Protein AF-A0A534RVT4-F1 (afdb_monomer)

pLDDT: mean 94.74, std 6.82, range [41.88, 98.94]

Foldseek 3Di:
DPQLFDAFPADQWDWDFQKDKDKQKFQQSVQLVVLVLLVVFDAAKEKEAFFADQQQQTHNNNGAPQVSQQVSVVNVHQYEYEWEADPCCCVVPNPTGTQRLDPVSLVVCVVVVRDHKYFYAYDPPDTPQWTKMWGHQLDAVIKMKFFRAHHDQLRNDDPLFADPVDDLPCQSNHAIIMIMIMDWQVSLVVVQVSQQCLQQGPCLVPQSRMVVGSVVSDHDDRRQAGHHRDGGDTDIDFDWFDAQRTCPQDHGHPTDGHRCNNTGDSVVVSLLSLLQSFQAEKEWQAQDDDDPSSLVSNVVSLVNVHAYEYEYWPDHDPVVVVLCVDPVCVSVVVSVVVQVVRPRYHYDFDWRDPPPPDTDTRHRHWGKMDGPVSDIDGHGD

Nearest PDB structures (foldseek):
  7wdk-assembly1_A  TM=6.220E-01  e=9.736E-14  Pseudomonas aeruginosa PAO1
  7v53-assembly1_A  TM=6.510E-01  e=7.525E-11  Pseudomonas aeruginosa PAO1
  5qhm-assembly1_A  TM=7.340E-01  e=3.096E-05  Homo sapiens
  4gel-assembly1_B  TM=5.952E-01  e=3.096E-05  Drosophila melanogaster
  5bpd-assembly1_C  TM=6.606E-01  e=7.391E-05  Pyrococcus furiosus

Mean predicted aligned error: 3.84 Å

Radius of gyration: 20.74 Å; Cα contacts (8 Å, |Δi|>4): 881; chains: 1; bounding box: 53×50×58 Å

Solvent-accessible surface area (backbone atoms only — not comparable to full-atom values): 20147 Å² total; per-residue (Å²): 130,83,70,78,53,63,75,50,82,65,47,58,41,57,79,27,65,21,18,29,77,44,82,23,64,20,31,29,60,32,36,30,52,50,29,51,49,57,73,68,45,83,52,22,42,38,36,38,38,39,41,35,44,83,81,38,66,40,43,74,39,89,37,24,64,63,53,42,44,37,53,40,23,73,73,70,28,55,28,37,38,40,26,23,29,57,98,56,38,68,79,76,44,68,89,67,48,52,61,55,62,44,73,69,54,48,52,51,41,59,78,66,69,58,70,40,28,31,39,33,30,56,47,93,99,54,80,55,64,56,32,36,41,34,33,20,71,92,41,97,80,29,36,24,35,38,13,40,66,55,48,41,75,22,28,59,30,54,84,82,47,72,70,80,81,62,56,97,84,48,60,58,63,39,30,42,28,34,36,32,42,30,26,10,30,50,24,35,49,53,48,29,52,50,31,52,47,64,61,47,25,67,27,50,84,41,83,73,14,16,29,93,28,36,75,77,42,52,78,67,77,68,54,81,63,52,44,63,71,59,43,78,44,72,40,59,69,66,47,78,43,64,57,74,59,44,79,81,48,78,45,36,52,94,35,62,74,38,75,44,38,73,24,33,49,18,46,59,50,34,53,48,40,39,43,68,52,38,74,54,29,39,41,36,34,32,50,73,85,94,44,68,68,56,49,52,38,50,43,55,25,43,75,72,64,18,31,34,41,39,39,26,30,63,72,67,56,70,68,56,60,51,41,74,73,34,77,89,42,44,67,54,55,51,53,58,55,54,42,68,75,41,95,48,49,43,80,46,50,46,66,18,72,67,56,96,91,41,67,41,72,28,24,32,60,18,36,34,38,39,32,64,92,75,45,74,51,69,23,53,128

Secondary structure (DSSP, 8-state):
---SSPPPSSSS-PPEEEEEEEEEESHHHHHHHHHHHHHH-SSEEEEEES-B-TT-EETTTTEEHHHHHHHHHHTT-EEEEEEEE-TTHHHHSTT-------HHHHHHHHHTT--SEEEEEEBTTB----EEEEESTTSTT-EEEEES--BSGGG---TT-------TT-TTSSEE-EEEEEESHHHHHHHHHHHHHHHH-TTTTSTTSEES-HHHH-PPPPPSSPPPP-SSEEE----EE-TTS----PPPTTPPP--GGG-EEHHHHHHHHHHHH-SSEEEEEES----HHHHHHHHHHHHTT-EEEEE--SS--HHHHHHTT-GGGHHHHHHHHHHTTSTTEEEE-EEEE-STT-EEEEEE--EEEEETTTEEEES--

Structure (mmCIF, N/CA/C/O backbone):
data_AF-A0A534RVT4-F1
#
_entry.id   AF-A0A534RVT4-F1
#
loop_
_atom_site.group_PDB
_atom_site.id
_atom_site.type_symbol
_atom_site.label_atom_id
_atom_site.label_alt_id
_atom_site.label_comp_id
_atom_site.label_asym_id
_atom_site.label_entity_id
_atom_site.label_seq_id
_atom_site.pdbx_PDB_ins_code
_atom_site.Cartn_x
_atom_site.Cartn_y
_atom_site.Cartn_z
_atom_site.occupancy
_atom_site.B_iso_or_equiv
_atom_site.auth_seq_id
_atom_site.auth_comp_id
_atom_site.auth_asym_id
_atom_site.auth_atom_id
_atom_site.pdbx_PDB_model_num
ATOM 1 N N . MET A 1 1 ? 11.937 -4.736 29.908 1.00 41.88 1 MET A N 1
ATOM 2 C CA . MET A 1 1 ? 10.506 -4.375 29.843 1.00 41.88 1 MET A CA 1
ATOM 3 C C . MET A 1 1 ? 9.844 -5.394 28.944 1.00 41.88 1 MET A C 1
ATOM 5 O O . MET A 1 1 ? 10.369 -5.616 27.864 1.00 41.88 1 MET A O 1
ATOM 9 N N . VAL A 1 2 ? 8.792 -6.068 29.408 1.00 47.06 2 VAL A N 1
ATOM 10 C CA . VAL A 1 2 ? 7.979 -6.918 28.527 1.00 47.06 2 VAL A CA 1
ATOM 11 C C . VAL A 1 2 ? 7.273 -5.979 27.558 1.00 47.06 2 VAL A C 1
ATOM 13 O O . VAL A 1 2 ? 6.658 -5.006 27.996 1.00 47.06 2 VAL A O 1
ATOM 16 N N . GLU A 1 3 ? 7.441 -6.211 26.262 1.00 63.47 3 GLU A N 1
ATOM 17 C CA . GLU A 1 3 ? 6.761 -5.434 25.234 1.00 63.47 3 GLU A CA 1
ATOM 18 C C . GLU A 1 3 ? 5.254 -5.639 25.404 1.00 63.47 3 GLU A C 1
ATOM 20 O O . GLU A 1 3 ? 4.768 -6.769 25.438 1.00 63.47 3 GLU A O 1
ATOM 25 N N . ARG A 1 4 ? 4.520 -4.546 25.631 1.00 82.69 4 ARG A N 1
ATOM 26 C CA . ARG A 1 4 ? 3.105 -4.613 26.012 1.00 82.69 4 ARG A CA 1
ATOM 27 C C . ARG A 1 4 ? 2.220 -5.142 24.880 1.00 82.69 4 ARG A C 1
ATOM 29 O O . ARG A 1 4 ? 1.196 -5.758 25.154 1.00 82.69 4 ARG A O 1
ATOM 36 N N . ILE A 1 5 ? 2.620 -4.892 23.636 1.00 91.81 5 ILE A N 1
ATOM 37 C CA . ILE A 1 5 ? 1.954 -5.353 22.421 1.00 91.81 5 ILE A CA 1
ATOM 38 C C . ILE A 1 5 ? 2.962 -6.242 21.690 1.00 91.81 5 ILE A C 1
ATOM 40 O O . ILE A 1 5 ? 4.004 -5.730 21.283 1.00 91.81 5 ILE A O 1
ATOM 44 N N . PRO A 1 6 ? 2.714 -7.555 21.563 1.00 92.19 6 PRO A N 1
ATOM 45 C CA . PRO A 1 6 ? 3.678 -8.446 20.937 1.00 92.19 6 PRO A CA 1
ATOM 46 C C . PRO A 1 6 ? 3.771 -8.181 19.429 1.00 92.19 6 PRO A C 1
ATOM 48 O O . PRO A 1 6 ? 2.771 -7.879 18.772 1.00 92.19 6 PRO A O 1
ATOM 51 N N . ALA A 1 7 ? 4.977 -8.330 18.885 1.00 94.88 7 ALA A N 1
ATOM 52 C CA . ALA A 1 7 ? 5.212 -8.406 17.447 1.00 94.88 7 ALA A CA 1
ATOM 53 C C . ALA A 1 7 ? 4.585 -9.681 16.852 1.00 94.88 7 ALA A C 1
ATOM 55 O O . ALA A 1 7 ? 4.528 -10.721 17.524 1.00 94.88 7 ALA A O 1
ATOM 56 N N . ALA A 1 8 ? 4.176 -9.624 15.587 1.00 95.50 8 ALA A N 1
ATOM 57 C CA . ALA A 1 8 ? 3.698 -10.771 14.830 1.00 95.50 8 ALA A CA 1
ATOM 58 C C . ALA A 1 8 ? 4.781 -11.858 14.772 1.00 95.50 8 ALA A C 1
AT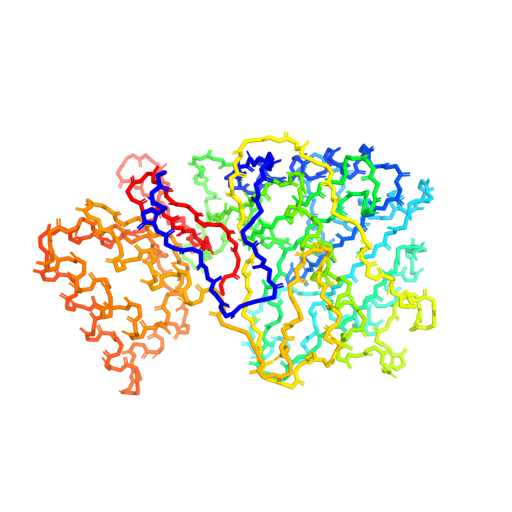OM 60 O O . ALA A 1 8 ? 5.954 -11.585 14.512 1.00 95.50 8 ALA A O 1
ATOM 61 N N . GLN A 1 9 ? 4.389 -13.102 15.025 1.00 94.75 9 GLN A N 1
ATOM 62 C CA . GLN A 1 9 ? 5.287 -14.256 15.059 1.00 94.75 9 GLN A CA 1
ATOM 63 C C . GLN A 1 9 ? 5.195 -15.086 13.776 1.00 94.75 9 GLN A C 1
ATOM 65 O O . GLN A 1 9 ? 6.108 -15.854 13.475 1.00 94.75 9 GLN A O 1
ATOM 70 N N . ARG A 1 10 ? 4.102 -14.958 13.013 1.00 94.75 10 ARG A N 1
ATOM 71 C CA . ARG A 1 10 ? 3.847 -15.739 11.795 1.00 94.75 10 ARG A CA 1
ATOM 72 C C . ARG A 1 10 ? 3.996 -14.874 10.549 1.00 94.75 10 ARG A C 1
ATOM 74 O O . ARG A 1 10 ? 3.076 -14.776 9.737 1.00 94.75 10 ARG A O 1
ATOM 81 N N . GLY A 1 11 ? 5.179 -14.296 10.373 1.00 95.88 11 GLY A N 1
ATOM 82 C CA . GLY A 1 11 ? 5.509 -13.506 9.192 1.00 95.88 11 GLY A CA 1
ATOM 83 C C . GLY A 1 11 ? 6.973 -13.601 8.793 1.00 95.88 11 GLY A C 1
ATOM 84 O O . GLY A 1 11 ? 7.805 -14.151 9.514 1.00 95.88 11 GLY A O 1
ATOM 85 N N . SER A 1 12 ? 7.276 -13.036 7.629 1.00 96.94 12 SER A N 1
ATOM 86 C CA . SER A 1 12 ? 8.617 -13.099 7.037 1.00 96.94 12 SER A CA 1
ATOM 87 C C . SER A 1 12 ? 9.638 -12.192 7.730 1.00 96.94 12 SER A C 1
ATOM 89 O O . SER A 1 12 ? 10.843 -12.375 7.555 1.00 96.94 12 SER A O 1
ATOM 91 N N . TYR A 1 13 ? 9.176 -11.200 8.495 1.00 97.94 13 TYR A N 1
ATOM 92 C CA . TYR A 1 13 ? 10.022 -10.130 9.015 1.00 97.94 13 TYR A CA 1
ATOM 93 C C . TYR A 1 13 ? 9.988 -10.074 10.546 1.00 97.94 13 TYR A C 1
ATOM 95 O O . TYR A 1 13 ? 8.904 -10.055 11.136 1.00 97.94 13 TYR A O 1
ATOM 103 N N . PRO A 1 14 ? 11.153 -10.027 11.215 1.00 97.19 14 PRO A N 1
ATOM 104 C CA . PRO A 1 14 ? 11.221 -9.870 12.661 1.00 97.19 14 PRO A CA 1
ATOM 105 C C . PRO A 1 14 ? 11.010 -8.406 13.068 1.00 97.19 14 PRO A C 1
ATOM 107 O O . PRO A 1 14 ? 11.107 -7.490 12.252 1.00 97.19 14 PRO A O 1
ATOM 110 N N . LEU A 1 15 ? 10.805 -8.168 14.365 1.00 97.56 15 LEU A N 1
ATOM 111 C CA . LEU A 1 15 ? 10.905 -6.823 14.926 1.00 97.56 15 LEU A CA 1
ATOM 112 C C . LEU A 1 15 ? 12.346 -6.303 14.789 1.00 97.56 15 LEU A C 1
ATOM 114 O O . LEU A 1 15 ? 13.300 -6.911 15.281 1.00 97.56 15 LEU A O 1
ATOM 118 N N . ARG A 1 16 ? 12.508 -5.156 14.133 1.00 97.69 16 ARG A N 1
ATOM 119 C CA . ARG A 1 16 ? 13.788 -4.473 13.939 1.00 97.69 16 ARG A CA 1
ATOM 120 C C . ARG A 1 16 ? 13.911 -3.314 14.908 1.00 97.69 16 ARG A C 1
ATOM 122 O O . ARG A 1 16 ? 13.051 -2.446 14.925 1.00 97.69 16 ARG A O 1
ATOM 129 N N . ASN A 1 17 ? 15.014 -3.239 15.642 1.00 97.75 17 ASN A N 1
ATOM 130 C CA . ASN A 1 17 ? 15.362 -2.049 16.419 1.00 97.75 17 ASN A CA 1
ATOM 131 C C . ASN A 1 17 ? 16.169 -1.054 15.576 1.00 97.75 17 ASN A C 1
ATOM 133 O O . ASN A 1 17 ? 16.805 -1.433 14.594 1.00 97.75 17 ASN A O 1
ATOM 137 N N . GLY A 1 18 ? 16.209 0.204 16.014 1.00 97.56 18 GLY A N 1
ATOM 138 C CA . GLY A 1 18 ? 17.134 1.192 15.462 1.00 97.56 18 GLY A CA 1
ATOM 139 C C . GLY A 1 18 ? 16.650 1.898 14.194 1.00 97.56 18 GLY A C 1
ATOM 140 O O . GLY A 1 18 ? 17.478 2.330 13.394 1.00 97.56 18 GLY A O 1
ATOM 141 N N . ASN A 1 19 ? 15.338 2.015 13.975 1.00 98.56 19 ASN A N 1
ATOM 142 C CA . ASN A 1 19 ? 14.797 2.652 12.774 1.00 98.56 19 ASN A CA 1
ATOM 143 C C . ASN A 1 19 ? 14.485 4.132 13.008 1.00 98.56 19 ASN A C 1
ATOM 145 O O . ASN A 1 19 ? 14.060 4.535 14.096 1.00 98.56 19 ASN A O 1
ATOM 149 N N . ALA A 1 20 ? 14.676 4.935 11.966 1.00 98.38 20 ALA A N 1
ATOM 150 C CA . ALA A 1 20 ? 14.101 6.266 11.857 1.00 98.38 20 ALA A CA 1
ATOM 151 C C . ALA A 1 20 ? 12.745 6.147 11.168 1.00 98.38 20 ALA A C 1
ATOM 153 O O . ALA A 1 20 ? 12.638 5.505 10.124 1.00 98.38 20 ALA A O 1
ATOM 154 N N . VAL A 1 21 ? 11.723 6.769 11.749 1.00 97.94 21 VAL A N 1
ATOM 155 C CA . VAL A 1 21 ? 10.364 6.759 11.210 1.00 97.94 21 VAL A CA 1
ATOM 156 C C . VAL A 1 21 ? 9.825 8.176 11.144 1.00 97.94 21 VAL A C 1
ATOM 158 O O . VAL A 1 21 ? 10.028 8.968 12.066 1.00 97.94 21 VAL A O 1
ATOM 161 N N . ARG A 1 22 ? 9.116 8.495 10.065 1.00 98.06 22 ARG A N 1
ATOM 162 C CA . ARG A 1 22 ? 8.403 9.762 9.924 1.00 98.06 22 ARG A CA 1
ATOM 163 C C . ARG A 1 22 ? 7.064 9.525 9.223 1.00 98.06 22 ARG A C 1
ATOM 165 O O . ARG A 1 22 ? 7.059 9.243 8.025 1.00 98.06 22 ARG A O 1
ATOM 172 N N . PRO A 1 23 ? 5.936 9.658 9.937 1.00 97.62 23 PRO A N 1
ATOM 173 C CA . PRO A 1 23 ? 4.622 9.708 9.312 1.00 97.62 23 PRO A CA 1
ATOM 174 C C . PRO A 1 23 ? 4.512 10.918 8.380 1.00 97.62 23 PRO A C 1
ATOM 176 O O . PRO A 1 23 ? 4.971 12.017 8.706 1.00 97.62 23 PRO A O 1
ATOM 179 N N . LEU A 1 24 ? 3.905 10.704 7.222 1.00 98.25 24 LEU A N 1
ATOM 180 C CA . LEU A 1 24 ? 3.621 11.703 6.204 1.00 98.25 24 LEU A CA 1
ATOM 181 C C . LEU A 1 24 ? 2.114 11.668 5.966 1.00 98.25 24 LEU A C 1
ATOM 183 O O . LEU A 1 24 ? 1.609 10.769 5.297 1.00 98.25 24 LEU A O 1
ATOM 187 N N . VAL A 1 25 ? 1.419 12.610 6.597 1.00 97.69 25 VAL A N 1
ATOM 188 C CA . VAL A 1 25 ? -0.036 12.744 6.520 1.00 97.69 25 VAL A CA 1
ATOM 189 C C . VAL A 1 25 ? -0.385 13.522 5.257 1.00 97.69 25 VAL A C 1
ATOM 191 O O . VAL A 1 25 ? 0.176 14.598 5.033 1.00 97.69 25 VAL A O 1
ATOM 194 N N . ASP A 1 26 ? -1.305 12.966 4.476 1.00 98.06 26 ASP A N 1
ATOM 195 C CA . ASP A 1 26 ? -1.812 13.469 3.203 1.00 98.06 26 ASP A CA 1
ATOM 196 C C . ASP A 1 26 ? -0.796 13.463 2.050 1.00 98.06 26 ASP A C 1
ATOM 198 O O . ASP A 1 26 ? 0.427 13.395 2.230 1.00 98.06 26 ASP A O 1
ATOM 202 N N . GLY A 1 27 ? -1.309 13.489 0.816 1.00 97.81 27 GLY A N 1
ATOM 203 C CA . GLY A 1 27 ? -0.479 13.292 -0.369 1.00 97.81 27 GLY A CA 1
ATOM 204 C C . GLY A 1 27 ? 0.472 14.443 -0.659 1.00 97.81 27 GLY A C 1
ATOM 205 O O . GLY A 1 27 ? 1.589 14.190 -1.100 1.00 97.81 27 GLY A O 1
ATOM 206 N N . GLU A 1 28 ? 0.106 15.695 -0.379 1.00 97.62 28 GLU A N 1
ATOM 207 C CA . GLU A 1 28 ? 0.979 16.835 -0.675 1.00 97.62 28 GLU A CA 1
ATOM 208 C C . GLU A 1 28 ? 2.304 16.757 0.116 1.00 97.62 28 GLU A C 1
ATOM 210 O O . GLU A 1 28 ? 3.367 16.677 -0.518 1.00 97.62 28 GLU A O 1
ATOM 215 N N . PRO A 1 29 ? 2.308 16.671 1.464 1.00 98.31 29 PRO A N 1
ATOM 216 C CA . PRO A 1 29 ? 3.554 16.529 2.213 1.00 98.31 29 PRO A CA 1
ATOM 217 C C . PRO A 1 29 ? 4.300 15.233 1.879 1.00 98.31 29 PRO A C 1
ATOM 219 O O . PRO A 1 29 ? 5.536 15.241 1.813 1.00 98.31 29 PRO A O 1
ATOM 222 N N . ALA A 1 30 ? 3.571 14.132 1.658 1.00 98.50 30 ALA A N 1
ATOM 223 C CA . ALA A 1 30 ? 4.159 12.838 1.338 1.00 98.50 30 ALA A CA 1
ATOM 224 C C . ALA A 1 30 ? 4.914 12.865 0.004 1.00 98.50 30 ALA A C 1
ATOM 226 O O . ALA A 1 30 ? 6.107 12.554 -0.039 1.00 98.50 30 ALA A O 1
ATOM 227 N N . PHE A 1 31 ? 4.263 13.300 -1.075 1.00 98.62 31 PHE A N 1
ATOM 228 C CA . PHE A 1 31 ? 4.867 13.305 -2.402 1.00 98.62 31 PHE A CA 1
ATOM 229 C C . PHE A 1 31 ? 5.923 14.390 -2.572 1.00 98.62 31 PHE A C 1
ATOM 231 O O . PHE A 1 31 ? 6.924 14.121 -3.233 1.00 98.62 31 PHE A O 1
ATOM 238 N N . ARG A 1 32 ? 5.829 15.532 -1.872 1.00 98.69 32 ARG A N 1
ATOM 239 C CA . ARG A 1 32 ? 6.951 16.486 -1.809 1.00 98.69 32 ARG A CA 1
ATOM 240 C C . ARG A 1 32 ? 8.193 15.845 -1.189 1.00 98.69 32 ARG A C 1
ATOM 242 O O . ARG A 1 32 ? 9.306 16.034 -1.686 1.00 98.69 32 ARG A O 1
ATOM 249 N N . ARG A 1 33 ? 8.028 15.073 -0.108 1.00 98.75 33 ARG A N 1
ATOM 250 C CA . ARG A 1 33 ? 9.144 14.374 0.544 1.00 98.75 33 ARG A CA 1
ATOM 251 C C . ARG A 1 33 ? 9.702 13.245 -0.326 1.00 98.75 33 ARG A C 1
ATOM 253 O O . ARG A 1 33 ? 10.928 13.122 -0.399 1.00 98.75 33 ARG A O 1
ATOM 260 N N . ILE A 1 34 ? 8.842 12.456 -0.971 1.00 98.81 34 ILE A N 1
ATOM 261 C CA . ILE A 1 34 ? 9.238 11.379 -1.893 1.00 98.81 34 ILE A CA 1
ATOM 262 C C . ILE A 1 34 ? 9.983 11.960 -3.095 1.00 98.81 34 ILE A C 1
ATOM 264 O O . ILE A 1 34 ? 11.081 11.503 -3.399 1.00 98.81 34 ILE A O 1
ATOM 268 N N . ALA A 1 35 ? 9.458 13.015 -3.723 1.00 98.81 35 ALA A N 1
ATOM 269 C CA . ALA A 1 35 ? 10.121 13.704 -4.826 1.00 98.81 35 ALA A CA 1
ATOM 270 C C . ALA A 1 35 ? 11.513 14.194 -4.412 1.00 98.81 35 ALA A C 1
ATOM 272 O O . ALA A 1 35 ? 12.487 13.921 -5.105 1.00 98.81 35 ALA A O 1
ATOM 273 N N . ALA A 1 36 ? 11.647 14.814 -3.235 1.00 98.81 36 ALA A N 1
ATOM 274 C CA . ALA A 1 36 ? 12.951 15.223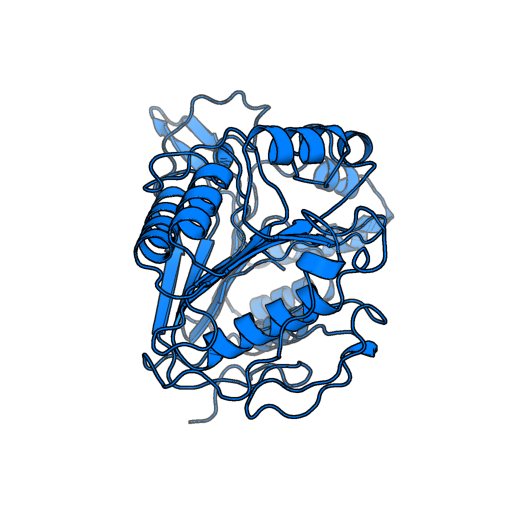 -2.716 1.00 98.81 36 ALA A CA 1
ATOM 275 C C . ALA A 1 36 ? 13.914 14.038 -2.490 1.00 98.81 36 ALA A C 1
ATOM 277 O O . ALA A 1 36 ? 15.110 14.178 -2.734 1.00 98.81 36 ALA A O 1
ATOM 278 N N . ALA A 1 37 ? 13.420 12.872 -2.048 1.00 98.81 37 ALA A N 1
ATOM 279 C CA . ALA A 1 37 ? 14.244 11.663 -1.933 1.00 98.81 37 ALA A CA 1
ATOM 280 C C . ALA A 1 37 ? 14.716 11.180 -3.307 1.00 98.81 37 ALA A C 1
ATOM 282 O O . ALA A 1 37 ? 15.902 10.929 -3.492 1.00 98.81 37 ALA A O 1
ATOM 283 N N . VAL A 1 38 ? 13.799 11.096 -4.273 1.00 98.81 38 VAL A N 1
ATOM 284 C CA . VAL A 1 38 ? 14.098 10.663 -5.641 1.00 98.81 38 VAL A CA 1
ATOM 285 C C . VAL A 1 38 ? 15.075 11.618 -6.316 1.00 98.81 38 VAL A C 1
ATOM 287 O O . VAL A 1 38 ? 16.003 11.169 -6.979 1.00 98.81 38 VAL A O 1
ATOM 290 N N . GLU A 1 39 ? 14.930 12.929 -6.132 1.00 98.38 39 GLU A N 1
ATOM 291 C CA . GLU A 1 39 ? 15.854 13.922 -6.688 1.00 98.38 39 GLU A CA 1
ATOM 292 C C . GLU A 1 39 ? 17.252 13.852 -6.044 1.00 98.38 39 GLU A C 1
ATOM 294 O O . GLU A 1 39 ? 18.248 14.096 -6.723 1.00 98.38 39 GLU A O 1
ATOM 299 N N . ALA A 1 40 ? 17.348 13.453 -4.771 1.00 98.25 40 ALA A N 1
ATOM 300 C CA . ALA A 1 40 ? 18.617 13.260 -4.062 1.00 98.25 40 ALA A CA 1
ATOM 301 C C . ALA A 1 40 ? 19.268 11.876 -4.277 1.00 98.25 40 ALA A C 1
ATOM 303 O O . ALA A 1 40 ? 20.420 11.687 -3.871 1.00 98.25 40 ALA A O 1
ATOM 304 N N . ALA A 1 41 ? 18.545 10.933 -4.890 1.00 98.62 41 ALA A N 1
ATOM 305 C CA . ALA A 1 41 ? 18.961 9.547 -5.084 1.00 98.62 41 ALA A CA 1
ATOM 306 C C . ALA A 1 41 ? 20.260 9.429 -5.893 1.00 98.62 41 ALA A C 1
ATOM 308 O O . ALA A 1 41 ? 20.499 10.187 -6.841 1.00 98.62 41 ALA A O 1
ATOM 309 N N . ARG A 1 42 ? 21.087 8.440 -5.544 1.00 98.25 42 ARG A N 1
ATOM 310 C CA . ARG A 1 42 ? 22.432 8.243 -6.111 1.00 98.25 42 ARG A CA 1
ATOM 311 C C . ARG A 1 42 ? 22.642 6.905 -6.804 1.00 98.25 42 ARG A C 1
ATOM 313 O O . ARG A 1 42 ? 23.568 6.800 -7.603 1.00 98.25 42 ARG A O 1
ATOM 320 N N . ALA A 1 43 ? 21.825 5.902 -6.508 1.00 98.44 43 ALA A N 1
ATOM 321 C CA . ALA A 1 43 ? 21.969 4.558 -7.048 1.00 98.44 43 ALA A CA 1
ATOM 322 C C . ALA A 1 43 ? 20.681 4.018 -7.679 1.00 98.44 43 ALA A C 1
ATOM 324 O O . ALA A 1 43 ? 20.734 3.473 -8.783 1.00 98.44 43 ALA A O 1
ATOM 325 N N . SER A 1 44 ? 19.532 4.149 -7.013 1.00 98.81 44 SER A N 1
ATOM 326 C CA . SER A 1 44 ? 18.312 3.468 -7.462 1.00 98.81 44 SER A CA 1
ATOM 327 C C . SER A 1 44 ? 17.022 4.111 -6.967 1.00 98.81 44 SER A C 1
ATOM 329 O O . SER A 1 44 ? 16.992 4.788 -5.940 1.00 98.81 44 SER A O 1
ATOM 331 N N . VAL A 1 45 ? 15.945 3.881 -7.723 1.00 98.88 45 VAL A N 1
ATOM 332 C CA . VAL A 1 45 ? 14.571 4.265 -7.372 1.00 98.88 45 VAL A CA 1
ATOM 333 C C . VAL A 1 45 ? 13.639 3.132 -7.778 1.00 98.88 45 VAL A C 1
ATOM 335 O O . VAL A 1 45 ? 13.395 2.912 -8.964 1.00 98.88 45 VAL A O 1
ATOM 338 N N . TRP A 1 46 ? 13.117 2.396 -6.807 1.00 98.88 46 TRP A N 1
ATOM 339 C CA . TRP A 1 46 ? 12.216 1.272 -7.046 1.00 98.88 46 TRP A CA 1
ATOM 340 C C . TRP A 1 46 ? 10.838 1.567 -6.462 1.00 98.88 46 TRP A C 1
ATOM 342 O O . TRP A 1 46 ? 10.727 1.964 -5.304 1.00 98.88 46 TRP A O 1
ATOM 352 N N . VAL A 1 47 ? 9.780 1.384 -7.247 1.00 98.88 47 VAL A N 1
ATOM 353 C CA . VAL A 1 47 ? 8.420 1.773 -6.863 1.00 98.88 47 VAL A CA 1
ATOM 354 C C . VAL A 1 47 ? 7.411 0.661 -7.120 1.00 98.88 47 VAL A C 1
ATOM 356 O O . VAL A 1 47 ? 7.435 0.012 -8.163 1.00 98.88 47 VAL A O 1
ATOM 359 N N . THR A 1 48 ? 6.513 0.444 -6.161 1.00 98.69 48 THR A N 1
ATOM 360 C CA . THR A 1 48 ? 5.304 -0.367 -6.337 1.00 98.69 48 THR A CA 1
ATOM 361 C C . THR A 1 48 ? 4.106 0.555 -6.496 1.00 98.69 48 THR A C 1
ATOM 363 O O . THR A 1 48 ? 3.883 1.408 -5.634 1.00 98.69 48 THR A O 1
ATOM 366 N N . VAL A 1 49 ? 3.300 0.325 -7.532 1.00 98.00 49 VAL A N 1
ATOM 367 C CA . VAL A 1 49 ? 2.128 1.136 -7.863 1.00 98.00 49 VAL A CA 1
ATOM 368 C C . VAL A 1 49 ? 0.890 0.259 -8.057 1.00 98.00 49 VAL A C 1
ATOM 370 O O . VAL A 1 49 ? 0.904 -0.674 -8.859 1.00 98.00 49 VAL A O 1
ATOM 373 N N . ALA A 1 50 ? -0.192 0.594 -7.349 1.00 96.12 50 ALA A N 1
ATOM 374 C CA . ALA A 1 50 ? -1.508 -0.021 -7.538 1.00 96.12 50 ALA A CA 1
ATOM 375 C C . ALA A 1 50 ? -2.347 0.760 -8.566 1.00 96.12 50 ALA A C 1
ATOM 377 O O . ALA A 1 50 ? -2.728 0.211 -9.595 1.00 96.12 50 ALA A O 1
ATOM 378 N N . PHE A 1 51 ? -2.570 2.052 -8.312 1.00 96.88 51 PHE A N 1
ATOM 379 C CA . PHE A 1 51 ? -3.323 2.966 -9.173 1.00 96.88 51 PHE A CA 1
ATOM 380 C C . PHE A 1 51 ? -2.474 4.188 -9.512 1.00 96.88 51 PHE A C 1
ATOM 382 O O . PHE A 1 51 ? -1.667 4.633 -8.688 1.00 96.88 51 PHE A O 1
ATOM 389 N N . VAL A 1 52 ? -2.637 4.695 -10.734 1.00 97.75 52 VAL A N 1
ATOM 390 C CA . VAL A 1 52 ? -1.915 5.871 -11.226 1.00 97.75 52 VAL A CA 1
ATOM 391 C C . VAL A 1 52 ? -2.664 6.550 -12.363 1.00 97.75 52 VAL A C 1
ATOM 393 O O . VAL A 1 52 ? -3.088 5.904 -13.322 1.00 97.75 52 VAL A O 1
ATOM 396 N N . GLU A 1 53 ? -2.768 7.869 -12.280 1.00 97.56 53 GLU A N 1
ATOM 397 C CA . GLU A 1 53 ? -3.194 8.754 -13.358 1.00 97.56 53 GLU A CA 1
ATOM 398 C C . GLU A 1 53 ? -1.951 9.316 -14.060 1.00 97.56 53 GLU A C 1
ATOM 400 O O . GLU A 1 53 ? -1.030 9.842 -13.432 1.00 97.56 53 GLU A O 1
ATOM 405 N N . ARG A 1 54 ? -1.867 9.137 -15.383 1.00 96.38 54 ARG A N 1
ATOM 406 C CA . ARG A 1 54 ? -0.625 9.397 -16.140 1.00 96.38 54 ARG A CA 1
ATOM 407 C C . ARG A 1 54 ? -0.252 10.875 -16.219 1.00 96.38 54 ARG A C 1
ATOM 409 O O . ARG A 1 54 ? 0.924 11.192 -16.380 1.00 96.38 54 ARG A O 1
ATOM 416 N N . ASP A 1 55 ? -1.245 11.746 -16.149 1.00 96.31 55 ASP A N 1
ATOM 417 C CA . ASP A 1 55 ? -1.131 13.200 -16.210 1.00 96.31 55 ASP A CA 1
ATOM 418 C C . ASP A 1 55 ? -0.978 13.855 -14.831 1.00 96.31 55 ASP A C 1
ATOM 420 O O . ASP A 1 55 ? -0.751 15.063 -14.760 1.00 96.31 55 ASP A O 1
ATOM 424 N N . LEU A 1 56 ? -1.016 13.073 -13.745 1.00 97.06 56 LEU A N 1
ATOM 425 C CA . LEU A 1 56 ? -0.868 13.595 -12.393 1.00 97.06 56 LEU A CA 1
ATOM 426 C C . LEU A 1 56 ? 0.509 14.232 -12.187 1.00 97.06 56 LEU A C 1
ATOM 428 O O . LEU A 1 56 ? 1.532 13.540 -12.136 1.00 97.06 56 LEU A O 1
ATOM 432 N N . ALA A 1 57 ? 0.524 15.548 -11.982 1.00 97.25 57 ALA A N 1
ATOM 433 C CA . ALA A 1 57 ? 1.700 16.274 -11.526 1.00 97.25 57 ALA A CA 1
ATOM 434 C C . ALA A 1 57 ? 1.946 16.003 -10.035 1.00 97.25 57 ALA A C 1
ATOM 436 O O . ALA A 1 57 ? 1.083 16.259 -9.197 1.00 97.25 57 ALA A O 1
ATOM 437 N N . LEU A 1 58 ? 3.142 15.519 -9.691 1.00 97.00 58 LEU A N 1
ATOM 438 C CA . LEU A 1 58 ? 3.473 15.210 -8.304 1.00 97.00 58 LEU A CA 1
ATOM 439 C C . LEU A 1 58 ? 4.015 16.447 -7.569 1.00 97.00 58 LEU A C 1
ATOM 441 O O . LEU A 1 58 ? 4.932 17.114 -8.072 1.00 97.00 58 LEU A O 1
ATOM 445 N N . PRO A 1 59 ? 3.516 16.744 -6.354 1.00 97.69 59 PRO A N 1
ATOM 446 C CA . PRO A 1 59 ? 4.033 17.819 -5.515 1.00 97.69 59 PRO A CA 1
ATOM 447 C C . PRO A 1 59 ? 5.556 17.749 -5.360 1.00 97.69 59 PRO A C 1
ATOM 449 O O . PRO A 1 59 ? 6.119 16.725 -4.986 1.00 97.69 59 PRO A O 1
ATOM 452 N N . GLY A 1 60 ? 6.248 18.846 -5.678 1.00 96.88 60 GLY A N 1
ATOM 453 C CA . GLY A 1 60 ? 7.710 18.937 -5.579 1.00 96.88 60 GLY A CA 1
ATOM 454 C C . GLY A 1 60 ? 8.503 18.171 -6.646 1.00 96.88 60 GLY A C 1
ATOM 455 O O . GLY A 1 60 ? 9.721 18.314 -6.684 1.00 96.88 60 GLY A O 1
ATOM 456 N N . ALA A 1 61 ? 7.852 17.414 -7.535 1.00 96.75 61 ALA A N 1
ATOM 457 C CA . ALA A 1 61 ? 8.528 16.631 -8.568 1.00 96.75 61 ALA A CA 1
ATOM 458 C C . ALA A 1 61 ? 8.793 17.407 -9.863 1.00 96.75 61 ALA A C 1
ATOM 460 O O . ALA A 1 61 ? 9.403 16.856 -10.767 1.00 96.75 61 ALA A O 1
ATOM 461 N N . GLY A 1 62 ? 8.311 18.643 -10.025 1.00 96.00 62 GLY A N 1
ATOM 462 C CA . GLY A 1 62 ? 8.517 19.410 -11.265 1.00 96.00 62 GLY A CA 1
ATOM 463 C C . GLY A 1 62 ? 7.992 18.710 -12.530 1.00 96.00 62 GLY A C 1
ATOM 464 O O . GLY A 1 62 ? 8.581 18.866 -13.596 1.00 96.00 62 GLY A O 1
ATOM 465 N N . GLY A 1 63 ? 6.943 17.892 -12.398 1.00 97.75 63 GLY A N 1
ATOM 466 C CA . GLY A 1 63 ? 6.354 17.101 -13.476 1.00 97.75 63 GLY A CA 1
ATOM 467 C C . GLY A 1 63 ? 5.512 15.940 -12.945 1.00 97.75 63 GLY A C 1
ATOM 468 O O . GLY A 1 63 ? 5.197 15.870 -11.755 1.00 97.75 63 GLY A O 1
ATOM 469 N N . THR A 1 64 ? 5.160 15.028 -13.842 1.00 98.50 64 THR A N 1
ATOM 470 C CA . THR A 1 64 ? 4.377 13.824 -13.544 1.00 98.50 64 THR A CA 1
ATOM 471 C C . THR A 1 64 ? 5.196 12.724 -12.868 1.00 98.50 64 THR A C 1
ATOM 473 O O . THR A 1 64 ? 6.430 12.752 -12.868 1.00 98.50 64 THR A O 1
ATOM 476 N N . PHE A 1 65 ? 4.508 11.704 -12.342 1.00 98.44 65 PHE A N 1
ATOM 477 C CA . PHE A 1 65 ? 5.128 10.467 -11.846 1.00 98.44 65 PHE A CA 1
ATOM 478 C C . PHE A 1 65 ? 6.134 9.870 -12.845 1.00 98.44 65 PHE A C 1
ATOM 480 O O . PHE A 1 65 ? 7.278 9.585 -12.492 1.00 98.44 65 PHE A O 1
ATOM 487 N N . PHE A 1 66 ? 5.735 9.730 -14.109 1.00 98.62 66 PHE A N 1
ATOM 488 C CA . PHE A 1 66 ? 6.578 9.127 -15.139 1.00 98.62 66 PHE A CA 1
ATOM 489 C C . PHE A 1 66 ? 7.769 10.012 -15.510 1.00 98.62 66 PHE A C 1
ATOM 491 O O . PHE A 1 66 ? 8.870 9.505 -15.693 1.00 98.62 66 PHE A O 1
ATOM 498 N N . GLU A 1 67 ? 7.587 11.335 -15.568 1.00 98.62 67 GLU A N 1
ATOM 499 C CA . GLU A 1 67 ? 8.692 12.270 -15.817 1.00 98.62 67 GLU A CA 1
ATOM 500 C C . GLU A 1 67 ? 9.720 12.267 -14.683 1.00 98.62 67 GLU A C 1
ATOM 502 O O . GLU A 1 67 ? 10.918 12.353 -14.951 1.00 98.62 67 GLU A O 1
ATOM 507 N N . LEU A 1 68 ? 9.280 12.124 -13.429 1.00 98.75 68 LEU A N 1
ATOM 508 C CA . LEU A 1 68 ? 10.180 11.965 -12.288 1.00 98.75 68 LEU A CA 1
ATOM 509 C C . LEU A 1 68 ? 11.053 10.707 -12.440 1.00 98.75 68 LEU A C 1
ATOM 511 O O . LEU A 1 68 ? 12.271 10.778 -12.258 1.00 98.75 68 LEU A O 1
ATOM 515 N N . LEU A 1 69 ? 10.456 9.573 -12.824 1.00 98.81 69 LEU A N 1
ATOM 516 C CA . LEU A 1 69 ? 11.193 8.325 -13.056 1.00 98.81 69 LEU A CA 1
ATOM 517 C C . LEU A 1 69 ? 12.121 8.404 -14.276 1.00 98.81 69 LEU A C 1
ATOM 519 O O . LEU A 1 69 ? 13.261 7.942 -14.205 1.00 98.81 69 LEU A O 1
ATOM 523 N N . ASP A 1 70 ? 11.672 9.013 -15.374 1.00 98.56 70 ASP A N 1
ATOM 524 C CA . ASP A 1 70 ? 12.488 9.197 -16.577 1.00 98.56 70 ASP A CA 1
ATOM 525 C C . ASP A 1 70 ? 13.710 10.083 -16.286 1.00 98.56 70 ASP A C 1
ATOM 527 O O . ASP A 1 70 ? 14.823 9.744 -16.692 1.00 98.56 70 ASP A O 1
ATOM 531 N N . ARG A 1 71 ? 13.554 11.174 -15.519 1.00 98.31 71 ARG A N 1
ATOM 532 C CA . ARG A 1 71 ? 14.692 12.011 -15.096 1.00 98.31 71 ARG A CA 1
ATOM 533 C C . ARG A 1 71 ? 15.647 11.262 -14.172 1.00 98.31 71 ARG A C 1
ATOM 535 O O . ARG A 1 71 ? 16.859 11.380 -14.342 1.00 98.31 71 ARG A O 1
ATOM 542 N N . ALA A 1 72 ? 15.131 10.468 -13.234 1.00 98.81 72 ALA A N 1
ATOM 543 C CA . ALA A 1 72 ? 15.958 9.611 -12.388 1.00 98.81 72 ALA A CA 1
ATOM 544 C C . ALA A 1 72 ? 16.779 8.616 -13.233 1.00 98.81 72 ALA A C 1
ATOM 546 O O . ALA A 1 72 ? 17.993 8.508 -13.052 1.00 98.81 72 ALA A O 1
ATOM 547 N N . ALA A 1 73 ? 16.156 7.966 -14.220 1.00 98.69 73 ALA A N 1
ATOM 548 C CA . ALA A 1 73 ? 16.836 7.049 -15.133 1.00 98.69 73 ALA A CA 1
ATOM 549 C C . ALA A 1 73 ? 17.849 7.776 -16.037 1.00 98.69 73 ALA A C 1
ATOM 551 O O . ALA A 1 73 ? 18.941 7.265 -16.286 1.00 98.69 73 ALA A O 1
ATOM 552 N N . ALA A 1 74 ? 17.545 9.000 -16.482 1.00 98.31 74 ALA A N 1
ATOM 553 C CA . ALA A 1 74 ? 18.455 9.828 -17.274 1.00 98.31 74 ALA A CA 1
ATOM 554 C C . ALA A 1 74 ? 19.728 10.230 -16.507 1.00 98.31 74 ALA A C 1
ATOM 556 O O . ALA A 1 74 ? 20.772 10.432 -17.127 1.00 98.31 74 ALA A O 1
ATOM 557 N N . ARG A 1 75 ? 19.675 10.285 -15.168 1.00 98.25 75 ARG A N 1
ATOM 558 C CA . ARG A 1 75 ? 20.863 10.444 -14.306 1.00 98.25 75 ARG A CA 1
ATOM 559 C C . ARG A 1 75 ? 21.688 9.162 -14.139 1.00 98.25 75 ARG A C 1
ATOM 561 O O . ARG A 1 75 ? 22.719 9.201 -13.476 1.00 98.25 75 ARG A O 1
ATOM 568 N N . GLY A 1 76 ? 21.259 8.045 -14.727 1.00 98.44 76 GLY A N 1
ATOM 569 C CA . GLY A 1 76 ? 21.948 6.756 -14.651 1.00 98.44 76 GLY A CA 1
ATOM 570 C C . GLY A 1 76 ? 21.572 5.900 -13.439 1.00 98.44 76 GLY A C 1
ATOM 571 O O . GLY A 1 76 ? 22.303 4.966 -13.123 1.00 98.44 76 GLY A O 1
ATOM 572 N N . LEU A 1 77 ? 20.462 6.208 -12.759 1.00 98.81 77 LEU A N 1
ATOM 573 C CA . LEU A 1 77 ? 19.958 5.406 -11.640 1.00 98.81 77 LEU A CA 1
ATOM 574 C C . LEU A 1 77 ? 19.295 4.111 -12.139 1.00 98.81 77 LEU A C 1
ATOM 576 O O . LEU A 1 77 ? 18.675 4.098 -13.205 1.00 98.81 77 LEU A O 1
ATOM 580 N N . ASP A 1 78 ? 19.361 3.034 -11.349 1.00 98.81 78 ASP A N 1
ATOM 581 C CA . ASP A 1 78 ? 18.543 1.833 -11.577 1.00 98.81 78 ASP A CA 1
ATOM 582 C C . ASP A 1 78 ? 17.102 2.118 -11.141 1.00 98.81 78 ASP A C 1
ATOM 584 O O . ASP A 1 78 ? 16.772 2.082 -9.951 1.00 98.81 78 ASP A O 1
ATOM 588 N N . VAL A 1 79 ? 16.250 2.454 -12.110 1.00 98.94 79 VAL A N 1
ATOM 589 C CA . VAL A 1 79 ? 14.851 2.814 -11.863 1.00 98.94 79 VAL A CA 1
ATOM 590 C C . VAL A 1 79 ? 13.932 1.667 -12.256 1.00 98.94 79 VAL A C 1
ATOM 592 O O . VAL A 1 79 ? 13.993 1.181 -13.388 1.00 98.94 79 VAL A O 1
ATOM 595 N N . ARG A 1 80 ? 13.073 1.234 -11.327 1.00 98.88 80 ARG A N 1
ATOM 596 C CA . ARG A 1 80 ? 12.186 0.074 -11.499 1.00 98.88 80 ARG A CA 1
ATOM 597 C C . ARG A 1 80 ? 10.779 0.370 -11.013 1.00 98.88 80 ARG A C 1
ATOM 599 O O . ARG A 1 80 ? 10.613 0.832 -9.891 1.00 98.88 80 ARG A O 1
ATOM 606 N N . ALA A 1 81 ? 9.772 0.035 -11.808 1.00 98.81 81 ALA A N 1
ATOM 607 C CA . ALA A 1 81 ? 8.369 0.186 -11.443 1.00 98.81 81 ALA A CA 1
ATOM 608 C C . ALA A 1 81 ? 7.619 -1.149 -11.546 1.00 98.81 81 ALA A C 1
ATOM 610 O O . ALA A 1 81 ? 7.602 -1.787 -12.598 1.00 98.81 81 ALA A O 1
ATOM 611 N N . LEU A 1 82 ? 7.012 -1.583 -10.445 1.00 98.75 82 LEU A N 1
ATOM 612 C CA . LEU A 1 82 ? 6.137 -2.749 -10.390 1.00 98.75 82 LEU A CA 1
ATOM 613 C C . LEU A 1 82 ? 4.684 -2.277 -10.340 1.00 98.75 82 LEU A C 1
ATOM 615 O O . LEU A 1 82 ? 4.248 -1.722 -9.330 1.00 98.75 82 LEU A O 1
ATOM 619 N N . PHE A 1 83 ? 3.949 -2.514 -11.421 1.00 98.50 83 PHE A N 1
ATOM 620 C CA . PHE A 1 83 ? 2.557 -2.104 -11.563 1.00 98.50 83 PHE A CA 1
ATOM 621 C C . PHE A 1 83 ? 1.605 -3.278 -11.345 1.00 98.50 83 PHE A C 1
ATOM 623 O O . PHE A 1 83 ? 1.874 -4.408 -11.759 1.00 98.50 83 PHE A O 1
ATOM 630 N N . TRP A 1 84 ? 0.454 -3.001 -10.741 1.00 97.81 84 TRP A N 1
ATOM 631 C CA . TRP A 1 84 ? -0.695 -3.889 -10.861 1.00 97.81 84 TRP A CA 1
ATOM 632 C C . TRP A 1 84 ? -1.222 -3.880 -12.305 1.00 97.81 84 TRP A C 1
ATOM 634 O O . TRP A 1 84 ? -1.243 -2.837 -12.956 1.00 97.81 84 TRP A O 1
ATOM 644 N N . ARG A 1 85 ? -1.645 -5.043 -12.805 1.00 96.81 85 ARG A N 1
ATOM 645 C CA . ARG A 1 85 ? -2.317 -5.230 -14.097 1.00 96.81 85 ARG A CA 1
ATOM 646 C C . ARG A 1 85 ? -3.694 -5.838 -13.855 1.00 96.81 85 ARG A C 1
ATOM 648 O O . ARG A 1 85 ? -3.802 -6.869 -13.192 1.00 96.81 85 ARG A O 1
ATOM 655 N N . GLU A 1 86 ? -4.728 -5.242 -14.436 1.00 96.00 86 GLU A N 1
ATOM 656 C CA . GLU A 1 86 ? -6.080 -5.803 -14.502 1.00 96.00 86 GLU A CA 1
ATOM 657 C C . GLU A 1 86 ? -6.684 -5.514 -15.884 1.00 96.00 86 GLU A C 1
ATOM 659 O O . GLU A 1 86 ? -7.137 -4.396 -16.140 1.00 96.00 86 GLU A O 1
ATOM 664 N N . PRO A 1 87 ? -6.671 -6.499 -16.802 1.00 93.06 87 PRO A N 1
ATOM 665 C CA . PRO A 1 87 ? -7.175 -6.316 -18.161 1.00 93.06 87 PRO A CA 1
ATOM 666 C C . PRO A 1 87 ? -8.651 -5.908 -18.235 1.00 93.06 87 PRO A C 1
ATOM 668 O O . PRO A 1 87 ? -9.061 -5.308 -19.224 1.00 93.06 87 PRO A O 1
ATOM 671 N N . GLU A 1 88 ? -9.453 -6.223 -17.213 1.00 92.75 88 GLU A N 1
ATOM 672 C CA . GLU A 1 88 ? -10.876 -5.880 -17.160 1.00 92.75 88 GLU A CA 1
ATOM 673 C C . GLU A 1 88 ? -11.178 -4.693 -16.227 1.00 92.75 88 GLU A C 1
ATOM 675 O O . GLU A 1 88 ? -12.306 -4.581 -15.736 1.00 92.75 88 GLU A O 1
ATOM 680 N N . LEU A 1 89 ? -10.204 -3.805 -15.961 1.00 92.50 89 LEU A N 1
ATOM 681 C CA . LEU A 1 89 ? -10.366 -2.741 -14.961 1.00 92.50 89 LEU A CA 1
ATOM 682 C C . LEU A 1 89 ? -11.607 -1.881 -15.218 1.00 92.50 89 LEU A C 1
ATOM 684 O O . LEU A 1 89 ? -12.409 -1.722 -14.306 1.00 92.50 89 LEU A O 1
ATOM 688 N N . ASP A 1 90 ? -11.819 -1.407 -16.448 1.00 90.69 90 ASP A N 1
ATOM 689 C CA . ASP A 1 90 ? -12.962 -0.544 -16.790 1.00 90.69 90 ASP A CA 1
ATOM 690 C C . ASP A 1 90 ? -14.315 -1.197 -16.478 1.00 90.69 90 ASP A C 1
ATOM 692 O O . ASP A 1 90 ? -15.292 -0.515 -16.167 1.00 90.69 90 ASP A O 1
ATOM 696 N N . ARG A 1 91 ? -14.384 -2.532 -16.550 1.00 90.25 91 ARG A N 1
ATOM 697 C CA . ARG A 1 91 ? -15.583 -3.304 -16.211 1.00 90.25 91 ARG A CA 1
ATOM 698 C C . ARG A 1 91 ? -15.727 -3.495 -14.703 1.00 90.25 91 ARG A C 1
ATOM 700 O O . ARG A 1 91 ? -16.851 -3.524 -14.206 1.00 90.25 91 ARG A O 1
ATOM 707 N N . LEU A 1 92 ? -14.617 -3.713 -13.999 1.00 87.19 92 LEU A N 1
ATOM 708 C CA . LEU A 1 92 ? -14.598 -4.057 -12.575 1.00 87.19 92 LEU A CA 1
ATOM 709 C C . LEU A 1 92 ? -14.678 -2.825 -11.668 1.00 87.19 92 LEU A C 1
ATOM 711 O O . LEU A 1 92 ? -15.375 -2.868 -10.660 1.00 87.19 92 LEU A O 1
ATOM 715 N N . LEU A 1 93 ? -13.976 -1.752 -12.025 1.00 87.25 93 LEU A N 1
ATOM 716 C CA . LEU A 1 93 ? -13.891 -0.486 -11.300 1.00 87.25 93 LEU A CA 1
ATOM 717 C C . LEU A 1 93 ? -13.958 0.683 -12.302 1.00 87.25 93 LEU A C 1
ATOM 719 O O . LEU A 1 93 ? -12.930 1.293 -12.607 1.00 87.25 93 LEU A O 1
ATOM 723 N N . PRO A 1 94 ? -15.151 1.001 -12.840 1.00 86.81 94 PRO A N 1
ATOM 724 C CA . PRO A 1 94 ? -15.314 2.092 -13.795 1.00 86.81 94 PRO A CA 1
ATOM 725 C C . PRO A 1 94 ? -14.776 3.420 -13.247 1.00 86.81 94 PRO A C 1
ATOM 727 O O . PRO A 1 94 ? -15.132 3.829 -12.143 1.00 86.81 94 PRO A O 1
ATOM 730 N N . GLY A 1 95 ? -13.940 4.099 -14.035 1.00 86.06 95 GLY A N 1
ATOM 731 C CA . GLY A 1 95 ? -13.327 5.379 -13.666 1.00 86.06 95 GLY A CA 1
ATOM 732 C C . GLY A 1 95 ? -12.016 5.265 -12.882 1.00 86.06 95 GLY A C 1
ATOM 733 O O . GLY A 1 95 ? -11.348 6.276 -12.703 1.00 86.06 95 GLY A O 1
ATOM 734 N N . ALA A 1 96 ? -11.606 4.065 -12.456 1.00 90.19 96 ALA A N 1
ATOM 735 C CA . ALA A 1 96 ? -10.280 3.871 -11.882 1.00 90.19 96 ALA A CA 1
ATOM 736 C C . ALA A 1 96 ? -9.195 3.903 -12.969 1.00 90.19 96 ALA A C 1
ATOM 738 O O . ALA A 1 96 ? -9.370 3.353 -14.055 1.00 90.19 96 ALA A O 1
ATOM 739 N N . SER A 1 97 ? -8.038 4.485 -12.646 1.00 94.19 97 SER A N 1
ATOM 740 C CA . SER A 1 97 ? -6.869 4.505 -13.529 1.00 94.19 97 SER A CA 1
ATOM 741 C C . SER A 1 97 ? -5.725 3.678 -12.948 1.00 94.19 97 SER A C 1
ATOM 743 O O . SER A 1 97 ? -5.326 3.836 -11.793 1.00 94.19 97 SER A O 1
ATOM 745 N N . HIS A 1 98 ? -5.153 2.812 -13.774 1.00 96.06 98 HIS A N 1
ATOM 746 C CA . HIS A 1 98 ? -3.924 2.082 -13.476 1.00 96.06 98 HIS A CA 1
ATOM 747 C C . HIS A 1 98 ? -3.005 2.108 -14.698 1.00 96.06 98 HIS A C 1
ATOM 749 O O . HIS A 1 98 ? -3.407 2.579 -15.760 1.00 96.06 98 HIS A O 1
ATOM 755 N N . PHE A 1 99 ? -1.786 1.588 -14.549 1.00 97.50 99 PHE A N 1
ATOM 756 C CA . PHE A 1 99 ? -0.853 1.423 -15.661 1.00 97.50 99 PHE A CA 1
ATOM 757 C C . PHE A 1 99 ? -0.655 -0.062 -15.964 1.00 97.50 99 PHE A C 1
ATOM 759 O O . PHE A 1 99 ? 0.306 -0.678 -15.503 1.00 97.50 99 PHE A O 1
ATOM 766 N N . GLY A 1 100 ? -1.600 -0.649 -16.700 1.00 96.38 100 GLY A N 1
ATOM 767 C CA . GLY A 1 100 ? -1.739 -2.101 -16.879 1.00 96.38 100 GLY A CA 1
ATOM 768 C C . GLY A 1 100 ? -0.768 -2.735 -17.877 1.00 96.38 100 GLY A C 1
ATOM 769 O O . GLY A 1 100 ? -0.743 -3.958 -18.030 1.00 96.38 100 GLY A O 1
ATOM 770 N N . GLY A 1 101 ? 0.031 -1.929 -18.575 1.00 96.25 101 GLY A N 1
ATOM 771 C CA . GLY A 1 101 ? 0.975 -2.410 -19.582 1.00 96.25 101 GLY A CA 1
ATOM 772 C C . GLY A 1 101 ? 0.282 -2.845 -20.868 1.00 96.25 101 GLY A C 1
ATOM 773 O O . GLY A 1 101 ? 0.750 -3.777 -21.525 1.00 96.25 101 GLY A O 1
ATOM 774 N N . SER A 1 102 ? -0.842 -2.208 -21.198 1.00 95.81 102 SER A N 1
ATOM 775 C CA . SER A 1 102 ? -1.552 -2.372 -22.468 1.00 95.81 102 SER A CA 1
ATOM 776 C C . SER A 1 102 ? -0.673 -1.982 -23.661 1.00 95.81 102 SER A C 1
ATOM 778 O O . SER A 1 102 ? 0.341 -1.294 -23.519 1.00 95.81 102 SER A O 1
ATOM 780 N N . GLU A 1 103 ? -1.072 -2.379 -24.870 1.00 96.44 103 GLU A N 1
ATOM 781 C CA . GLU A 1 103 ? -0.369 -1.991 -26.099 1.00 96.44 103 GLU A CA 1
ATOM 782 C C . GLU A 1 103 ? -0.241 -0.463 -26.230 1.00 96.44 103 GLU A C 1
ATOM 784 O O . GLU A 1 103 ? 0.837 0.049 -26.536 1.00 96.44 103 GLU A O 1
ATOM 789 N N . THR A 1 104 ? -1.304 0.279 -25.905 1.00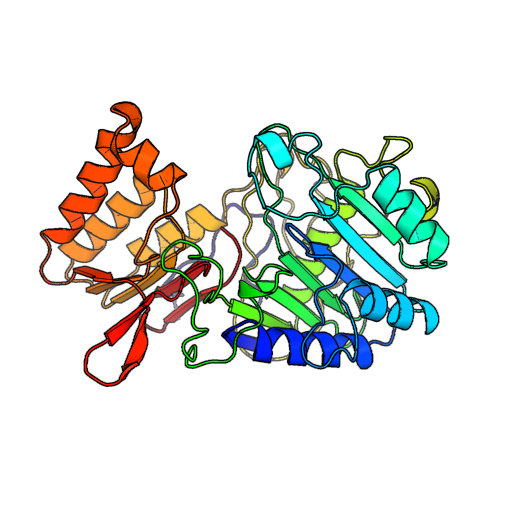 96.56 104 THR A N 1
ATOM 790 C CA . THR A 1 104 ? -1.307 1.748 -25.917 1.00 96.56 104 THR A CA 1
ATOM 791 C C . THR A 1 104 ? -0.325 2.339 -24.907 1.00 96.56 104 THR A C 1
ATOM 793 O O . THR A 1 104 ? 0.400 3.280 -25.227 1.00 96.56 104 THR A O 1
ATOM 796 N N . GLU A 1 105 ? -0.263 1.795 -23.694 1.00 97.44 105 GLU A N 1
ATOM 797 C CA . GLU A 1 105 ? 0.669 2.259 -22.661 1.00 97.44 105 GLU A CA 1
ATOM 798 C C . GLU A 1 105 ? 2.120 1.926 -23.004 1.00 97.44 105 GLU A C 1
ATOM 800 O O . GLU A 1 105 ? 3.012 2.742 -22.788 1.00 97.44 105 GLU A O 1
ATOM 805 N N . ARG A 1 106 ? 2.366 0.764 -23.609 1.00 97.75 106 ARG A N 1
ATOM 806 C CA . ARG A 1 106 ? 3.691 0.376 -24.106 1.00 97.75 106 ARG A CA 1
ATOM 807 C C . ARG A 1 106 ? 4.151 1.268 -25.255 1.00 97.75 106 ARG A C 1
ATOM 809 O O . ARG A 1 106 ? 5.295 1.717 -25.251 1.00 97.75 106 ARG A O 1
ATOM 816 N N . ALA A 1 107 ? 3.266 1.574 -26.203 1.00 98.12 107 ALA A N 1
ATOM 817 C CA . ALA A 1 107 ? 3.547 2.542 -27.262 1.00 98.12 107 ALA A CA 1
ATOM 818 C C . ALA A 1 107 ? 3.826 3.941 -26.686 1.00 98.12 107 ALA A C 1
ATOM 820 O O . ALA A 1 107 ? 4.712 4.647 -27.165 1.00 98.12 107 ALA A O 1
ATOM 821 N N . TRP A 1 108 ? 3.121 4.318 -25.617 1.00 98.31 108 TRP A N 1
ATOM 822 C CA . TRP A 1 108 ? 3.350 5.570 -24.904 1.00 98.31 108 TRP A CA 1
ATOM 823 C C . TRP A 1 108 ? 4.727 5.619 -24.218 1.00 98.31 108 TRP A C 1
ATOM 825 O O . TRP A 1 108 ? 5.419 6.625 -24.356 1.00 98.31 108 TRP A O 1
ATOM 835 N N . LEU A 1 109 ? 5.184 4.538 -23.568 1.00 98.31 109 LEU A N 1
ATOM 836 C CA . LEU A 1 109 ? 6.560 4.449 -23.042 1.00 98.31 109 LEU A CA 1
ATOM 837 C C . LEU A 1 109 ? 7.610 4.535 -24.159 1.00 98.31 109 LEU A C 1
ATOM 839 O O . LEU A 1 109 ? 8.628 5.209 -24.003 1.00 98.31 109 LEU A O 1
ATOM 843 N N . ALA A 1 110 ? 7.356 3.885 -25.301 1.00 98.12 110 ALA A N 1
ATOM 844 C CA . ALA A 1 110 ? 8.249 3.931 -26.460 1.00 98.12 110 ALA A CA 1
ATOM 845 C C . ALA A 1 110 ? 8.404 5.361 -26.999 1.00 98.12 110 ALA A C 1
ATOM 847 O O . ALA A 1 110 ? 9.519 5.817 -27.237 1.00 98.12 110 ALA A O 1
ATOM 848 N N . ALA A 1 111 ? 7.289 6.083 -27.149 1.00 98.12 111 ALA A N 1
ATOM 849 C CA . ALA A 1 111 ? 7.269 7.456 -27.653 1.00 98.12 111 ALA A CA 1
ATOM 850 C C . ALA A 1 111 ? 8.007 8.450 -26.738 1.00 98.12 111 ALA A C 1
ATOM 852 O O . ALA A 1 111 ? 8.436 9.507 -27.197 1.00 98.12 111 ALA A O 1
ATOM 853 N N . ARG A 1 112 ? 8.162 8.109 -25.455 1.00 96.19 112 ARG A N 1
ATOM 854 C CA . ARG A 1 112 ? 8.876 8.905 -24.449 1.00 96.19 112 ARG A CA 1
ATOM 855 C C . ARG A 1 112 ? 10.367 8.585 -24.338 1.00 96.19 112 ARG A C 1
ATOM 857 O O . ARG A 1 112 ? 11.044 9.236 -23.552 1.00 96.19 112 ARG A O 1
ATOM 864 N N . ASP A 1 113 ? 10.869 7.592 -25.077 1.00 96.75 113 ASP A N 1
ATOM 865 C CA . ASP A 1 113 ? 12.205 7.009 -24.859 1.00 96.75 113 ASP A CA 1
ATOM 866 C C . ASP A 1 113 ? 12.411 6.588 -23.388 1.00 96.75 113 ASP A C 1
ATOM 868 O O . ASP A 1 113 ? 13.473 6.806 -22.805 1.00 96.75 113 ASP A O 1
ATOM 872 N N . THR A 1 114 ? 11.376 6.020 -22.750 1.00 98.06 114 THR A N 1
ATOM 873 C CA . THR A 1 114 ? 11.444 5.651 -21.330 1.00 98.06 114 THR A CA 1
ATOM 874 C C . THR A 1 114 ? 12.535 4.612 -21.075 1.00 98.06 114 THR A C 1
ATOM 876 O O . THR A 1 114 ? 12.550 3.531 -21.674 1.00 98.06 114 THR A O 1
ATOM 879 N N . ARG A 1 115 ? 13.404 4.918 -20.102 1.00 97.94 115 ARG A N 1
ATOM 880 C CA . ARG A 1 115 ? 14.571 4.095 -19.736 1.00 97.94 115 ARG A CA 1
ATOM 881 C C . ARG A 1 115 ? 14.444 3.356 -18.412 1.00 97.94 115 ARG A C 1
ATOM 883 O O . ARG A 1 115 ? 15.235 2.445 -18.173 1.00 97.94 115 ARG A O 1
ATOM 890 N N . PHE A 1 116 ? 13.489 3.726 -17.557 1.00 98.62 116 PHE A N 1
ATOM 891 C CA . PHE A 1 116 ? 13.217 2.922 -16.368 1.00 98.62 116 PHE A CA 1
ATOM 892 C C . PHE A 1 116 ? 12.667 1.550 -16.774 1.00 98.62 116 PHE A C 1
ATOM 894 O O . PHE A 1 116 ? 12.057 1.395 -17.831 1.00 98.62 116 PHE A O 1
ATOM 901 N N . LEU A 1 117 ? 12.885 0.544 -15.934 1.00 98.81 117 LEU A N 1
ATOM 902 C CA . LEU A 1 117 ? 12.398 -0.814 -16.151 1.00 98.81 117 LEU A CA 1
ATOM 903 C C . LEU A 1 117 ? 11.022 -0.976 -15.511 1.00 98.81 117 LEU A C 1
ATOM 905 O O . LEU A 1 117 ? 10.793 -0.481 -14.408 1.00 98.81 117 LEU A O 1
ATOM 909 N N . ALA A 1 118 ? 10.123 -1.719 -16.150 1.00 98.62 118 ALA A N 1
ATOM 910 C CA . ALA A 1 118 ? 8.830 -2.040 -15.549 1.00 98.62 118 ALA A CA 1
ATOM 911 C C . ALA A 1 118 ? 8.559 -3.541 -15.523 1.00 98.62 118 ALA A C 1
ATOM 913 O O . ALA A 1 118 ? 9.044 -4.281 -16.384 1.00 98.62 118 ALA A O 1
ATOM 914 N N . ARG A 1 119 ? 7.762 -3.966 -14.543 1.00 98.25 119 ARG A N 1
ATOM 915 C CA . ARG A 1 119 ? 7.104 -5.273 -14.490 1.00 98.25 119 ARG A CA 1
ATOM 916 C C . ARG A 1 119 ? 5.642 -5.096 -14.125 1.00 98.25 119 ARG A C 1
ATOM 918 O O . ARG A 1 119 ? 5.277 -4.135 -13.447 1.00 98.25 119 ARG A O 1
ATOM 925 N N . TRP A 1 120 ? 4.839 -6.062 -14.544 1.00 98.12 120 TRP A N 1
ATOM 926 C CA . TRP A 1 120 ? 3.428 -6.133 -14.205 1.00 98.12 120 TRP A CA 1
ATOM 927 C C . TRP A 1 120 ? 3.132 -7.361 -13.369 1.00 98.12 120 TRP A C 1
ATOM 929 O O . TRP A 1 120 ? 3.773 -8.403 -13.504 1.00 98.12 120 TRP A O 1
ATOM 939 N N . ASP A 1 121 ? 2.156 -7.221 -12.490 1.00 96.50 121 ASP A N 1
ATOM 940 C CA . ASP A 1 121 ? 1.668 -8.307 -11.666 1.00 96.50 121 ASP A CA 1
ATOM 941 C C . ASP A 1 121 ? 0.139 -8.308 -11.713 1.00 96.50 121 ASP A C 1
ATOM 943 O O . ASP A 1 121 ? -0.508 -7.286 -11.474 1.00 96.50 121 ASP A O 1
ATOM 947 N N . HIS A 1 122 ? -0.440 -9.453 -12.042 1.00 95.38 122 HIS A N 1
ATOM 948 C CA . HIS A 1 122 ? -1.867 -9.677 -12.150 1.00 95.38 122 HIS A CA 1
ATOM 949 C C . HIS A 1 122 ? -2.307 -10.798 -11.207 1.00 95.38 122 HIS A C 1
ATOM 951 O O . HIS A 1 122 ? -1.638 -11.813 -11.001 1.00 95.38 122 HIS A O 1
ATOM 957 N N . LEU A 1 123 ? -3.485 -10.625 -10.624 1.00 91.94 123 LEU A N 1
ATOM 958 C CA . LEU A 1 123 ? -4.141 -11.678 -9.875 1.00 91.94 123 LEU A CA 1
ATOM 959 C C . LEU A 1 123 ? -5.633 -11.592 -10.167 1.00 91.94 123 LEU A C 1
ATOM 961 O O . LEU A 1 123 ? -6.275 -10.688 -9.639 1.00 91.94 123 LEU A O 1
ATOM 965 N N . PRO A 1 124 ? -6.196 -12.506 -10.978 1.00 89.38 124 PRO A N 1
ATOM 966 C CA . PRO A 1 124 ? -7.578 -12.394 -11.423 1.00 89.38 124 PRO A CA 1
ATOM 967 C C . PRO A 1 124 ? -8.544 -12.136 -10.265 1.00 89.38 124 PRO A C 1
ATOM 969 O O . PRO A 1 124 ? -8.538 -12.883 -9.283 1.00 89.38 124 PRO A O 1
ATOM 972 N N . ARG A 1 125 ? -9.402 -11.115 -10.411 1.00 84.19 125 ARG A N 1
ATOM 973 C CA . ARG A 1 125 ? -10.406 -10.668 -9.416 1.00 84.19 125 ARG A CA 1
ATOM 974 C C . ARG A 1 125 ? -9.845 -10.001 -8.161 1.00 84.19 125 ARG A C 1
ATOM 976 O O . ARG A 1 125 ? -10.604 -9.742 -7.228 1.00 84.19 125 ARG A O 1
ATOM 983 N N . TYR A 1 126 ? -8.545 -9.746 -8.105 1.00 89.38 126 TYR A N 1
ATOM 984 C CA . TYR A 1 126 ? -7.915 -9.128 -6.953 1.00 89.38 126 TYR A CA 1
ATOM 985 C C . TYR A 1 126 ? -6.919 -8.047 -7.363 1.00 89.38 126 TYR A C 1
ATOM 987 O O . TYR A 1 126 ? -6.354 -8.051 -8.452 1.00 89.38 126 TYR A O 1
ATOM 995 N N . CYS A 1 127 ? -6.663 -7.138 -6.429 1.00 88.38 127 CYS A N 1
ATOM 996 C CA . CYS A 1 127 ? -5.700 -6.065 -6.602 1.00 88.38 127 CYS A CA 1
ATOM 997 C C . CYS A 1 127 ? -4.379 -6.382 -5.892 1.00 88.38 127 CYS A C 1
ATOM 999 O O . CYS A 1 127 ? -4.377 -6.905 -4.772 1.00 88.38 127 CYS A O 1
ATOM 1001 N N . HIS A 1 128 ? -3.259 -6.005 -6.513 1.00 90.81 128 HIS A N 1
ATOM 1002 C CA . HIS A 1 128 ? -2.003 -5.805 -5.793 1.00 90.81 128 HIS A CA 1
ATOM 1003 C C . HIS A 1 128 ? -2.009 -4.413 -5.181 1.00 90.81 128 HIS A C 1
ATOM 1005 O O . HIS A 1 128 ? -1.734 -3.426 -5.852 1.00 90.81 128 HIS A O 1
ATOM 1011 N N . HIS A 1 129 ? -2.347 -4.340 -3.896 1.00 93.94 129 HIS A N 1
ATOM 1012 C CA . HIS A 1 129 ? -2.682 -3.067 -3.261 1.00 93.94 129 HIS A CA 1
ATOM 1013 C C . HIS A 1 129 ? -1.532 -2.419 -2.473 1.00 93.94 129 HIS A C 1
ATOM 1015 O O . HIS A 1 129 ? -1.713 -1.342 -1.902 1.00 93.94 129 HIS A O 1
ATOM 1021 N N . GLN A 1 130 ? -0.350 -3.046 -2.462 1.00 96.06 130 GLN A N 1
ATOM 1022 C CA . GLN A 1 130 ? 0.853 -2.490 -1.841 1.00 96.06 130 GLN A CA 1
ATOM 1023 C C . GLN A 1 130 ? 1.329 -1.247 -2.589 1.00 96.06 130 GLN A C 1
ATOM 1025 O O . GLN A 1 130 ? 1.334 -1.229 -3.818 1.00 96.06 130 GLN A O 1
ATOM 1030 N N . LYS A 1 131 ? 1.786 -0.235 -1.850 1.00 97.94 131 LYS A N 1
ATOM 1031 C CA . LYS A 1 131 ? 2.375 0.980 -2.417 1.00 97.94 131 LYS A CA 1
ATOM 1032 C C . LYS A 1 131 ? 3.647 1.301 -1.663 1.00 97.94 131 LYS A C 1
ATOM 1034 O O . LYS A 1 131 ? 3.646 1.428 -0.437 1.00 97.94 131 LYS A O 1
ATOM 1039 N N . SER A 1 132 ? 4.744 1.404 -2.396 1.00 98.56 132 SER A N 1
ATOM 1040 C CA . SER A 1 132 ? 6.045 1.611 -1.778 1.00 98.56 132 SER A CA 1
ATOM 1041 C C . SER A 1 132 ? 7.002 2.335 -2.699 1.00 98.56 132 SER A C 1
ATOM 1043 O O . SER A 1 132 ? 6.969 2.117 -3.905 1.00 98.56 132 SER A O 1
ATOM 1045 N N . TRP A 1 133 ? 7.914 3.095 -2.112 1.00 98.81 133 TRP A N 1
ATOM 1046 C CA . TRP A 1 133 ? 9.083 3.644 -2.787 1.00 98.81 133 TRP A CA 1
ATOM 1047 C C . TRP A 1 133 ? 10.325 3.201 -2.033 1.00 98.81 133 TRP A C 1
ATOM 1049 O O . TRP A 1 133 ? 10.336 3.225 -0.808 1.00 98.81 133 TRP A O 1
ATOM 1059 N N . LEU A 1 134 ? 11.366 2.811 -2.747 1.00 98.75 134 LEU A N 1
ATOM 1060 C CA . LEU A 1 134 ? 12.667 2.487 -2.190 1.00 98.75 134 LEU A CA 1
ATOM 1061 C C . LEU A 1 134 ? 13.709 3.293 -2.951 1.00 98.75 134 LEU A C 1
ATOM 1063 O O . LEU A 1 134 ? 13.787 3.217 -4.177 1.00 98.75 134 LEU A O 1
ATOM 1067 N N . VAL A 1 135 ? 14.482 4.084 -2.222 1.00 98.88 135 VAL A N 1
ATOM 1068 C CA . VAL A 1 135 ? 15.516 4.950 -2.781 1.00 98.88 135 VAL A CA 1
ATOM 1069 C C . VAL A 1 135 ? 16.867 4.475 -2.272 1.00 98.88 135 VAL A C 1
ATOM 1071 O O . VAL A 1 135 ? 17.029 4.226 -1.078 1.00 98.88 135 VAL A O 1
ATOM 1074 N N . ASP A 1 136 ? 17.817 4.343 -3.196 1.00 98.56 136 ASP A N 1
ATOM 1075 C CA . ASP A 1 136 ? 19.182 3.882 -2.939 1.00 98.56 136 ASP A CA 1
ATOM 1076 C C . ASP A 1 136 ? 19.233 2.501 -2.261 1.00 98.56 136 ASP A C 1
ATOM 1078 O O . ASP A 1 136 ? 19.982 2.259 -1.315 1.00 98.56 136 ASP A O 1
ATOM 1082 N N . ALA A 1 137 ? 18.428 1.573 -2.785 1.00 97.62 137 ALA A N 1
ATOM 1083 C CA . ALA A 1 137 ? 18.319 0.189 -2.335 1.00 97.62 137 ALA A CA 1
ATOM 1084 C C . ALA A 1 137 ? 19.696 -0.479 -2.149 1.00 97.62 137 ALA A C 1
ATOM 1086 O O . ALA A 1 137 ? 20.509 -0.550 -3.077 1.00 97.62 137 ALA A O 1
ATOM 1087 N N . GLY A 1 138 ? 19.953 -0.996 -0.948 1.00 95.38 138 GLY A N 1
ATOM 1088 C CA . GLY A 1 138 ? 21.194 -1.663 -0.557 1.00 95.38 138 GLY A CA 1
ATOM 1089 C C . GLY A 1 138 ? 22.395 -0.734 -0.342 1.00 95.38 138 GLY A C 1
ATOM 1090 O O . GLY A 1 138 ? 23.490 -1.233 -0.080 1.00 95.38 138 GLY A O 1
ATOM 1091 N N . GLN A 1 139 ? 22.230 0.587 -0.454 1.00 96.00 139 GLN A N 1
ATOM 1092 C CA . GLN A 1 139 ? 23.292 1.564 -0.202 1.00 96.00 139 GLN A CA 1
ATOM 1093 C C . GLN A 1 139 ? 23.229 2.128 1.224 1.00 96.00 139 GLN A C 1
ATOM 1095 O O . GLN A 1 139 ? 22.172 2.121 1.863 1.00 96.00 139 GLN A O 1
ATOM 1100 N N . PRO A 1 140 ? 24.339 2.694 1.736 1.00 89.81 140 PRO A N 1
ATOM 1101 C CA . PRO A 1 140 ? 24.290 3.531 2.928 1.00 89.81 140 PRO A CA 1
ATOM 1102 C C . PRO A 1 140 ? 23.317 4.701 2.721 1.00 89.81 140 PRO A C 1
ATOM 1104 O O . PRO A 1 140 ? 23.521 5.524 1.832 1.00 89.81 140 PRO A O 1
ATOM 1107 N N . GLY A 1 141 ? 22.280 4.782 3.556 1.00 88.12 141 GLY A N 1
ATOM 1108 C CA . GLY A 1 141 ? 21.226 5.792 3.423 1.00 88.12 141 GLY A CA 1
ATOM 1109 C C . GLY A 1 141 ? 19.978 5.329 2.664 1.00 88.12 141 GLY A C 1
ATOM 1110 O O . GLY A 1 141 ? 19.133 6.174 2.381 1.00 88.12 141 GLY A O 1
ATOM 1111 N N . GLU A 1 142 ? 19.847 4.024 2.378 1.00 97.62 142 GLU A N 1
ATOM 1112 C CA . GLU A 1 142 ? 18.602 3.403 1.904 1.00 97.62 142 GLU A CA 1
ATOM 1113 C C . GLU A 1 142 ? 17.397 3.917 2.706 1.00 97.62 142 GLU A C 1
ATOM 1115 O O . GLU A 1 142 ? 17.367 3.847 3.941 1.00 97.62 142 GLU A O 1
ATOM 1120 N N . VAL A 1 143 ? 16.396 4.421 1.987 1.00 98.56 143 VAL A N 1
ATOM 1121 C CA . VAL A 1 143 ? 15.144 4.907 2.567 1.00 98.56 143 VAL A CA 1
ATOM 1122 C C . VAL A 1 143 ? 13.967 4.276 1.842 1.00 98.56 143 VAL A C 1
ATOM 1124 O O . VAL A 1 143 ? 13.934 4.197 0.612 1.00 98.56 143 VAL A O 1
ATOM 1127 N N . ALA A 1 144 ? 12.992 3.828 2.621 1.00 98.69 144 ALA A N 1
ATOM 1128 C CA . ALA A 1 144 ? 11.744 3.282 2.130 1.00 98.69 144 ALA A CA 1
ATOM 1129 C C . ALA A 1 144 ? 10.577 4.205 2.496 1.00 98.69 144 ALA A C 1
ATOM 1131 O O . ALA A 1 144 ? 10.557 4.815 3.561 1.00 98.69 144 ALA A O 1
ATOM 1132 N N . PHE A 1 145 ? 9.576 4.265 1.630 1.00 98.75 145 PHE A N 1
ATOM 1133 C CA . PHE A 1 145 ? 8.274 4.852 1.911 1.00 98.75 145 PHE A CA 1
ATOM 1134 C C . PHE A 1 145 ? 7.231 3.759 1.731 1.00 98.75 145 PHE A C 1
ATOM 1136 O O . PHE A 1 145 ? 7.197 3.130 0.675 1.00 98.75 145 PHE A O 1
ATOM 1143 N N . VAL A 1 146 ? 6.387 3.524 2.732 1.00 98.31 146 VAL A N 1
ATOM 1144 C CA . VAL A 1 146 ? 5.282 2.549 2.680 1.00 98.31 146 VAL A CA 1
ATOM 1145 C C . VAL A 1 146 ? 3.992 3.208 3.148 1.00 98.31 146 VAL A C 1
ATOM 1147 O O . VAL A 1 146 ? 4.020 3.985 4.097 1.00 98.31 146 VAL A O 1
ATOM 1150 N N . GLY A 1 147 ? 2.872 2.970 2.471 1.00 96.69 147 GLY A N 1
ATOM 1151 C CA . GLY A 1 147 ? 1.657 3.738 2.747 1.00 96.69 147 GLY A CA 1
ATOM 1152 C C . GLY A 1 147 ? 0.442 3.308 1.944 1.00 96.69 147 GLY A C 1
ATOM 1153 O O . GLY A 1 147 ? 0.478 2.309 1.220 1.00 96.69 147 GLY A O 1
ATOM 1154 N N . GLY A 1 148 ? -0.633 4.076 2.097 1.00 95.88 148 GLY A N 1
ATOM 1155 C CA . GLY A 1 148 ? -1.901 3.864 1.407 1.00 95.88 148 GLY A CA 1
ATOM 1156 C C . GLY A 1 148 ? -2.085 4.708 0.145 1.00 95.88 148 GLY A C 1
ATOM 1157 O O . GLY A 1 148 ? -2.885 4.313 -0.705 1.00 95.88 148 GLY A O 1
ATOM 1158 N N . ILE A 1 149 ? -1.339 5.812 -0.005 1.00 97.44 149 ILE A N 1
ATOM 1159 C CA . ILE A 1 149 ? -1.691 6.888 -0.948 1.00 97.44 149 ILE A CA 1
ATOM 1160 C C . ILE A 1 149 ? -1.512 6.445 -2.406 1.00 97.44 149 ILE A C 1
ATOM 1162 O O . ILE A 1 149 ? -0.416 6.060 -2.824 1.00 97.44 149 ILE A O 1
ATOM 1166 N N . ASN A 1 150 ? -2.593 6.507 -3.183 1.00 96.56 150 ASN A N 1
ATOM 1167 C CA . ASN A 1 150 ? -2.575 6.277 -4.626 1.00 96.56 150 ASN A CA 1
ATOM 1168 C C . ASN A 1 150 ? -1.998 7.485 -5.384 1.00 96.56 150 ASN A C 1
ATOM 1170 O O . ASN A 1 150 ? -1.931 8.602 -4.872 1.00 96.56 150 ASN A O 1
ATOM 1174 N N . LEU A 1 151 ? -1.577 7.256 -6.630 1.00 97.56 151 LEU A N 1
ATOM 1175 C CA . LEU A 1 151 ? -1.114 8.308 -7.537 1.00 97.56 151 LEU A CA 1
ATOM 1176 C C . LEU A 1 151 ? -2.295 8.860 -8.353 1.00 97.56 151 LEU A C 1
ATOM 1178 O O . LEU A 1 151 ? -2.300 8.752 -9.578 1.00 97.56 151 LEU A O 1
ATOM 1182 N N . ASP A 1 152 ? -3.285 9.436 -7.673 1.00 95.69 152 ASP A N 1
ATOM 1183 C CA . ASP A 1 152 ? -4.433 10.126 -8.281 1.00 95.69 152 ASP A CA 1
ATOM 1184 C C . ASP A 1 152 ? -4.569 11.576 -7.782 1.00 95.69 152 ASP A C 1
ATOM 1186 O O . ASP A 1 152 ? -4.016 11.949 -6.741 1.00 95.69 152 ASP A O 1
ATOM 1190 N N . HIS A 1 153 ? -5.278 12.413 -8.545 1.00 94.75 153 HIS A N 1
ATOM 1191 C CA . HIS A 1 153 ? -5.472 13.836 -8.238 1.00 94.75 153 HIS A CA 1
ATOM 1192 C C . HIS A 1 153 ? -6.139 14.052 -6.874 1.00 94.75 153 HIS A C 1
ATOM 1194 O O . HIS A 1 153 ? -5.731 14.940 -6.124 1.00 94.75 153 HIS A O 1
ATOM 1200 N N . GLY A 1 154 ? -7.122 13.214 -6.541 1.00 93.75 154 GLY A N 1
ATOM 1201 C CA . GLY A 1 154 ? -7.875 13.265 -5.289 1.00 93.75 154 GLY A CA 1
ATOM 1202 C C . GLY A 1 154 ? -7.035 13.047 -4.035 1.00 93.75 154 GLY A C 1
ATOM 1203 O O . GLY A 1 154 ? -7.350 13.563 -2.962 1.00 93.75 154 GLY A O 1
ATOM 1204 N N . SER A 1 155 ? -5.936 12.311 -4.182 1.00 96.00 155 SER A N 1
ATOM 1205 C CA . SER A 1 155 ? -4.985 12.017 -3.118 1.00 96.00 155 SER A CA 1
ATOM 1206 C C . SER A 1 155 ? -3.922 13.103 -2.931 1.00 96.00 155 SER A C 1
ATOM 1208 O O . SER A 1 155 ? -3.281 13.140 -1.882 1.00 96.00 155 SER A O 1
ATOM 1210 N N . MET A 1 156 ? -3.717 14.013 -3.894 1.00 96.44 156 MET A N 1
ATOM 1211 C CA . MET A 1 156 ? -2.702 15.081 -3.816 1.00 96.44 156 MET A CA 1
ATOM 1212 C C . MET A 1 156 ? -3.177 16.298 -3.005 1.00 96.44 156 MET A C 1
ATOM 1214 O O . MET A 1 156 ? -3.118 17.440 -3.461 1.00 96.44 156 MET A O 1
ATOM 1218 N N . VAL A 1 157 ? -3.633 16.060 -1.776 1.00 95.00 157 VAL A N 1
ATOM 1219 C CA . VAL A 1 157 ? -4.213 17.086 -0.898 1.00 95.00 157 VAL A CA 1
ATOM 1220 C C . VAL A 1 157 ? -3.260 17.521 0.210 1.00 95.00 157 VAL A C 1
ATOM 1222 O O . VAL A 1 157 ? -2.363 16.784 0.620 1.00 95.00 157 VAL A O 1
ATOM 1225 N N . SER A 1 158 ? -3.439 18.754 0.688 1.00 94.94 158 SER A N 1
ATOM 1226 C CA . SER A 1 158 ? -2.728 19.279 1.858 1.00 94.94 158 SER A CA 1
ATOM 1227 C C . SER A 1 158 ? -3.497 19.012 3.155 1.00 94.94 158 SER A C 1
ATOM 1229 O O . SER A 1 158 ? -4.733 19.018 3.134 1.00 94.94 158 SER A O 1
ATOM 1231 N N . PRO A 1 159 ? -2.789 18.912 4.297 1.00 94.56 159 PRO A N 1
ATOM 1232 C CA . PRO A 1 159 ? -3.422 18.853 5.604 1.00 94.56 159 PRO A CA 1
ATOM 1233 C C . PRO A 1 159 ? -4.426 19.979 5.824 1.00 94.56 159 PRO A C 1
ATOM 1235 O O . PRO A 1 159 ? -4.210 21.128 5.432 1.00 94.56 159 PRO A O 1
ATOM 1238 N N . GLY A 1 160 ? -5.529 19.630 6.478 1.00 91.69 160 GLY A N 1
ATOM 1239 C CA . GLY A 1 160 ? -6.670 20.519 6.686 1.00 91.69 160 GLY A CA 1
ATOM 1240 C C . GLY A 1 160 ? -7.739 20.425 5.598 1.00 91.69 160 GLY A C 1
ATOM 1241 O O . GLY A 1 160 ? -8.827 20.948 5.824 1.00 91.69 160 GLY A O 1
ATOM 1242 N N . HIS A 1 161 ? -7.460 19.737 4.481 1.00 93.31 161 HIS A N 1
ATOM 1243 C CA . HIS A 1 161 ? -8.445 19.349 3.466 1.00 93.31 161 HIS A CA 1
ATOM 1244 C C . HIS A 1 161 ? -9.370 20.497 3.055 1.00 93.31 161 HIS A C 1
ATOM 1246 O O . HIS A 1 161 ? -10.580 20.411 3.230 1.00 93.31 161 HIS A O 1
ATOM 1252 N N . ALA A 1 162 ? -8.818 21.598 2.536 1.00 91.75 162 ALA A N 1
ATOM 1253 C CA . ALA A 1 162 ? -9.644 22.713 2.074 1.00 91.75 162 ALA A CA 1
ATOM 1254 C C . ALA A 1 162 ? -10.746 22.214 1.109 1.00 91.75 162 ALA A C 1
ATOM 1256 O O . ALA A 1 162 ? -10.448 21.357 0.275 1.00 91.75 162 ALA A O 1
ATOM 1257 N N . PRO A 1 163 ? -11.990 22.726 1.207 1.00 89.75 163 PRO A N 1
ATOM 1258 C CA . PRO A 1 163 ? -13.066 22.327 0.305 1.00 89.75 163 PRO A CA 1
ATOM 1259 C C . PRO A 1 163 ? -12.649 22.495 -1.156 1.00 89.75 163 PRO A C 1
ATOM 1261 O O . PRO A 1 163 ? -12.164 23.565 -1.540 1.00 89.75 163 PRO A O 1
ATOM 1264 N N . VAL A 1 164 ? -12.839 21.454 -1.964 1.00 86.38 164 VAL A N 1
ATOM 1265 C CA . VAL A 1 164 ? -12.420 21.440 -3.376 1.00 86.38 164 VAL A CA 1
ATOM 1266 C C . VAL A 1 164 ? -13.565 21.820 -4.314 1.00 86.38 164 VAL A C 1
ATOM 1268 O O . VAL A 1 164 ? -13.364 21.966 -5.518 1.00 86.38 164 VAL A O 1
ATOM 1271 N N . GLY A 1 165 ? -14.763 22.053 -3.765 1.00 71.06 165 GLY A N 1
ATOM 1272 C CA . GLY A 1 165 ? -15.936 22.436 -4.550 1.00 71.06 165 GLY A CA 1
ATOM 1273 C C . GLY A 1 165 ? -16.446 21.290 -5.421 1.00 71.06 165 GLY A C 1
ATOM 1274 O O . GLY A 1 165 ? -17.098 21.541 -6.439 1.00 71.06 165 GLY A O 1
ATOM 1275 N N . GLY A 1 166 ? -16.137 20.050 -5.028 1.00 60.84 166 GLY A N 1
ATOM 1276 C CA . GLY A 1 166 ? -16.591 18.850 -5.704 1.00 60.84 166 GLY A CA 1
ATOM 1277 C C . GLY A 1 166 ? -18.115 18.753 -5.705 1.00 60.84 166 GLY A C 1
ATOM 1278 O O . GLY A 1 166 ? -18.819 19.272 -4.834 1.00 60.84 166 GLY A O 1
ATOM 1279 N N . SER A 1 167 ? -18.655 18.075 -6.715 1.00 58.50 167 SER A N 1
ATOM 1280 C CA . SER A 1 167 ? -20.045 17.625 -6.641 1.00 58.50 167 SER A CA 1
ATOM 1281 C C . SER A 1 167 ? -20.176 16.595 -5.515 1.00 58.50 167 SER A C 1
ATOM 1283 O O . SER A 1 167 ? -19.264 15.798 -5.319 1.00 58.50 167 SER A O 1
ATOM 1285 N N . ALA A 1 168 ? -21.331 16.517 -4.849 1.00 60.34 168 ALA A N 1
ATOM 1286 C CA . ALA A 1 168 ? -21.596 15.464 -3.857 1.00 60.34 168 ALA A CA 1
ATOM 1287 C C . ALA A 1 168 ? -21.452 14.026 -4.418 1.00 60.34 168 ALA A C 1
ATOM 1289 O O . ALA A 1 168 ? -21.470 13.064 -3.657 1.00 60.34 168 ALA A O 1
ATOM 1290 N N . SER A 1 169 ? -21.344 13.869 -5.744 1.00 62.78 169 SER A N 1
ATOM 1291 C CA . SER A 1 169 ? -21.098 12.594 -6.420 1.00 62.78 169 SER A CA 1
ATOM 1292 C C . SER A 1 169 ? -19.624 12.206 -6.555 1.00 62.78 169 SER A C 1
ATOM 1294 O O . SER A 1 169 ? -19.366 11.027 -6.782 1.00 62.78 169 SER A O 1
ATOM 1296 N N . ASP A 1 170 ? -18.675 13.137 -6.420 1.00 78.75 170 ASP A N 1
ATOM 1297 C CA . ASP A 1 170 ? -17.245 12.827 -6.530 1.00 78.75 170 ASP A CA 1
ATOM 1298 C C . ASP A 1 170 ? -16.596 12.753 -5.148 1.00 78.75 170 ASP A C 1
ATOM 1300 O O . ASP A 1 170 ? -15.931 13.673 -4.675 1.00 78.75 170 ASP A O 1
ATOM 1304 N N . VAL A 1 171 ? -16.835 11.626 -4.479 1.00 81.75 171 VAL A N 1
ATOM 1305 C CA . VAL A 1 171 ? -16.308 11.369 -3.135 1.00 81.75 171 VAL A CA 1
ATOM 1306 C C . VAL A 1 171 ? -14.787 11.218 -3.116 1.00 81.75 171 VAL A C 1
ATOM 1308 O O . VAL A 1 171 ? -14.208 11.253 -2.042 1.00 81.75 171 VAL A O 1
ATOM 1311 N N . TYR A 1 172 ? -14.125 11.056 -4.266 1.00 87.62 172 TYR A N 1
ATOM 1312 C CA . TYR A 1 172 ? -12.673 10.893 -4.340 1.00 87.62 172 TYR A CA 1
ATOM 1313 C C . TYR A 1 172 ? -11.941 12.199 -4.641 1.00 87.62 172 TYR A C 1
ATOM 1315 O O . TYR A 1 172 ? -10.729 12.179 -4.781 1.00 87.62 172 TYR A O 1
ATOM 1323 N N . ALA A 1 173 ? -12.626 13.343 -4.688 1.00 89.00 173 ALA A N 1
ATOM 1324 C CA . ALA A 1 173 ? -11.983 14.629 -4.956 1.00 89.00 173 ALA A CA 1
ATOM 1325 C C . ALA A 1 173 ? -11.078 15.127 -3.806 1.00 89.00 173 ALA A C 1
ATOM 1327 O O . ALA A 1 173 ? -10.242 16.005 -4.018 1.00 89.00 173 ALA A O 1
ATOM 1328 N N . ASN A 1 174 ? -11.247 14.595 -2.589 1.00 92.88 174 ASN A N 1
ATOM 1329 C CA . ASN A 1 174 ? -10.506 15.013 -1.400 1.00 92.88 174 ASN A CA 1
ATOM 1330 C C . ASN A 1 174 ? -10.241 13.815 -0.473 1.00 92.88 174 ASN A C 1
ATOM 1332 O O . ASN A 1 174 ? -11.095 13.441 0.336 1.00 92.88 174 ASN A O 1
ATOM 1336 N N . VAL A 1 175 ? -9.073 13.185 -0.620 1.00 95.44 175 VAL A N 1
ATOM 1337 C CA . VAL A 1 175 ? -8.760 11.890 0.001 1.00 95.44 175 VAL A CA 1
ATOM 1338 C C . VAL A 1 175 ? -7.722 12.033 1.114 1.00 95.44 175 VAL A C 1
ATOM 1340 O O . VAL A 1 175 ? -6.605 12.486 0.887 1.00 95.44 175 VAL A O 1
ATOM 1343 N N . HIS A 1 176 ? -8.080 11.592 2.319 1.00 97.38 176 HIS A N 1
ATOM 1344 C CA . HIS A 1 176 ? -7.181 11.487 3.466 1.00 97.38 176 HIS A CA 1
ATOM 1345 C C . HIS A 1 176 ? -6.485 10.128 3.511 1.00 97.38 176 HIS A C 1
ATOM 1347 O O . HIS A 1 176 ? -7.142 9.076 3.507 1.00 97.38 176 HIS A O 1
ATOM 1353 N N . ASP A 1 177 ? -5.155 10.152 3.584 1.00 97.56 177 ASP A N 1
ATOM 1354 C CA . ASP A 1 177 ? -4.318 8.958 3.631 1.00 97.56 177 ASP A CA 1
ATOM 1355 C C . ASP A 1 177 ? -2.887 9.283 4.102 1.00 97.56 177 ASP A C 1
ATOM 1357 O O . ASP A 1 177 ? -2.527 10.442 4.297 1.00 97.56 177 ASP A O 1
ATOM 1361 N N . LEU A 1 178 ? -2.061 8.258 4.318 1.00 97.62 178 LEU A N 1
ATOM 1362 C CA . LEU A 1 178 ? -0.743 8.371 4.920 1.00 97.62 178 LEU A CA 1
ATOM 1363 C C . LEU A 1 178 ? 0.311 7.524 4.203 1.00 97.62 178 LEU A C 1
ATOM 1365 O O . LEU A 1 178 ? 0.075 6.405 3.737 1.00 97.62 178 LEU A O 1
ATOM 1369 N N . TYR A 1 179 ? 1.533 8.046 4.227 1.00 98.12 179 TYR A N 1
ATOM 1370 C CA . TYR A 1 179 ? 2.770 7.297 4.040 1.00 98.12 179 TYR A CA 1
ATOM 1371 C C . TYR A 1 179 ? 3.590 7.297 5.335 1.00 98.12 179 TYR A C 1
ATOM 1373 O O . TYR A 1 179 ? 3.442 8.158 6.201 1.00 98.12 179 TYR A O 1
ATOM 1381 N N . LEU A 1 180 ? 4.509 6.347 5.450 1.00 98.00 180 LEU A N 1
ATOM 1382 C CA . LEU A 1 180 ? 5.567 6.316 6.448 1.00 98.00 180 LEU A CA 1
ATOM 1383 C C . LEU A 1 180 ? 6.914 6.311 5.728 1.00 98.00 180 LEU A C 1
ATOM 1385 O O . LEU A 1 180 ? 7.191 5.401 4.950 1.00 98.00 180 LEU A O 1
ATOM 1389 N N . GLU A 1 181 ? 7.751 7.308 6.001 1.00 98.69 181 GLU A N 1
ATOM 1390 C CA . GLU A 1 181 ? 9.171 7.278 5.654 1.00 98.69 181 GLU A CA 1
ATOM 1391 C C . GLU A 1 181 ? 9.932 6.457 6.699 1.00 98.69 181 GLU A C 1
ATOM 1393 O O . GLU A 1 181 ? 9.764 6.657 7.906 1.00 98.69 181 GLU A O 1
ATOM 1398 N N . LEU A 1 182 ? 10.776 5.546 6.224 1.00 98.06 182 LEU A N 1
ATOM 1399 C CA . LEU A 1 182 ? 11.476 4.550 7.016 1.00 98.06 182 LEU A CA 1
ATOM 1400 C C . LEU A 1 182 ? 12.949 4.481 6.609 1.00 98.06 182 LEU A C 1
ATOM 1402 O O . LEU A 1 182 ? 13.273 4.221 5.451 1.00 98.06 182 LEU A O 1
ATOM 1406 N N . GLY A 1 183 ? 13.837 4.649 7.584 1.00 98.44 183 GLY A N 1
ATOM 1407 C CA . GLY A 1 183 ? 15.268 4.387 7.454 1.00 98.44 183 GLY A CA 1
ATOM 1408 C C . GLY A 1 183 ? 15.749 3.424 8.537 1.00 98.44 183 GLY A C 1
ATOM 1409 O O . GLY A 1 183 ? 15.184 3.371 9.630 1.00 98.44 183 GLY A O 1
ATOM 1410 N N . GLY A 1 184 ? 16.819 2.687 8.257 1.00 98.19 184 GLY A N 1
ATOM 1411 C CA . GLY A 1 184 ? 17.369 1.679 9.165 1.00 98.19 184 GLY A CA 1
ATOM 1412 C C . GLY A 1 184 ? 17.009 0.245 8.763 1.00 98.19 184 GLY A C 1
ATOM 1413 O O . GLY A 1 184 ? 16.554 0.025 7.640 1.00 98.19 184 GLY A O 1
ATOM 1414 N N . PRO A 1 185 ? 17.217 -0.751 9.644 1.00 98.25 185 PRO A N 1
ATOM 1415 C CA . PRO A 1 185 ? 17.124 -2.164 9.274 1.00 98.25 185 PRO A CA 1
ATOM 1416 C C . PRO A 1 185 ? 15.783 -2.592 8.655 1.00 98.25 185 PRO A C 1
ATOM 1418 O O . PRO A 1 185 ? 1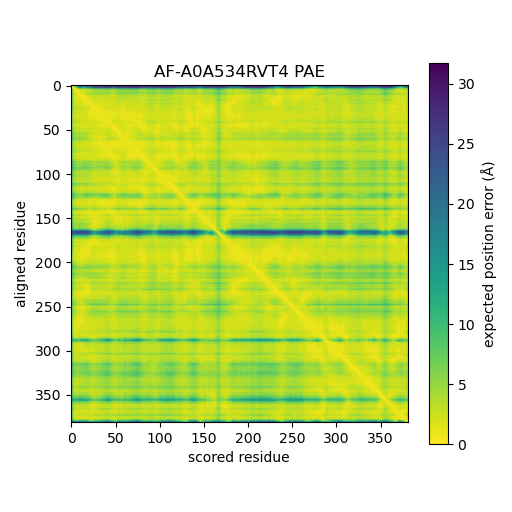5.772 -3.452 7.778 1.00 98.25 185 PRO A O 1
ATOM 1421 N N . ALA A 1 186 ? 14.661 -1.988 9.059 1.00 98.31 186 ALA A N 1
ATOM 1422 C CA . ALA A 1 186 ? 13.345 -2.301 8.500 1.00 98.31 186 ALA A CA 1
ATOM 1423 C C . ALA A 1 186 ? 13.152 -1.780 7.061 1.00 98.31 186 ALA A C 1
ATOM 1425 O O . ALA A 1 186 ? 12.319 -2.314 6.331 1.00 98.31 186 ALA A O 1
ATOM 1426 N N . ALA A 1 187 ? 13.942 -0.801 6.598 1.00 98.50 187 ALA A N 1
ATOM 1427 C CA . ALA A 1 187 ? 13.941 -0.412 5.184 1.00 98.50 187 ALA A CA 1
ATOM 1428 C C . ALA A 1 187 ? 14.416 -1.575 4.292 1.00 98.50 187 ALA A C 1
ATOM 1430 O O . ALA A 1 187 ? 13.866 -1.800 3.213 1.00 98.50 187 ALA A O 1
ATOM 1431 N N . SER A 1 188 ? 15.345 -2.396 4.792 1.00 98.50 188 SER A N 1
ATOM 1432 C CA . SER A 1 188 ? 15.822 -3.585 4.081 1.00 98.50 188 SER A CA 1
ATOM 1433 C C . SER A 1 188 ? 14.800 -4.727 4.058 1.00 98.50 188 SER A C 1
ATOM 1435 O O . SER A 1 188 ? 14.843 -5.570 3.163 1.00 98.50 188 SER A O 1
ATOM 1437 N N . ASP A 1 189 ? 13.835 -4.743 4.980 1.00 98.69 189 ASP A N 1
ATOM 1438 C CA . AS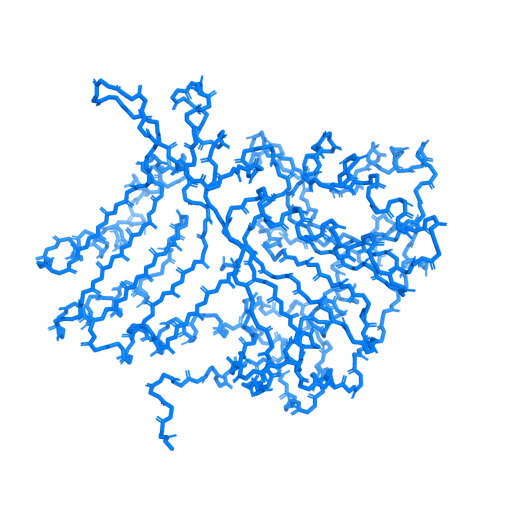P A 1 189 ? 12.690 -5.659 4.917 1.00 98.69 189 ASP A CA 1
ATOM 1439 C C . ASP A 1 189 ? 11.713 -5.236 3.798 1.00 98.69 189 ASP A C 1
ATOM 1441 O O . ASP A 1 189 ? 11.211 -6.082 3.050 1.00 98.69 189 ASP A O 1
ATOM 1445 N N . VAL A 1 190 ? 11.523 -3.922 3.591 1.00 98.69 190 VAL A N 1
ATOM 1446 C CA . VAL A 1 190 ? 10.778 -3.379 2.435 1.00 98.69 190 VAL A CA 1
ATOM 1447 C C . VAL A 1 190 ? 11.515 -3.660 1.121 1.00 98.69 190 VAL A C 1
ATOM 1449 O O . VAL A 1 190 ? 10.885 -4.090 0.153 1.00 98.69 190 VAL A O 1
ATOM 1452 N N . HIS A 1 191 ? 12.843 -3.500 1.091 1.00 98.75 191 HIS A N 1
ATOM 1453 C CA . HIS A 1 191 ? 13.694 -3.919 -0.029 1.00 98.75 191 HIS A CA 1
ATOM 1454 C C . HIS A 1 191 ? 13.480 -5.396 -0.349 1.00 98.75 191 HIS A C 1
ATOM 1456 O O . HIS A 1 191 ? 13.165 -5.745 -1.487 1.00 98.75 191 HIS A O 1
ATOM 1462 N N . HIS A 1 192 ? 13.594 -6.267 0.653 1.00 98.62 192 HIS A N 1
ATOM 1463 C CA . HIS A 1 192 ? 13.372 -7.697 0.488 1.00 98.62 192 HIS A CA 1
ATOM 1464 C C . HIS A 1 192 ? 11.984 -7.997 -0.101 1.00 98.62 192 HIS A C 1
ATOM 1466 O O . HIS A 1 192 ? 11.877 -8.775 -1.049 1.00 98.62 192 HIS A O 1
ATOM 1472 N N . ASN A 1 193 ? 10.929 -7.346 0.412 1.00 98.50 193 ASN A N 1
ATOM 1473 C CA . ASN A 1 193 ? 9.574 -7.477 -0.134 1.00 98.50 193 ASN A CA 1
ATOM 1474 C C . ASN A 1 193 ? 9.519 -7.070 -1.612 1.00 98.50 193 ASN A C 1
ATOM 1476 O O . ASN A 1 193 ? 8.958 -7.802 -2.425 1.00 98.50 193 ASN A O 1
ATOM 1480 N N . PHE A 1 194 ? 10.114 -5.928 -1.973 1.00 98.69 194 PHE A N 1
ATOM 1481 C CA . PHE A 1 194 ? 10.145 -5.465 -3.359 1.00 98.69 194 PHE A CA 1
ATOM 1482 C C . PHE A 1 194 ? 10.844 -6.474 -4.273 1.00 98.69 194 PHE A C 1
ATOM 1484 O O . PHE A 1 194 ? 10.312 -6.801 -5.329 1.00 98.69 194 PHE A O 1
ATOM 1491 N N . VAL A 1 195 ? 11.998 -7.008 -3.862 1.00 98.75 195 VAL A N 1
ATOM 1492 C CA . VAL A 1 195 ? 12.749 -7.993 -4.655 1.00 98.75 195 VAL A CA 1
ATOM 1493 C C . VAL A 1 195 ? 11.952 -9.275 -4.853 1.00 98.75 195 VAL A C 1
ATOM 1495 O O . VAL A 1 195 ? 11.863 -9.741 -5.988 1.00 98.75 195 VAL A O 1
ATOM 1498 N N . GLN A 1 196 ? 11.331 -9.815 -3.799 1.00 98.19 196 GLN A N 1
ATOM 1499 C CA . GLN A 1 196 ? 10.490 -11.010 -3.921 1.00 98.19 196 GLN A CA 1
ATOM 1500 C C . GLN A 1 196 ? 9.357 -10.765 -4.918 1.00 98.19 196 GLN A C 1
ATOM 1502 O O . GLN A 1 196 ? 9.170 -11.537 -5.853 1.00 98.19 196 GLN A O 1
ATOM 1507 N N . ARG A 1 197 ? 8.656 -9.635 -4.783 1.00 97.56 197 ARG A N 1
ATOM 1508 C CA . ARG A 1 197 ? 7.550 -9.274 -5.674 1.00 97.56 197 ARG A CA 1
ATOM 1509 C C . ARG A 1 197 ? 7.987 -9.024 -7.106 1.00 97.56 197 ARG A C 1
ATOM 1511 O O . ARG A 1 197 ? 7.322 -9.470 -8.028 1.00 97.56 197 ARG A O 1
ATOM 1518 N N . TRP A 1 198 ? 9.109 -8.346 -7.306 1.00 98.50 198 TRP A N 1
ATOM 1519 C CA . TRP A 1 198 ? 9.678 -8.128 -8.629 1.00 98.50 198 TRP A CA 1
ATOM 1520 C C . TRP A 1 198 ? 10.027 -9.460 -9.288 1.00 98.50 198 TRP A C 1
ATOM 1522 O O . TRP A 1 198 ? 9.616 -9.716 -10.419 1.00 98.50 198 TRP A O 1
ATOM 1532 N N . ASN A 1 199 ? 10.763 -10.314 -8.576 1.00 98.12 199 ASN A N 1
ATOM 1533 C CA . ASN A 1 199 ? 11.249 -11.592 -9.082 1.00 98.12 199 ASN A CA 1
ATOM 1534 C C . ASN A 1 199 ? 10.123 -12.594 -9.317 1.00 98.12 199 ASN A C 1
ATOM 1536 O O . ASN A 1 199 ? 10.222 -13.374 -10.259 1.00 98.12 199 ASN A O 1
ATOM 1540 N N . GLU A 1 200 ? 9.065 -12.553 -8.507 1.00 97.19 200 GLU A N 1
ATOM 1541 C CA . GLU A 1 200 ? 7.948 -13.497 -8.552 1.00 97.19 200 GLU A CA 1
ATOM 1542 C C . GLU A 1 200 ? 6.654 -12.907 -9.118 1.00 97.19 200 GLU A C 1
ATOM 1544 O O . GLU A 1 200 ? 5.619 -13.574 -9.081 1.00 97.19 200 GLU A O 1
ATOM 1549 N N . ALA A 1 201 ? 6.717 -11.710 -9.714 1.00 97.19 201 ALA A N 1
ATOM 1550 C CA . ALA A 1 201 ? 5.602 -11.108 -10.436 1.00 97.19 201 ALA A CA 1
ATOM 1551 C C . ALA A 1 201 ? 4.991 -12.133 -11.400 1.00 97.19 201 ALA A C 1
ATOM 1553 O O . ALA A 1 201 ? 5.714 -12.833 -12.123 1.00 97.19 201 ALA A O 1
ATOM 1554 N N . SER A 1 202 ? 3.668 -12.259 -11.378 1.00 96.00 202 SER A N 1
ATOM 1555 C CA . SER A 1 202 ? 2.940 -13.288 -12.136 1.00 96.00 202 SER A CA 1
ATOM 1556 C C . SER A 1 202 ? 3.197 -13.213 -13.640 1.00 96.00 202 SER A C 1
ATOM 1558 O O . SER A 1 202 ? 3.358 -14.248 -14.282 1.00 96.00 202 SER A O 1
ATOM 1560 N N . GLU A 1 203 ? 3.331 -12.002 -14.181 1.00 96.19 203 GLU A N 1
ATOM 1561 C CA . GLU A 1 203 ? 3.517 -11.777 -15.613 1.00 96.19 203 GLU A CA 1
ATOM 1562 C C . GLU A 1 203 ? 4.980 -11.905 -16.057 1.00 96.19 203 GLU A C 1
ATOM 1564 O O . GLU A 1 203 ? 5.271 -11.742 -17.232 1.00 96.19 203 GLU A O 1
ATOM 1569 N N . ARG A 1 204 ? 5.940 -12.190 -15.167 1.00 94.44 204 ARG A N 1
ATOM 1570 C CA . ARG A 1 204 ? 7.384 -12.106 -15.486 1.00 94.44 204 ARG A CA 1
ATOM 1571 C C . ARG A 1 204 ? 7.858 -12.952 -16.678 1.00 94.44 204 ARG A C 1
ATOM 1573 O O . ARG A 1 204 ? 8.890 -12.629 -17.260 1.00 94.44 204 ARG A O 1
ATOM 1580 N N . GLU A 1 205 ? 7.135 -14.024 -17.003 1.00 92.81 205 GLU A N 1
ATOM 1581 C CA . GLU A 1 205 ? 7.419 -14.913 -18.140 1.00 92.81 205 GLU A CA 1
ATOM 1582 C C . GLU A 1 205 ? 6.549 -14.597 -19.374 1.00 92.81 205 GLU A C 1
ATOM 1584 O O . GLU A 1 205 ? 6.771 -15.152 -20.451 1.00 92.81 205 GLU A O 1
ATOM 1589 N N . CYS A 1 206 ? 5.563 -13.703 -19.249 1.00 95.19 206 CYS A N 1
ATOM 1590 C CA . CYS A 1 206 ? 4.754 -13.226 -20.368 1.00 95.19 206 CYS A CA 1
ATOM 1591 C C . CYS A 1 206 ? 5.612 -12.328 -21.278 1.00 95.19 206 CYS A C 1
ATOM 1593 O O . CYS A 1 206 ? 6.381 -11.512 -20.765 1.00 95.19 206 CYS A O 1
ATOM 1595 N N . PRO A 1 207 ? 5.482 -12.397 -22.619 1.00 93.12 207 PRO A N 1
ATOM 1596 C CA . PRO A 1 207 ? 6.245 -11.535 -23.534 1.00 93.12 207 PRO A CA 1
ATOM 1597 C C . PRO A 1 207 ? 6.080 -10.033 -23.259 1.00 93.12 207 PRO A C 1
ATOM 1599 O O . PRO A 1 207 ? 7.007 -9.248 -23.457 1.00 93.12 207 PRO A O 1
ATOM 1602 N N . ASP A 1 208 ? 4.907 -9.641 -22.771 1.00 94.50 208 ASP A N 1
ATOM 1603 C CA . ASP A 1 208 ? 4.521 -8.283 -22.407 1.00 94.50 208 ASP A CA 1
ATOM 1604 C C . ASP A 1 208 ? 4.485 -8.068 -20.879 1.00 94.50 208 ASP A C 1
ATOM 1606 O O . ASP A 1 208 ? 3.875 -7.115 -20.390 1.00 94.50 208 ASP A O 1
ATOM 1610 N N . GLY A 1 209 ? 5.177 -8.912 -20.115 1.00 96.50 209 GLY A N 1
ATOM 1611 C CA . GLY A 1 209 ? 5.275 -8.811 -18.659 1.00 96.50 209 GLY A CA 1
ATOM 1612 C C . GLY A 1 209 ? 6.363 -7.872 -18.139 1.00 96.50 209 GLY A C 1
ATOM 1613 O O . GLY A 1 209 ? 6.422 -7.595 -16.939 1.00 96.50 209 GLY A O 1
ATOM 1614 N N . GLY A 1 210 ? 7.225 -7.364 -19.026 1.00 97.69 210 GLY A N 1
ATOM 1615 C CA . GLY A 1 210 ? 8.334 -6.476 -18.679 1.00 97.69 210 GLY A CA 1
ATOM 1616 C C . GLY A 1 210 ? 8.576 -5.375 -19.711 1.00 97.69 210 GLY A C 1
ATOM 1617 O O . GLY A 1 210 ? 8.270 -5.541 -20.894 1.00 97.69 210 GLY A O 1
ATOM 1618 N N . TRP A 1 211 ? 9.098 -4.234 -19.261 1.00 98.25 211 TRP A N 1
ATOM 1619 C CA . TRP A 1 211 ? 9.524 -3.120 -20.114 1.00 98.25 211 TRP A CA 1
ATOM 1620 C C . TRP A 1 211 ? 11.035 -2.884 -19.994 1.00 98.25 211 TRP A C 1
ATOM 1622 O O . TRP A 1 211 ? 11.547 -2.871 -18.870 1.00 98.25 211 TRP A O 1
ATOM 1632 N N . PRO A 1 212 ? 11.748 -2.669 -21.119 1.00 96.81 212 PRO A N 1
ATOM 1633 C CA . PRO A 1 212 ? 11.266 -2.791 -22.507 1.00 96.81 212 PRO A CA 1
ATOM 1634 C C . PRO A 1 212 ? 10.967 -4.243 -22.921 1.00 96.81 212 PRO A C 1
ATOM 1636 O O . PRO A 1 212 ? 10.182 -4.474 -23.834 1.00 96.81 212 PRO A O 1
ATOM 1639 N N . ASP A 1 213 ? 11.549 -5.213 -22.215 1.00 95.62 213 ASP A N 1
ATOM 1640 C CA . ASP A 1 213 ? 11.260 -6.644 -22.320 1.00 95.62 213 ASP A CA 1
ATOM 1641 C C . ASP A 1 213 ? 11.658 -7.357 -21.014 1.00 95.62 213 ASP A C 1
ATOM 1643 O O . ASP A 1 213 ? 12.412 -6.814 -20.198 1.00 95.62 213 ASP A O 1
ATOM 1647 N N . CYS A 1 214 ? 11.166 -8.581 -20.799 1.00 94.62 214 CYS A N 1
ATOM 1648 C CA . CYS A 1 214 ? 11.391 -9.336 -19.559 1.00 94.62 214 CYS A CA 1
ATOM 1649 C C . CYS A 1 214 ? 12.869 -9.644 -19.288 1.00 94.62 214 CYS A C 1
ATOM 1651 O O . CYS A 1 214 ? 13.297 -9.662 -18.129 1.00 94.62 214 CYS A O 1
ATOM 1653 N N . ARG A 1 215 ? 13.671 -9.827 -20.347 1.00 94.25 215 ARG A N 1
ATOM 1654 C CA . ARG A 1 215 ? 15.109 -10.087 -20.226 1.00 94.25 215 ARG A CA 1
ATOM 1655 C C . ARG A 1 215 ? 15.839 -8.859 -19.688 1.00 94.25 215 ARG A C 1
ATOM 1657 O O . ARG A 1 215 ? 16.681 -9.009 -18.806 1.00 94.25 215 ARG A O 1
ATOM 1664 N N . ARG A 1 216 ? 15.521 -7.663 -20.194 1.00 95.19 216 ARG A N 1
ATOM 1665 C CA . ARG A 1 216 ? 16.091 -6.396 -19.707 1.00 95.19 216 ARG A CA 1
ATOM 1666 C C . ARG A 1 216 ? 15.572 -6.004 -18.330 1.00 95.19 216 ARG A C 1
ATOM 1668 O O . ARG A 1 216 ? 16.362 -5.517 -17.528 1.00 95.19 216 ARG A O 1
ATOM 1675 N N . ALA A 1 217 ? 14.300 -6.269 -18.028 1.00 95.25 217 ALA A N 1
ATOM 1676 C CA . ALA A 1 217 ? 13.774 -6.105 -16.676 1.00 95.25 217 ALA A CA 1
ATOM 1677 C C . ALA A 1 217 ? 14.579 -6.958 -15.673 1.00 95.25 217 ALA A C 1
ATOM 1679 O O . ALA A 1 217 ? 14.984 -6.459 -14.622 1.00 95.25 217 ALA A O 1
ATOM 1680 N N . GLY A 1 218 ? 14.881 -8.213 -16.027 1.00 95.31 218 GLY A N 1
ATOM 1681 C CA . GLY A 1 218 ? 15.802 -9.078 -15.286 1.00 95.31 218 GLY A CA 1
ATOM 1682 C C . GLY A 1 218 ? 15.356 -9.394 -13.854 1.00 95.31 218 GLY A C 1
ATOM 1683 O O . GLY A 1 218 ? 14.302 -8.953 -13.398 1.00 95.31 218 GLY A O 1
ATOM 1684 N N . LEU A 1 219 ? 16.162 -10.180 -13.142 1.00 97.19 219 LEU A N 1
ATOM 1685 C CA . LEU A 1 219 ? 15.947 -10.485 -11.726 1.00 97.19 219 LEU A CA 1
ATOM 1686 C C . LEU A 1 219 ? 16.817 -9.591 -10.844 1.00 97.19 219 LEU A C 1
ATOM 1688 O O . LEU A 1 219 ? 17.921 -9.199 -11.227 1.00 97.19 219 LEU A O 1
ATOM 1692 N N . LEU A 1 220 ? 16.319 -9.313 -9.647 1.00 97.94 220 LEU A N 1
ATOM 1693 C CA . LEU A 1 220 ? 17.035 -8.619 -8.590 1.00 97.94 220 LEU A CA 1
ATOM 1694 C C . LEU A 1 220 ? 17.644 -9.618 -7.608 1.00 97.94 220 LEU A C 1
ATOM 1696 O O . LEU A 1 220 ? 17.126 -10.715 -7.400 1.00 97.94 220 LEU A O 1
ATOM 1700 N N . ARG A 1 221 ? 18.750 -9.224 -6.978 1.00 97.62 221 ARG A N 1
ATOM 1701 C CA . ARG A 1 221 ? 19.312 -9.965 -5.847 1.00 97.62 221 ARG A CA 1
ATOM 1702 C C . ARG A 1 221 ? 18.628 -9.504 -4.570 1.00 97.62 221 ARG A C 1
ATOM 1704 O O . ARG A 1 221 ? 18.415 -8.308 -4.399 1.00 97.62 221 ARG A O 1
ATOM 1711 N N . PHE A 1 222 ? 18.331 -10.441 -3.678 1.00 98.25 222 PHE A N 1
ATOM 1712 C CA . PHE A 1 222 ? 17.870 -10.103 -2.336 1.00 98.25 222 PHE A CA 1
ATOM 1713 C C . PHE A 1 222 ? 18.938 -9.309 -1.571 1.00 98.25 222 PHE A C 1
ATOM 1715 O O . PHE A 1 222 ? 20.137 -9.518 -1.808 1.00 98.25 222 PHE A O 1
ATOM 1722 N N . PRO A 1 223 ? 18.533 -8.420 -0.646 1.00 97.56 223 PRO A N 1
ATOM 1723 C CA . PRO A 1 223 ? 19.483 -7.749 0.225 1.00 97.56 223 PRO A CA 1
ATOM 1724 C C . PRO A 1 223 ? 20.202 -8.800 1.075 1.00 97.56 223 PRO A C 1
ATOM 1726 O O . PRO A 1 223 ? 19.569 -9.679 1.653 1.00 97.56 223 PRO A O 1
ATOM 1729 N N . ALA A 1 224 ? 21.532 -8.723 1.139 1.00 94.75 224 ALA A N 1
ATOM 1730 C CA . ALA A 1 224 ? 22.348 -9.664 1.913 1.00 94.75 224 ALA A CA 1
ATOM 1731 C C . ALA A 1 224 ? 22.570 -9.202 3.363 1.00 94.75 224 ALA A C 1
ATOM 1733 O O . ALA A 1 224 ? 22.794 -10.013 4.259 1.00 94.75 224 ALA A O 1
ATOM 1734 N N . VAL A 1 225 ? 22.519 -7.890 3.591 1.00 96.00 225 VAL A N 1
ATOM 1735 C CA . VAL A 1 225 ? 22.737 -7.234 4.882 1.00 96.00 225 VAL A CA 1
ATOM 1736 C C . VAL A 1 225 ? 21.650 -6.194 5.102 1.00 96.00 225 VAL A C 1
ATOM 1738 O O . VAL A 1 225 ? 21.195 -5.562 4.152 1.00 96.00 225 VAL A O 1
ATOM 1741 N N . ALA A 1 226 ? 21.224 -6.043 6.354 1.00 96.94 226 ALA A N 1
ATOM 1742 C CA . ALA A 1 226 ? 20.298 -4.988 6.731 1.00 96.94 226 ALA A CA 1
ATOM 1743 C C . ALA A 1 226 ? 21.027 -3.641 6.780 1.00 96.94 226 ALA A C 1
ATOM 1745 O O . ALA A 1 226 ? 22.192 -3.569 7.186 1.00 96.94 226 ALA A O 1
ATOM 1746 N N . SER A 1 227 ? 20.314 -2.579 6.421 1.00 97.38 227 SER A N 1
ATOM 1747 C CA . SER A 1 227 ? 20.760 -1.202 6.595 1.00 97.38 227 SER A CA 1
ATOM 1748 C C . SER A 1 227 ? 21.129 -0.923 8.060 1.00 97.38 227 SER A C 1
ATOM 1750 O O . SER A 1 227 ? 20.488 -1.455 8.973 1.00 97.38 227 SER A O 1
ATOM 1752 N N . PRO A 1 228 ? 22.170 -0.109 8.320 1.00 96.62 228 PRO A N 1
ATOM 1753 C CA . PRO A 1 228 ? 22.597 0.203 9.680 1.00 96.62 228 PRO A CA 1
ATOM 1754 C C . PRO A 1 228 ? 21.509 0.983 10.437 1.00 96.62 228 PRO A C 1
ATOM 1756 O O . PRO A 1 228 ? 20.678 1.635 9.804 1.00 96.62 228 PRO A O 1
ATOM 1759 N N . PRO A 1 229 ? 21.513 0.969 11.782 1.00 97.25 229 PRO A N 1
ATOM 1760 C CA . PRO A 1 229 ? 20.591 1.773 12.578 1.00 97.25 229 PRO A CA 1
ATOM 1761 C C . PRO A 1 229 ? 20.601 3.255 12.177 1.00 97.25 229 PRO A C 1
ATOM 1763 O O . PRO A 1 229 ? 21.663 3.856 12.020 1.00 97.25 229 PRO A O 1
ATOM 1766 N N . ALA A 1 230 ? 19.412 3.840 12.053 1.00 97.25 230 ALA A N 1
ATOM 1767 C CA . ALA A 1 230 ? 19.195 5.236 11.669 1.00 97.25 230 ALA A CA 1
ATOM 1768 C C . ALA A 1 230 ? 18.359 6.023 12.696 1.00 97.25 230 ALA A C 1
ATOM 1770 O O . ALA A 1 230 ? 18.216 7.237 12.578 1.00 97.25 230 ALA A O 1
ATOM 1771 N N . GLY A 1 231 ? 17.811 5.352 13.710 1.00 97.06 231 GLY A N 1
ATOM 1772 C CA . GLY A 1 231 ? 16.989 5.970 14.747 1.00 97.06 231 GLY A CA 1
ATOM 1773 C C . GLY A 1 231 ? 16.825 5.065 15.964 1.00 97.06 231 GLY A C 1
ATOM 1774 O O . GLY A 1 231 ? 17.693 4.243 16.248 1.00 97.06 231 GLY A O 1
ATOM 1775 N N . ALA A 1 232 ? 15.720 5.221 16.691 1.00 96.88 232 ALA A N 1
ATOM 1776 C CA . ALA A 1 232 ? 15.466 4.504 17.944 1.00 96.88 232 ALA A CA 1
ATOM 1777 C C . ALA A 1 232 ? 14.170 3.680 17.938 1.00 96.88 232 ALA A C 1
ATOM 1779 O O . ALA A 1 232 ? 13.909 2.963 18.901 1.00 96.88 232 ALA A O 1
ATOM 1780 N N . THR A 1 233 ? 13.363 3.758 16.877 1.00 97.50 233 THR A N 1
ATOM 1781 C CA . THR A 1 233 ? 12.023 3.166 16.865 1.00 97.50 233 THR A CA 1
ATOM 1782 C C . THR A 1 233 ? 12.072 1.688 16.463 1.00 97.50 233 THR A C 1
ATOM 1784 O O . THR A 1 233 ? 12.642 1.360 15.412 1.00 97.50 233 THR A O 1
ATOM 1787 N N . PRO A 1 234 ? 11.481 0.779 17.260 1.00 97.56 234 PRO A N 1
ATOM 1788 C CA . PRO A 1 234 ? 11.231 -0.591 16.838 1.00 97.56 234 PRO A CA 1
ATOM 1789 C C . PRO A 1 234 ? 10.176 -0.633 15.728 1.00 97.56 234 PRO A C 1
ATOM 1791 O O . PRO A 1 234 ? 9.138 0.016 15.835 1.00 97.56 234 PRO A O 1
ATOM 1794 N N . VAL A 1 235 ? 10.438 -1.375 14.655 1.00 98.12 235 VAL A N 1
ATOM 1795 C CA . VAL A 1 235 ? 9.535 -1.507 13.502 1.00 98.12 235 VAL A CA 1
ATOM 1796 C C . VAL A 1 235 ? 9.505 -2.959 13.056 1.00 98.12 235 VAL A C 1
ATOM 1798 O O . VAL A 1 235 ? 10.554 -3.581 12.910 1.00 98.12 235 VAL A O 1
ATOM 1801 N N . GLN A 1 236 ? 8.314 -3.488 12.798 1.00 98.12 236 GLN A N 1
ATOM 1802 C CA . GLN A 1 236 ? 8.133 -4.754 12.098 1.00 98.12 236 GLN A CA 1
ATOM 1803 C C . GLN A 1 236 ? 7.358 -4.488 10.810 1.00 98.12 236 GLN A C 1
ATOM 1805 O O . GLN A 1 236 ? 6.276 -3.904 10.843 1.00 98.12 236 GLN A O 1
ATOM 1810 N N . VAL A 1 237 ? 7.914 -4.910 9.674 1.00 98.25 237 VAL A N 1
ATOM 1811 C CA . VAL A 1 237 ? 7.172 -4.927 8.410 1.00 98.25 237 VAL A CA 1
ATOM 1812 C C . VAL A 1 237 ? 6.195 -6.100 8.448 1.00 98.25 237 VAL A C 1
ATOM 1814 O O . VAL A 1 237 ? 6.585 -7.223 8.750 1.00 98.25 237 VAL A O 1
ATOM 1817 N N . ALA A 1 238 ? 4.931 -5.850 8.124 1.00 97.44 238 ALA A N 1
ATOM 1818 C CA . ALA A 1 238 ? 3.896 -6.873 8.021 1.00 97.44 238 ALA A CA 1
ATOM 1819 C C . ALA A 1 238 ? 3.297 -6.876 6.612 1.00 97.44 238 ALA A C 1
ATOM 1821 O O . ALA A 1 238 ? 3.326 -5.864 5.906 1.00 97.44 238 ALA A O 1
ATOM 1822 N N . ARG A 1 239 ? 2.745 -8.014 6.187 1.00 96.38 239 ARG A N 1
ATOM 1823 C CA . ARG A 1 239 ? 2.105 -8.155 4.876 1.00 96.38 239 ARG A CA 1
ATOM 1824 C C . ARG A 1 239 ? 0.974 -9.179 4.872 1.00 96.38 239 ARG A C 1
ATOM 1826 O O . ARG A 1 239 ? 0.925 -10.094 5.691 1.00 96.38 239 ARG A O 1
ATOM 1833 N N . THR A 1 240 ? 0.092 -9.019 3.892 1.00 95.69 240 THR A N 1
ATOM 1834 C CA . THR A 1 240 ? -0.932 -10.000 3.529 1.00 95.69 240 THR A CA 1
ATOM 1835 C C . THR A 1 240 ? -0.568 -10.593 2.174 1.00 95.69 240 THR A C 1
ATOM 1837 O O . THR A 1 240 ? -0.486 -9.875 1.177 1.00 95.69 240 THR A O 1
ATOM 1840 N N . VAL A 1 241 ? -0.339 -11.902 2.130 1.00 95.44 241 VAL A N 1
ATOM 1841 C CA . VAL A 1 241 ? 0.020 -12.648 0.919 1.00 95.44 241 VAL A CA 1
ATOM 1842 C C . VAL A 1 241 ? -0.867 -13.882 0.842 1.00 95.44 241 VAL A C 1
ATOM 1844 O O . VAL A 1 241 ? -0.982 -14.634 1.807 1.00 95.44 241 VAL A O 1
ATOM 1847 N N . ARG A 1 242 ? -1.520 -14.101 -0.304 1.00 94.56 242 ARG A N 1
ATOM 1848 C CA . ARG A 1 242 ? -2.277 -15.340 -0.523 1.00 94.56 242 ARG A CA 1
ATOM 1849 C C . ARG A 1 242 ? -1.330 -16.537 -0.686 1.00 94.56 242 ARG A C 1
ATOM 1851 O O . ARG A 1 242 ? -0.228 -16.350 -1.200 1.00 94.56 242 ARG A O 1
ATOM 1858 N N . PRO A 1 243 ? -1.777 -17.755 -0.343 1.00 95.62 243 PRO A N 1
ATOM 1859 C CA . PRO A 1 243 ? -1.039 -18.965 -0.675 1.00 95.62 243 PRO A CA 1
ATOM 1860 C C . PRO A 1 243 ? -0.689 -19.056 -2.169 1.00 95.62 243 PRO A C 1
ATOM 1862 O O . PRO A 1 243 ? -1.369 -18.485 -3.038 1.00 95.62 243 PRO A O 1
ATOM 1865 N N . ASP A 1 244 ? 0.391 -19.777 -2.455 1.00 93.69 244 ASP A N 1
ATOM 1866 C CA . ASP A 1 244 ? 0.888 -20.087 -3.798 1.00 93.69 244 ASP A CA 1
ATOM 1867 C C . ASP A 1 244 ? 1.241 -18.861 -4.660 1.00 93.69 244 ASP A C 1
ATOM 1869 O O . ASP A 1 244 ? 1.261 -18.952 -5.891 1.00 93.69 244 ASP A O 1
ATOM 1873 N N . ARG A 1 245 ? 1.475 -17.692 -4.046 1.00 92.94 245 ARG A N 1
ATOM 1874 C CA . ARG A 1 245 ? 1.913 -16.482 -4.768 1.00 92.94 245 ARG A CA 1
ATOM 1875 C C . ARG A 1 245 ? 3.426 -16.394 -4.900 1.00 92.94 245 ARG A C 1
ATOM 1877 O O . ARG A 1 245 ? 3.911 -16.087 -5.982 1.00 92.94 245 ARG A O 1
ATOM 1884 N N . TYR A 1 246 ? 4.136 -16.681 -3.816 1.00 94.94 246 TYR A N 1
ATOM 1885 C CA . TYR A 1 246 ? 5.591 -16.637 -3.739 1.00 94.94 246 TYR A CA 1
ATOM 1886 C C . TYR A 1 246 ? 6.105 -18.016 -3.335 1.00 94.94 246 TYR A C 1
ATOM 1888 O O . TYR A 1 246 ? 5.466 -18.714 -2.549 1.00 94.94 246 TYR A O 1
ATOM 1896 N N . ARG A 1 247 ? 7.226 -18.425 -3.918 1.00 93.56 247 ARG A N 1
ATOM 1897 C CA . ARG A 1 247 ? 7.892 -19.714 -3.701 1.00 93.56 247 ARG A CA 1
ATOM 1898 C C . ARG A 1 247 ? 9.344 -19.539 -3.278 1.00 93.56 247 ARG A C 1
ATOM 1900 O O . ARG A 1 247 ? 9.932 -20.489 -2.770 1.00 93.56 247 ARG A O 1
ATOM 1907 N N . ASP A 1 248 ? 9.936 -18.368 -3.509 1.00 94.00 248 ASP A N 1
ATOM 1908 C CA . ASP A 1 248 ? 11.291 -18.095 -3.053 1.00 94.00 248 ASP A CA 1
ATOM 1909 C C . ASP A 1 248 ? 11.268 -17.775 -1.555 1.00 94.00 248 ASP A C 1
ATOM 1911 O O . ASP A 1 248 ? 10.858 -16.694 -1.138 1.00 94.00 248 ASP A O 1
ATOM 1915 N N . ALA A 1 249 ? 11.686 -18.742 -0.739 1.00 91.00 249 ALA A N 1
ATOM 1916 C CA . ALA A 1 249 ? 11.728 -18.631 0.717 1.00 91.00 249 ALA A CA 1
ATOM 1917 C C . ALA A 1 249 ? 13.046 -18.026 1.243 1.00 91.00 249 ALA A C 1
ATOM 1919 O O . ALA A 1 249 ? 13.387 -18.228 2.418 1.00 91.00 249 ALA A O 1
ATOM 1920 N N . ALA A 1 250 ? 13.807 -17.318 0.391 1.00 96.06 250 ALA A N 1
ATOM 1921 C CA . ALA A 1 250 ? 14.960 -16.539 0.825 1.00 96.06 250 ALA A CA 1
ATOM 1922 C C . ALA A 1 250 ? 14.560 -15.634 2.009 1.00 96.06 250 ALA A C 1
ATOM 1924 O O . ALA A 1 250 ? 13.577 -14.897 1.913 1.00 96.06 250 ALA A O 1
ATOM 1925 N N . PRO A 1 251 ? 15.263 -15.716 3.152 1.00 97.25 251 PRO A N 1
ATOM 1926 C CA . PRO A 1 251 ? 14.949 -14.885 4.302 1.00 97.25 251 PRO A CA 1
ATOM 1927 C C . PRO A 1 251 ? 15.512 -13.474 4.124 1.00 97.25 251 PRO A C 1
ATOM 1929 O O . PRO A 1 251 ? 16.596 -13.279 3.566 1.00 97.25 251 PRO A O 1
ATOM 1932 N N . ALA A 1 252 ? 14.828 -12.491 4.710 1.00 97.56 252 ALA A N 1
ATOM 1933 C CA . ALA A 1 252 ? 15.394 -11.159 4.878 1.00 97.56 252 ALA A CA 1
ATOM 1934 C C . ALA A 1 252 ? 16.667 -11.208 5.752 1.00 97.56 252 ALA A C 1
ATOM 1936 O O . ALA A 1 252 ? 16.809 -12.108 6.587 1.00 97.56 252 ALA A O 1
ATOM 1937 N N . PRO A 1 253 ? 17.600 -10.244 5.629 1.00 97.00 253 PRO A N 1
ATOM 1938 C CA . PRO A 1 253 ? 18.841 -10.239 6.403 1.00 97.00 253 PRO A CA 1
ATOM 1939 C C . PRO A 1 253 ? 18.622 -10.411 7.911 1.00 97.00 253 PRO A C 1
ATOM 1941 O O . PRO A 1 253 ? 17.989 -9.580 8.563 1.00 97.00 253 PRO A O 1
ATOM 1944 N N . GLY A 1 254 ? 19.150 -11.490 8.490 1.00 96.00 254 GLY A N 1
ATOM 1945 C CA . GLY A 1 254 ? 18.998 -11.792 9.919 1.00 96.00 254 GLY A CA 1
ATOM 1946 C C . GLY A 1 254 ? 17.590 -12.228 10.352 1.00 96.00 254 GLY A C 1
ATOM 1947 O O . GLY A 1 254 ? 17.335 -12.289 11.552 1.00 96.00 254 GLY A O 1
ATOM 1948 N N . ALA A 1 255 ? 16.685 -12.515 9.413 1.00 96.62 255 ALA A N 1
ATOM 1949 C CA . ALA A 1 255 ? 15.400 -13.152 9.681 1.00 96.62 255 ALA A CA 1
ATOM 1950 C C . ALA A 1 255 ? 15.519 -14.684 9.609 1.00 96.62 255 ALA A C 1
ATOM 1952 O O . ALA A 1 255 ? 16.422 -15.229 8.969 1.00 96.62 255 ALA A O 1
ATOM 1953 N N . ALA A 1 256 ? 14.589 -15.385 10.256 1.00 94.56 256 ALA A N 1
ATOM 1954 C CA . ALA A 1 256 ? 14.406 -16.814 10.032 1.00 94.56 256 ALA A CA 1
ATOM 1955 C C . ALA A 1 256 ? 13.740 -17.056 8.666 1.00 94.56 256 ALA A C 1
ATOM 1957 O O . ALA A 1 256 ? 13.047 -16.186 8.142 1.00 94.56 256 ALA A O 1
ATOM 1958 N N . SER A 1 257 ? 13.931 -18.249 8.097 1.00 93.56 257 SER A N 1
ATOM 1959 C CA . SER A 1 257 ? 13.161 -18.654 6.916 1.00 93.56 257 SER A CA 1
ATOM 1960 C C . SER A 1 257 ? 11.680 -18.788 7.278 1.00 93.56 257 SER A C 1
ATOM 1962 O O . SER A 1 257 ? 11.341 -19.256 8.368 1.00 93.56 257 SER A O 1
ATOM 1964 N N . TYR A 1 258 ? 10.812 -18.375 6.359 1.00 95.69 258 TYR A N 1
ATOM 1965 C CA . TYR A 1 258 ? 9.363 -18.417 6.502 1.00 95.69 258 TYR A CA 1
ATOM 1966 C C . TYR A 1 258 ? 8.752 -19.130 5.284 1.00 95.69 258 TYR A C 1
ATOM 1968 O O . TYR A 1 258 ? 9.142 -18.803 4.159 1.00 95.69 258 TYR A O 1
ATOM 1976 N N . PRO A 1 259 ? 7.810 -20.076 5.473 1.00 95.31 259 PRO A N 1
ATOM 1977 C CA . PRO A 1 259 ? 7.176 -20.824 4.385 1.00 95.31 259 PRO A CA 1
ATOM 1978 C C . PRO A 1 259 ? 6.134 -19.959 3.659 1.00 95.31 259 PRO A C 1
ATOM 1980 O O . PRO A 1 259 ? 4.924 -20.139 3.811 1.00 95.31 259 PRO A O 1
ATOM 1983 N N . ILE A 1 260 ? 6.605 -18.966 2.903 1.00 96.06 260 ILE A N 1
ATOM 1984 C CA . ILE A 1 260 ? 5.761 -17.958 2.249 1.00 96.06 260 ILE A CA 1
ATOM 1985 C C . ILE A 1 260 ? 4.785 -18.555 1.227 1.00 96.06 260 ILE A C 1
ATOM 1987 O O . ILE A 1 260 ? 3.756 -17.946 0.927 1.00 96.06 260 ILE A O 1
ATOM 1991 N N . GLU A 1 261 ? 5.051 -19.765 0.733 1.00 96.69 261 GLU A N 1
ATOM 1992 C CA . GLU A 1 261 ? 4.137 -20.500 -0.136 1.00 96.69 261 GLU A CA 1
ATOM 1993 C C . GLU A 1 261 ? 2.778 -20.769 0.528 1.00 96.69 261 GLU A C 1
ATOM 1995 O O . GLU A 1 261 ? 1.755 -20.793 -0.157 1.00 96.69 261 GLU A O 1
ATOM 2000 N N . ALA A 1 262 ? 2.735 -20.875 1.862 1.00 96.44 262 ALA A N 1
ATOM 2001 C CA . ALA A 1 262 ? 1.499 -21.018 2.629 1.00 96.44 262 ALA A CA 1
ATOM 2002 C C . ALA A 1 262 ? 0.711 -19.699 2.769 1.00 96.44 262 ALA A C 1
ATOM 2004 O O . ALA A 1 262 ? -0.387 -19.690 3.329 1.00 96.44 262 ALA A O 1
ATOM 2005 N N . GLY A 1 263 ? 1.243 -18.592 2.246 1.00 96.69 263 GLY A N 1
ATOM 2006 C CA . GLY A 1 263 ? 0.719 -17.247 2.439 1.00 96.69 263 GLY A CA 1
ATOM 2007 C C . GLY A 1 263 ? 1.185 -16.617 3.751 1.00 96.69 263 GLY A C 1
ATOM 2008 O O . GLY A 1 263 ? 1.833 -17.244 4.582 1.00 96.69 263 GLY A O 1
ATOM 2009 N N . GLU A 1 264 ? 0.847 -15.344 3.932 1.00 97.38 264 GLU A N 1
ATOM 2010 C CA . GLU A 1 264 ? 1.179 -14.572 5.128 1.00 97.38 264 GLU A CA 1
ATOM 2011 C C . GLU A 1 264 ? -0.017 -13.704 5.530 1.00 97.38 264 GLU A C 1
ATOM 2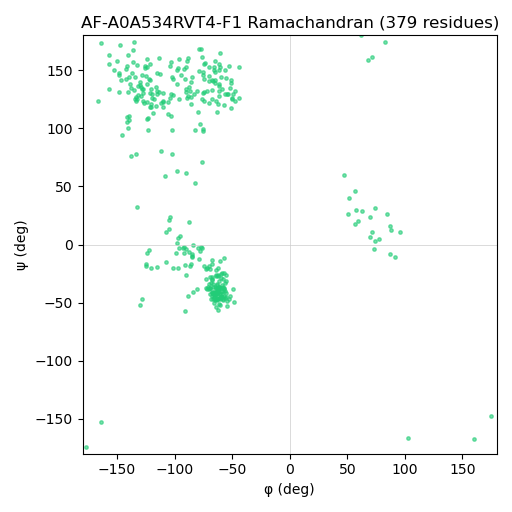013 O O . GLU A 1 264 ? -0.676 -13.108 4.676 1.00 97.38 264 GLU A O 1
ATOM 2018 N N . GLN A 1 265 ? -0.307 -13.636 6.829 1.00 96.88 265 GLN A N 1
ATOM 2019 C CA . GLN A 1 265 ? -1.381 -12.814 7.405 1.00 96.88 265 GLN A CA 1
ATOM 2020 C C . GLN A 1 265 ? -0.880 -12.013 8.617 1.00 96.88 265 GLN A C 1
ATOM 2022 O O . GLN A 1 265 ? -1.631 -11.754 9.556 1.00 96.88 265 GLN A O 1
ATOM 2027 N N . SER A 1 266 ? 0.395 -11.613 8.603 1.00 97.44 266 SER A N 1
ATOM 2028 C CA . SER A 1 266 ? 1.034 -10.901 9.717 1.00 97.44 266 SER A CA 1
ATOM 2029 C C . SER A 1 266 ? 0.382 -9.542 9.999 1.00 97.44 266 SER A C 1
ATOM 2031 O O . SER A 1 266 ? 0.368 -9.098 11.143 1.00 97.44 266 SER A O 1
ATOM 2033 N N . VAL A 1 267 ? -0.250 -8.916 8.995 1.00 96.44 267 VAL A N 1
ATOM 2034 C CA . VAL A 1 267 ? -1.092 -7.721 9.194 1.00 96.44 267 VAL A CA 1
ATOM 2035 C C . VAL A 1 267 ? -2.261 -8.029 10.130 1.00 96.44 267 VAL A C 1
ATOM 2037 O O . VAL A 1 267 ? -2.454 -7.326 11.119 1.00 96.44 267 VAL A O 1
ATOM 2040 N N . LEU A 1 268 ? -3.028 -9.089 9.848 1.00 96.00 268 LEU A N 1
ATOM 2041 C CA . LEU A 1 268 ? -4.168 -9.483 10.677 1.00 96.00 268 LEU A CA 1
ATOM 2042 C C . LEU A 1 268 ? -3.703 -9.874 12.084 1.00 96.00 268 LEU A C 1
ATOM 2044 O O . LEU 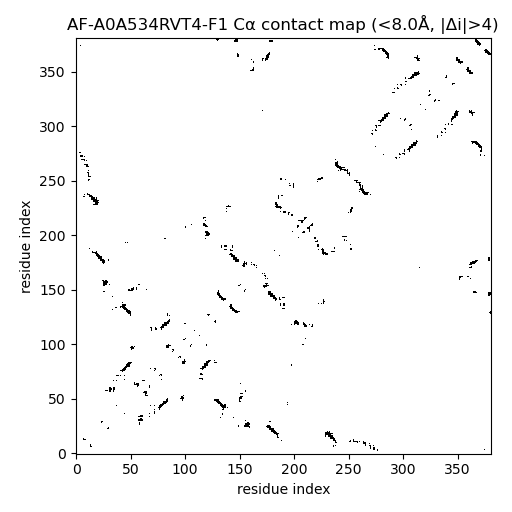A 1 268 ? -4.263 -9.379 13.057 1.00 96.00 268 LEU A O 1
ATOM 2048 N N . GLU A 1 269 ? -2.653 -10.695 12.191 1.00 96.94 269 GLU A N 1
ATOM 2049 C CA . GLU A 1 269 ? -2.064 -11.090 13.478 1.00 96.94 269 GLU A CA 1
ATOM 2050 C C . GLU A 1 269 ? -1.726 -9.866 14.341 1.00 96.94 269 GLU A C 1
ATOM 2052 O O . GLU A 1 269 ? -2.111 -9.808 15.511 1.00 96.94 269 GLU A O 1
ATOM 2057 N N . GLN A 1 270 ? -1.073 -8.858 13.753 1.00 95.75 270 GLN A N 1
ATOM 2058 C CA . GLN A 1 270 ? -0.661 -7.662 14.479 1.00 95.75 270 GLN A CA 1
ATOM 2059 C C . GLN A 1 270 ? -1.852 -6.803 14.927 1.00 95.75 270 GLN A C 1
ATOM 2061 O O . GLN A 1 270 ? -1.854 -6.319 16.060 1.00 95.75 270 GLN A O 1
ATOM 2066 N N . TYR A 1 271 ? -2.876 -6.634 14.080 1.00 96.31 271 TYR A N 1
ATOM 2067 C CA . TYR A 1 271 ? -4.102 -5.919 14.458 1.00 96.31 271 TYR A CA 1
ATOM 2068 C C . TYR A 1 271 ? -4.804 -6.599 15.638 1.00 96.31 271 TYR A C 1
ATOM 2070 O O . TYR A 1 271 ? -5.170 -5.929 16.605 1.00 96.31 271 TYR A O 1
ATOM 2078 N N . LEU A 1 272 ? -4.968 -7.924 15.586 1.00 97.25 272 LEU A N 1
ATOM 2079 C CA . LEU A 1 272 ? -5.625 -8.683 16.651 1.00 97.25 272 LEU A CA 1
ATOM 2080 C C . LEU A 1 272 ? -4.843 -8.585 17.964 1.00 97.25 272 LEU A C 1
ATOM 2082 O O . LEU A 1 272 ? -5.428 -8.259 18.995 1.00 97.25 272 LEU A O 1
ATOM 2086 N N . ALA A 1 273 ? -3.524 -8.783 17.914 1.00 97.06 273 ALA A N 1
ATOM 2087 C CA . ALA A 1 273 ? -2.657 -8.684 19.083 1.00 97.06 273 ALA A CA 1
ATOM 2088 C C . ALA A 1 273 ? -2.686 -7.286 19.723 1.00 97.06 273 ALA A C 1
ATOM 2090 O O . ALA A 1 273 ? -2.760 -7.169 20.947 1.00 97.06 273 ALA A O 1
ATOM 2091 N N . ALA A 1 274 ? -2.658 -6.224 18.911 1.00 97.25 274 ALA A N 1
ATOM 2092 C CA . ALA A 1 274 ? -2.709 -4.852 19.404 1.00 97.25 274 ALA A CA 1
ATOM 2093 C C . ALA A 1 274 ? -4.058 -4.535 20.074 1.00 97.25 274 ALA A C 1
ATOM 2095 O O . ALA A 1 274 ? -4.079 -3.992 21.178 1.00 97.25 274 ALA A O 1
ATOM 2096 N N . ILE A 1 275 ? -5.182 -4.925 19.463 1.00 97.81 275 ILE A N 1
ATOM 2097 C CA . ILE A 1 275 ? -6.525 -4.702 20.028 1.00 97.81 275 ILE A CA 1
ATOM 2098 C C . ILE A 1 275 ? -6.738 -5.525 21.309 1.00 97.81 275 ILE A C 1
ATOM 2100 O O . ILE A 1 275 ? -7.295 -5.027 22.294 1.00 97.81 275 ILE A O 1
ATOM 2104 N N . ASP A 1 276 ? -6.269 -6.774 21.335 1.00 97.69 276 ASP A N 1
ATOM 2105 C CA . ASP A 1 276 ? -6.346 -7.631 22.522 1.00 97.69 276 ASP A CA 1
ATOM 2106 C C . ASP A 1 276 ? -5.533 -7.050 23.692 1.00 97.69 276 ASP A C 1
ATOM 2108 O O . ASP A 1 276 ? -5.987 -7.081 24.837 1.00 97.69 276 ASP A O 1
ATOM 2112 N N . ALA A 1 277 ? -4.367 -6.461 23.412 1.00 97.25 277 ALA A N 1
ATOM 2113 C CA . ALA A 1 277 ? -3.499 -5.848 24.415 1.00 97.25 277 ALA A CA 1
ATOM 2114 C C . ALA A 1 277 ? -3.943 -4.442 24.867 1.00 97.25 277 ALA A C 1
ATOM 2116 O O . ALA A 1 277 ? -3.426 -3.938 25.872 1.00 97.25 277 ALA A O 1
ATOM 2117 N N . ALA A 1 278 ? -4.883 -3.805 24.159 1.00 97.88 278 ALA A N 1
ATOM 2118 C CA . ALA A 1 278 ? -5.349 -2.452 24.451 1.00 97.88 278 ALA A CA 1
ATOM 2119 C C . ALA A 1 278 ? -5.980 -2.344 25.852 1.00 97.88 278 ALA A C 1
ATOM 2121 O O . ALA A 1 278 ? -6.778 -3.201 26.255 1.00 97.88 278 ALA A O 1
ATOM 2122 N N . THR A 1 279 ? -5.648 -1.272 26.583 1.00 97.12 279 THR A N 1
ATOM 2123 C CA . THR A 1 279 ? -6.157 -1.008 27.946 1.00 97.12 279 THR A CA 1
ATOM 2124 C C . THR A 1 279 ? -6.822 0.353 28.107 1.00 97.12 279 THR A C 1
ATOM 2126 O O . THR A 1 279 ? -7.505 0.549 29.106 1.00 97.12 279 THR A O 1
ATOM 2129 N N . ARG A 1 280 ? -6.617 1.308 27.193 1.00 97.81 280 ARG A N 1
ATOM 2130 C CA . ARG A 1 280 ? -7.215 2.650 27.278 1.00 97.81 280 ARG A CA 1
ATOM 2131 C C . ARG A 1 280 ? -7.906 3.055 25.982 1.00 97.81 280 ARG A C 1
ATOM 2133 O O . ARG A 1 280 ? -9.059 3.466 26.037 1.00 97.81 280 ARG A O 1
ATOM 2140 N N . SER A 1 281 ? -7.227 2.956 24.841 1.00 98.44 281 SER A N 1
ATOM 2141 C CA . SER A 1 281 ? -7.726 3.438 23.558 1.00 98.44 281 SER A CA 1
ATOM 2142 C C . SER A 1 281 ? -7.244 2.625 22.356 1.00 98.44 281 SER A C 1
ATOM 2144 O O . SER A 1 281 ? -6.101 2.169 22.294 1.00 98.44 281 SER A O 1
ATOM 2146 N N . VAL A 1 282 ? -8.127 2.519 21.367 1.00 98.56 282 VAL A N 1
ATOM 2147 C CA . VAL A 1 282 ? -7.849 2.100 19.994 1.00 98.56 282 VAL A CA 1
ATOM 2148 C C . VAL A 1 282 ? -8.393 3.184 19.067 1.00 98.56 282 VAL A C 1
ATOM 2150 O O . VAL A 1 282 ? -9.579 3.504 19.096 1.00 98.56 282 VAL A O 1
ATOM 2153 N N . TYR A 1 283 ? -7.527 3.752 18.243 1.00 98.56 283 TYR A N 1
ATOM 2154 C CA . TYR A 1 283 ? -7.883 4.659 17.161 1.00 98.56 283 TYR A CA 1
ATOM 2155 C C . TYR A 1 283 ? -7.628 3.947 15.836 1.00 98.56 283 TYR A C 1
ATOM 2157 O O . TYR A 1 283 ? -6.560 3.364 15.656 1.00 98.56 283 TYR A O 1
ATOM 2165 N N . LEU A 1 284 ? -8.604 3.963 14.936 1.00 97.62 284 LEU A N 1
ATOM 2166 C CA . LEU A 1 284 ? -8.548 3.323 13.627 1.00 97.62 284 LEU A CA 1
ATOM 2167 C C . LEU A 1 284 ? -8.925 4.336 12.560 1.00 97.62 284 LEU A C 1
ATOM 2169 O O . LEU A 1 284 ? -9.963 4.981 12.667 1.00 97.62 284 LEU A O 1
ATOM 2173 N N . GLU A 1 285 ? -8.148 4.382 11.492 1.00 97.06 285 GLU A N 1
ATOM 2174 C CA . GLU A 1 285 ? -8.559 4.961 10.222 1.00 97.06 285 GLU A CA 1
ATOM 2175 C C . GLU A 1 285 ? -8.571 3.833 9.205 1.00 97.06 285 GLU A C 1
ATOM 2177 O O . GLU A 1 285 ? -7.549 3.173 8.983 1.00 97.06 285 GLU A O 1
ATOM 2182 N N . ASN A 1 286 ? -9.734 3.557 8.623 1.00 94.25 286 ASN A N 1
ATOM 2183 C CA . ASN A 1 286 ? -9.820 2.559 7.573 1.00 94.25 286 ASN A CA 1
ATOM 2184 C C . ASN A 1 286 ? -10.910 2.901 6.564 1.00 94.25 286 ASN A C 1
ATOM 2186 O O . ASN A 1 286 ? -12.060 3.126 6.936 1.00 94.25 286 ASN A O 1
ATOM 2190 N N . GLN A 1 287 ? -10.561 2.845 5.281 1.00 88.75 287 GLN A N 1
ATOM 2191 C CA . GLN A 1 287 ? -11.525 2.944 4.185 1.00 88.75 287 GLN A CA 1
ATOM 2192 C C . GLN A 1 287 ? -12.692 1.963 4.343 1.00 88.75 287 GLN A C 1
ATOM 2194 O O . GLN A 1 287 ? -13.849 2.323 4.125 1.00 88.75 287 GLN A O 1
ATOM 2199 N N . PHE A 1 288 ? -12.385 0.718 4.708 1.00 82.94 288 PHE A N 1
ATOM 2200 C CA . PHE A 1 288 ? -13.372 -0.305 5.014 1.00 82.94 288 PHE A CA 1
ATOM 2201 C C . PHE A 1 288 ? -12.709 -1.492 5.715 1.00 82.94 288 PHE A C 1
ATOM 2203 O O . PHE A 1 288 ? -11.821 -2.138 5.163 1.00 82.94 288 PHE A O 1
ATOM 2210 N N . LEU A 1 289 ? -13.186 -1.840 6.910 1.00 80.38 289 LEU A N 1
ATOM 2211 C CA . LEU A 1 289 ? -12.674 -2.983 7.662 1.00 80.38 289 LEU A CA 1
ATOM 2212 C C . LEU A 1 289 ? -13.629 -4.172 7.553 1.00 80.38 289 LEU A C 1
ATOM 2214 O O . LEU A 1 289 ? -14.602 -4.244 8.291 1.00 80.38 289 LEU A O 1
ATOM 2218 N N . HIS A 1 290 ? -13.347 -5.126 6.664 1.00 80.88 290 HIS A N 1
ATOM 2219 C CA . HIS A 1 290 ? -14.189 -6.314 6.456 1.00 80.88 290 HIS A CA 1
ATOM 2220 C C . HIS A 1 290 ? -13.682 -7.552 7.210 1.00 80.88 290 HIS A C 1
ATOM 2222 O O . HIS A 1 290 ? -13.291 -8.552 6.605 1.00 80.88 290 HIS A O 1
ATOM 2228 N N . SER A 1 291 ? -13.659 -7.498 8.542 1.00 91.88 291 SER A N 1
ATOM 2229 C CA . SER A 1 291 ? -13.231 -8.635 9.365 1.00 91.88 291 SER A CA 1
ATOM 2230 C C . SER A 1 291 ? -14.102 -8.793 10.604 1.00 91.88 291 SER A C 1
ATOM 2232 O O . SER A 1 291 ? -14.023 -7.995 11.536 1.00 91.88 291 SER A O 1
ATOM 2234 N N . LEU A 1 292 ? -14.906 -9.861 10.630 1.00 93.88 292 LEU A N 1
ATOM 2235 C CA . LEU A 1 292 ? -15.672 -10.256 11.818 1.00 93.88 292 LEU A CA 1
ATOM 2236 C C . LEU A 1 292 ? -14.763 -10.535 13.015 1.00 93.88 292 LEU A C 1
ATOM 2238 O O . LEU A 1 292 ? -15.134 -10.240 14.146 1.00 93.88 292 LEU A O 1
ATOM 2242 N N . GLU A 1 293 ? -13.571 -11.077 12.765 1.00 95.94 293 GLU A N 1
ATOM 2243 C CA . GLU A 1 293 ? -12.608 -11.364 13.821 1.00 95.94 293 GLU A CA 1
ATOM 2244 C C . GLU A 1 293 ? -12.135 -10.074 14.492 1.00 95.94 293 GLU A C 1
ATOM 2246 O O . GLU A 1 293 ? -12.174 -9.967 15.717 1.00 95.94 293 GLU A O 1
ATOM 2251 N N . VAL A 1 294 ? -11.780 -9.059 13.698 1.00 96.44 294 VAL A N 1
ATOM 2252 C CA . VAL A 1 294 ? -11.372 -7.756 14.234 1.00 96.44 294 VAL A CA 1
ATOM 2253 C C . VAL A 1 294 ? -12.538 -7.060 14.938 1.00 96.44 294 VAL A C 1
ATOM 2255 O O . VAL A 1 294 ? -12.341 -6.552 16.039 1.00 96.44 294 VAL A O 1
ATOM 2258 N N . LEU A 1 295 ? -13.754 -7.081 14.376 1.00 96.75 295 LEU A N 1
ATOM 2259 C CA . LEU A 1 295 ? -14.933 -6.514 15.050 1.00 96.75 295 LEU A CA 1
ATOM 2260 C C . LEU A 1 295 ? -15.186 -7.178 16.411 1.00 96.75 295 LEU A C 1
ATOM 2262 O O . LEU A 1 295 ? -15.417 -6.474 17.391 1.00 96.75 295 LEU A O 1
ATOM 2266 N N . GLY A 1 296 ? -15.060 -8.505 16.501 1.00 97.50 296 GLY A N 1
ATOM 2267 C CA . GLY A 1 296 ? -15.178 -9.226 17.769 1.00 97.50 296 GLY A CA 1
ATOM 2268 C C . GLY A 1 296 ? -14.107 -8.824 18.789 1.00 97.50 296 GLY A C 1
ATOM 2269 O O . GLY A 1 296 ? -14.404 -8.690 19.976 1.00 97.50 296 GLY A O 1
ATOM 2270 N N . ARG A 1 297 ? -12.865 -8.563 18.350 1.00 97.81 297 ARG A N 1
ATOM 2271 C CA . ARG A 1 297 ? -11.811 -8.046 19.246 1.00 97.81 297 ARG A CA 1
ATOM 2272 C C . ARG A 1 297 ? -12.078 -6.615 19.699 1.00 97.81 297 ARG A C 1
ATOM 2274 O O . ARG A 1 297 ? -11.821 -6.299 20.859 1.00 97.81 297 ARG A O 1
ATOM 2281 N N . LEU A 1 298 ? -12.622 -5.765 18.827 1.00 98.25 298 LEU A N 1
ATOM 2282 C CA . LEU A 1 298 ? -13.015 -4.400 19.187 1.00 98.25 298 LEU A CA 1
ATOM 2283 C C . LEU A 1 298 ? -14.157 -4.394 20.205 1.00 98.25 298 LEU A C 1
ATOM 2285 O O . LEU A 1 298 ? -14.077 -3.664 21.190 1.00 98.25 298 LEU A O 1
ATOM 2289 N N . GLU A 1 299 ? -15.172 -5.243 20.025 1.00 98.19 299 GLU A N 1
ATOM 2290 C CA . GLU A 1 299 ? -16.254 -5.420 21.003 1.00 98.19 299 GLU A CA 1
ATOM 2291 C C . GLU A 1 299 ? -15.701 -5.890 22.355 1.00 98.19 299 GLU A C 1
ATOM 2293 O O . GLU A 1 299 ? -16.015 -5.316 23.399 1.00 98.19 299 GLU A O 1
ATOM 2298 N N . ALA A 1 300 ? -14.796 -6.875 22.344 1.00 98.25 300 ALA A N 1
ATOM 2299 C CA . ALA A 1 300 ? -14.131 -7.342 23.556 1.00 98.25 300 ALA A CA 1
ATOM 2300 C C . ALA A 1 300 ? -13.298 -6.238 24.230 1.00 98.25 300 ALA A C 1
ATOM 2302 O O . ALA A 1 300 ? -13.261 -6.170 25.457 1.00 98.25 300 ALA A O 1
ATOM 2303 N N . ALA A 1 301 ? -12.635 -5.365 23.466 1.00 98.38 301 ALA A N 1
ATOM 2304 C CA . ALA A 1 301 ? -11.908 -4.219 24.010 1.00 98.38 301 ALA A CA 1
ATOM 2305 C C . ALA A 1 301 ? -12.862 -3.192 24.643 1.00 98.38 301 ALA A C 1
ATOM 2307 O O . ALA A 1 301 ? -12.657 -2.792 25.791 1.00 98.38 301 ALA A O 1
ATOM 2308 N N . LEU A 1 302 ? -13.949 -2.839 23.954 1.00 98.62 302 LEU A N 1
ATOM 2309 C CA . LEU A 1 302 ? -15.001 -1.962 24.477 1.00 98.62 302 LEU A CA 1
ATOM 2310 C C . LEU A 1 302 ? -15.619 -2.512 25.767 1.00 98.62 302 LEU A C 1
ATOM 2312 O O . LEU A 1 302 ? -15.847 -1.758 26.712 1.00 98.62 302 LEU A O 1
ATOM 2316 N N . ALA A 1 303 ? -15.843 -3.825 25.846 1.00 98.19 303 ALA A N 1
ATOM 2317 C CA . ALA A 1 303 ? -16.354 -4.486 27.045 1.00 98.19 303 ALA A CA 1
ATOM 2318 C C . ALA A 1 303 ? -15.386 -4.395 28.242 1.00 98.19 303 ALA A C 1
ATOM 2320 O O . ALA A 1 303 ? -15.829 -4.384 29.389 1.00 98.19 303 ALA A O 1
ATOM 2321 N N . ARG A 1 304 ? -14.072 -4.277 27.992 1.00 97.44 304 ARG A N 1
ATOM 2322 C CA . ARG A 1 304 ? -13.053 -3.994 29.022 1.00 97.44 304 ARG A CA 1
ATOM 2323 C C . ARG A 1 304 ? -12.971 -2.510 29.411 1.00 97.44 304 ARG A C 1
ATOM 2325 O O . ARG A 1 304 ? -12.192 -2.172 30.296 1.00 97.44 304 ARG A O 1
ATOM 2332 N N . GLY A 1 305 ? -13.743 -1.632 28.767 1.00 97.94 305 GLY A N 1
ATOM 2333 C CA . GLY A 1 305 ? -13.707 -0.183 28.987 1.00 97.94 305 GLY A CA 1
ATOM 2334 C C . GLY A 1 305 ? -12.687 0.567 28.124 1.00 97.94 305 GLY A C 1
ATOM 2335 O O . GLY A 1 305 ? -12.411 1.732 28.395 1.00 97.94 305 GLY A O 1
ATOM 2336 N N . VAL A 1 306 ? -12.122 -0.072 27.093 1.00 98.56 306 VAL A N 1
ATOM 2337 C CA . VAL A 1 306 ? -11.234 0.589 26.124 1.00 98.56 306 VAL A CA 1
ATOM 2338 C C . VAL A 1 306 ? -12.062 1.506 25.225 1.00 98.56 306 VAL A C 1
ATOM 2340 O O . VAL A 1 306 ? -13.080 1.081 24.684 1.00 98.56 306 VAL A O 1
ATOM 2343 N N . ALA A 1 307 ? -11.623 2.747 25.030 1.00 98.69 307 ALA A N 1
ATOM 2344 C CA . ALA A 1 307 ? -12.234 3.653 24.066 1.00 98.69 307 ALA A CA 1
ATOM 2345 C C . ALA A 1 307 ? -11.851 3.269 22.636 1.00 98.69 307 ALA A C 1
ATOM 2347 O O . ALA A 1 307 ? -10.676 3.076 22.342 1.00 98.69 307 ALA A O 1
ATOM 2348 N N . VAL A 1 308 ? -12.825 3.182 21.735 1.00 98.62 308 VAL A N 1
ATOM 2349 C CA . VAL A 1 308 ? -12.581 2.866 20.325 1.00 98.62 308 VAL A CA 1
ATOM 2350 C C . VAL A 1 308 ? -13.108 4.001 19.462 1.00 98.62 308 VAL A C 1
ATOM 2352 O O . VAL A 1 308 ? -14.306 4.274 19.456 1.00 98.62 308 VAL A O 1
ATOM 2355 N N . VAL A 1 309 ? -12.213 4.637 18.712 1.00 98.44 309 VAL A N 1
ATOM 2356 C CA . VAL A 1 309 ? -12.556 5.613 17.675 1.00 98.44 309 VAL A CA 1
ATOM 2357 C C . VAL A 1 309 ? -12.240 4.989 16.329 1.00 98.44 309 VAL A C 1
ATOM 2359 O O . VAL A 1 309 ? -11.109 4.577 16.087 1.00 98.44 309 VAL A O 1
ATOM 2362 N N . PHE A 1 310 ? -13.237 4.922 15.458 1.00 97.12 310 PHE A N 1
ATOM 2363 C CA . PHE A 1 310 ? -13.104 4.374 14.124 1.00 97.12 310 PHE A CA 1
ATOM 2364 C C . PHE A 1 310 ? -13.518 5.422 13.088 1.00 97.12 310 PHE A C 1
ATOM 2366 O O . PHE A 1 310 ? -14.693 5.769 12.962 1.00 97.12 310 PHE A O 1
ATOM 2373 N N . LEU A 1 311 ? -12.531 5.939 12.361 1.00 97.06 311 LEU A N 1
ATOM 2374 C CA . LEU A 1 311 ? -12.723 6.815 11.219 1.00 97.06 311 LEU A CA 1
ATOM 2375 C C . LEU A 1 311 ? -12.887 6.007 9.933 1.00 97.06 311 LEU A C 1
ATOM 2377 O O . LEU A 1 311 ? -12.060 5.153 9.601 1.00 97.06 311 LEU A O 1
ATOM 2381 N N . VAL A 1 312 ? -13.961 6.313 9.214 1.00 94.88 312 VAL A N 1
ATOM 2382 C CA . VAL A 1 312 ? -14.363 5.701 7.943 1.00 94.88 312 VAL A CA 1
ATOM 2383 C C . VAL A 1 312 ? -14.808 6.799 6.969 1.00 94.88 312 VAL A C 1
ATOM 2385 O O . VAL A 1 312 ? -15.036 7.930 7.395 1.00 94.88 312 VAL A O 1
ATOM 2388 N N . PRO A 1 313 ? -14.976 6.521 5.667 1.00 93.94 313 PRO A N 1
ATOM 2389 C CA . PRO A 1 313 ? -15.614 7.475 4.766 1.00 93.94 313 PRO A CA 1
ATOM 2390 C C . PRO A 1 313 ? -17.019 7.864 5.256 1.00 93.94 313 PRO A C 1
ATOM 2392 O O . PRO A 1 313 ? -17.838 6.985 5.537 1.00 93.94 313 PRO A O 1
ATOM 2395 N N . GLY A 1 314 ? -17.311 9.170 5.328 1.00 90.56 314 GLY A N 1
ATOM 2396 C CA . GLY A 1 314 ? -18.649 9.675 5.674 1.00 90.56 314 GLY A CA 1
ATOM 2397 C C . GLY A 1 314 ? -19.708 9.228 4.661 1.00 90.56 314 GLY A C 1
ATOM 2398 O O . GLY A 1 314 ? -20.799 8.788 5.032 1.00 90.56 314 GLY A O 1
ATOM 2399 N N . VAL A 1 315 ? -19.326 9.217 3.381 1.00 88.56 315 VAL A N 1
ATOM 2400 C CA . VAL A 1 315 ? -20.070 8.572 2.298 1.00 88.56 315 VAL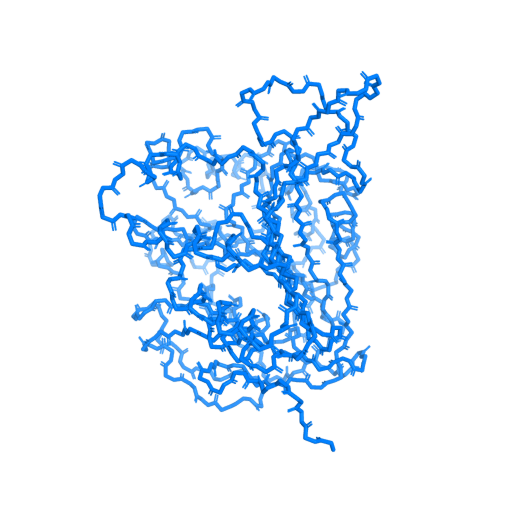 A CA 1
ATOM 2401 C C . VAL A 1 315 ? -19.344 7.284 1.883 1.00 88.56 315 VAL A C 1
ATOM 2403 O O . VAL A 1 315 ? -18.242 7.345 1.335 1.00 88.56 315 VAL A O 1
ATOM 2406 N N . PRO A 1 316 ? -19.929 6.096 2.122 1.00 86.88 316 PRO A N 1
ATOM 2407 C CA . PRO A 1 316 ? -19.293 4.830 1.776 1.00 86.88 316 PRO A CA 1
ATOM 2408 C C . PRO A 1 316 ? -19.335 4.570 0.267 1.00 86.88 316 PRO A C 1
ATOM 2410 O O . PRO A 1 316 ? -20.258 5.012 -0.424 1.00 86.88 316 PRO A O 1
ATOM 2413 N N . MET A 1 317 ? -18.386 3.765 -0.223 1.00 87.25 317 MET A N 1
ATOM 2414 C CA . MET A 1 317 ? -18.342 3.334 -1.627 1.00 87.25 317 MET A CA 1
ATOM 2415 C C . MET A 1 317 ? -19.642 2.637 -2.054 1.00 87.25 317 MET A C 1
ATOM 2417 O O . MET A 1 317 ? -20.245 1.938 -1.228 1.00 87.25 317 MET A O 1
ATOM 2421 N N . PRO A 1 318 ? -20.032 2.723 -3.341 1.00 86.19 318 PRO A N 1
ATOM 2422 C CA . PRO A 1 318 ? -21.192 2.008 -3.873 1.00 86.19 318 PRO A CA 1
ATOM 2423 C C . PRO A 1 318 ? -21.207 0.515 -3.520 1.00 86.19 318 PRO A C 1
ATOM 2425 O O . PRO A 1 318 ? -22.254 -0.012 -3.149 1.00 86.19 318 PRO A O 1
ATOM 2428 N N . ASP A 1 319 ? -20.047 -0.146 -3.528 1.00 87.25 319 ASP A N 1
ATOM 2429 C CA . ASP A 1 319 ? -19.925 -1.567 -3.179 1.00 87.25 319 ASP A CA 1
ATOM 2430 C C . ASP A 1 319 ? -20.300 -1.858 -1.725 1.00 87.25 319 ASP A C 1
ATOM 2432 O O . ASP A 1 319 ? -20.961 -2.855 -1.440 1.00 87.25 319 ASP A O 1
ATOM 2436 N N . ILE A 1 320 ? -19.954 -0.967 -0.793 1.00 88.94 320 ILE A N 1
ATOM 2437 C CA . ILE A 1 320 ? -20.332 -1.100 0.620 1.00 88.94 320 ILE A CA 1
ATOM 2438 C C . ILE A 1 320 ? -21.827 -0.831 0.799 1.00 88.94 320 ILE A C 1
ATOM 2440 O O . ILE A 1 320 ? -22.503 -1.529 1.560 1.00 88.94 320 ILE A O 1
ATOM 2444 N N . GLN A 1 321 ? -22.374 0.140 0.061 1.00 89.62 321 GLN A N 1
ATOM 2445 C CA . GLN A 1 321 ? -23.815 0.402 0.043 1.00 89.62 321 GLN A CA 1
ATOM 2446 C C . GLN A 1 321 ? -24.600 -0.799 -0.503 1.00 89.62 321 GLN A C 1
ATOM 2448 O O . GLN A 1 321 ? -25.658 -1.141 0.031 1.00 89.62 321 GLN A O 1
ATOM 2453 N N . ALA A 1 322 ? -24.079 -1.455 -1.543 1.00 91.06 322 ALA A N 1
ATOM 2454 C CA . ALA A 1 322 ? -24.644 -2.673 -2.109 1.00 91.06 322 ALA A CA 1
ATOM 2455 C C . ALA A 1 322 ? -24.512 -3.855 -1.139 1.00 91.06 322 ALA A C 1
ATOM 2457 O O . ALA A 1 322 ? -25.507 -4.530 -0.873 1.00 91.06 322 ALA A O 1
ATOM 2458 N N . ALA A 1 323 ? -23.333 -4.053 -0.540 1.00 90.94 323 ALA A N 1
ATOM 2459 C CA . ALA A 1 323 ? -23.081 -5.100 0.447 1.00 90.94 323 ALA A CA 1
ATOM 2460 C C . ALA A 1 323 ? -24.027 -4.992 1.647 1.00 90.94 323 ALA A C 1
ATOM 2462 O O . ALA A 1 323 ? -24.528 -6.004 2.121 1.00 90.94 323 ALA A O 1
ATOM 2463 N N . ARG A 1 324 ? -24.368 -3.777 2.098 1.00 90.50 324 ARG A N 1
ATOM 2464 C CA . ARG A 1 324 ? -25.343 -3.572 3.185 1.00 90.50 324 ARG A CA 1
ATOM 2465 C C . ARG A 1 324 ? -26.732 -4.143 2.884 1.00 90.50 324 ARG A C 1
ATOM 2467 O O . ARG A 1 324 ? -27.472 -4.459 3.811 1.00 90.50 324 ARG A O 1
ATOM 2474 N N . ARG A 1 325 ? -27.098 -4.272 1.607 1.00 92.88 325 ARG A N 1
ATOM 2475 C CA . ARG A 1 325 ? -28.371 -4.863 1.165 1.00 92.88 325 ARG A CA 1
ATOM 2476 C C . ARG A 1 325 ? -28.263 -6.368 0.900 1.00 92.88 325 ARG A C 1
ATOM 2478 O O . ARG A 1 325 ? -29.285 -7.002 0.652 1.00 92.88 325 ARG A O 1
ATOM 2485 N N . ASP A 1 326 ? -27.060 -6.936 0.942 1.00 93.75 326 ASP A N 1
ATOM 2486 C CA . ASP A 1 326 ? -26.813 -8.357 0.716 1.00 93.75 326 ASP A CA 1
ATOM 2487 C C . ASP A 1 326 ? -26.997 -9.153 2.025 1.00 93.75 326 ASP A C 1
ATOM 2489 O O . ASP A 1 326 ? -26.263 -8.924 2.993 1.00 93.75 326 ASP A O 1
ATOM 2493 N N . PRO A 1 327 ? -27.917 -10.138 2.078 1.00 94.56 327 PRO A N 1
ATOM 2494 C CA . PRO A 1 327 ? -28.105 -10.986 3.256 1.00 94.56 327 PRO A CA 1
ATOM 2495 C C . PRO A 1 327 ? -26.830 -11.703 3.719 1.00 94.56 327 PRO A C 1
ATOM 2497 O O . PRO A 1 327 ? -26.687 -11.994 4.905 1.00 94.56 327 PRO A O 1
ATOM 2500 N N . ARG A 1 328 ? -25.877 -11.962 2.813 1.00 93.31 328 ARG A N 1
ATOM 2501 C CA . ARG A 1 328 ? -24.594 -12.604 3.144 1.00 93.31 328 ARG A CA 1
ATOM 2502 C C . ARG A 1 328 ? -23.704 -11.722 4.019 1.00 93.31 328 ARG A C 1
ATOM 2504 O O . ARG A 1 328 ? -22.913 -12.252 4.792 1.00 93.31 328 ARG A O 1
ATOM 2511 N N . ALA A 1 329 ? -23.844 -10.399 3.929 1.00 92.81 329 ALA A N 1
ATOM 2512 C CA . ALA A 1 329 ? -23.089 -9.444 4.738 1.00 92.81 329 ALA A CA 1
ATOM 2513 C C . ALA A 1 329 ? -23.827 -9.033 6.026 1.00 92.81 329 ALA A C 1
ATOM 2515 O O . ALA A 1 329 ? -23.273 -8.295 6.841 1.00 92.81 329 ALA A O 1
ATOM 2516 N N . ALA A 1 330 ? -25.055 -9.517 6.253 1.00 92.69 330 ALA A N 1
ATOM 2517 C CA . ALA A 1 330 ? -25.879 -9.107 7.391 1.00 92.69 330 ALA A CA 1
ATOM 2518 C C . ALA A 1 330 ? -25.182 -9.331 8.744 1.00 92.69 330 ALA A C 1
ATOM 2520 O O . ALA A 1 330 ? -25.238 -8.463 9.610 1.00 92.69 330 ALA A O 1
ATOM 2521 N N . GLY A 1 331 ? -24.469 -10.453 8.908 1.00 94.38 331 GLY A N 1
ATOM 2522 C CA . GLY A 1 331 ? -23.717 -10.742 10.134 1.00 94.38 331 GLY A CA 1
ATOM 2523 C C . GLY A 1 331 ? -22.602 -9.730 10.411 1.00 94.38 331 GLY A C 1
ATOM 2524 O O . GLY A 1 331 ? -22.399 -9.338 11.556 1.00 94.38 331 GLY A O 1
ATOM 2525 N N . PHE A 1 332 ? -21.927 -9.251 9.363 1.00 94.31 332 PHE A N 1
ATOM 2526 C CA . PHE A 1 332 ? -20.902 -8.215 9.481 1.00 94.31 332 PHE A CA 1
ATOM 2527 C C . PHE A 1 332 ? -21.500 -6.878 9.928 1.00 94.31 332 PHE A C 1
ATOM 2529 O O . PHE A 1 332 ? -21.035 -6.291 10.903 1.00 94.31 332 PHE A O 1
ATOM 2536 N N . PHE A 1 333 ? -22.564 -6.418 9.266 1.00 93.94 333 PHE A N 1
ATOM 2537 C CA . PHE A 1 333 ? -23.201 -5.151 9.632 1.00 93.94 333 PHE A CA 1
ATOM 2538 C C . PHE A 1 333 ? -23.862 -5.205 11.013 1.00 93.94 333 PHE A C 1
ATOM 2540 O O . PHE A 1 333 ? -23.814 -4.212 11.733 1.00 93.94 333 PHE A O 1
ATOM 2547 N N . ALA A 1 334 ? -24.406 -6.357 11.416 1.00 95.25 334 ALA A N 1
ATOM 2548 C CA . ALA A 1 334 ? -24.930 -6.555 12.764 1.00 95.25 334 ALA A CA 1
ATOM 2549 C C . ALA A 1 334 ? -23.826 -6.476 13.833 1.00 95.25 334 ALA A C 1
ATOM 2551 O O . ALA A 1 334 ? -24.032 -5.855 14.875 1.00 95.25 334 ALA A O 1
ATOM 2552 N N . ALA A 1 335 ? -22.649 -7.059 13.571 1.00 95.88 335 ALA A N 1
ATOM 2553 C CA . ALA A 1 335 ? -21.494 -6.951 14.463 1.00 95.88 335 ALA A CA 1
ATOM 2554 C C . ALA A 1 335 ? -20.980 -5.504 14.556 1.00 95.88 335 ALA A C 1
ATOM 2556 O O . ALA A 1 335 ? -20.695 -5.020 15.648 1.00 95.88 335 ALA A O 1
ATOM 2557 N N . LEU A 1 336 ? -20.926 -4.780 13.433 1.00 94.25 336 LEU A N 1
ATOM 2558 C CA . LEU A 1 336 ? -20.543 -3.366 13.425 1.00 94.25 336 LEU A CA 1
ATOM 2559 C C . LEU A 1 336 ? -21.547 -2.496 14.202 1.00 94.25 336 LEU A C 1
ATOM 2561 O O . LEU A 1 336 ? -21.145 -1.637 14.983 1.00 94.25 336 LEU A O 1
ATOM 2565 N N . GLU A 1 337 ? -22.850 -2.733 14.027 1.00 94.88 337 GLU A N 1
ATOM 2566 C CA . GLU A 1 337 ? -23.907 -2.031 14.763 1.00 94.88 337 GLU A CA 1
ATOM 2567 C C . GLU A 1 337 ? -23.844 -2.310 16.273 1.00 94.88 337 GLU A C 1
ATOM 2569 O O . GLU A 1 337 ? -24.112 -1.415 17.077 1.00 94.88 337 GLU A O 1
ATOM 2574 N N . ALA A 1 338 ? -23.455 -3.525 16.676 1.00 96.56 338 ALA A N 1
ATOM 2575 C CA . ALA A 1 338 ? -23.305 -3.883 18.084 1.00 96.56 338 ALA A CA 1
ATOM 2576 C C . ALA A 1 338 ? -22.260 -3.012 18.800 1.00 96.56 338 ALA A C 1
ATOM 2578 O O . ALA A 1 338 ? -22.518 -2.586 19.927 1.00 96.56 338 ALA A O 1
ATOM 2579 N N . LEU A 1 339 ? -21.158 -2.646 18.129 1.00 97.38 339 LEU A N 1
ATOM 2580 C CA . LEU A 1 339 ? -20.152 -1.730 18.689 1.00 97.38 339 LEU A CA 1
ATOM 2581 C C . LEU A 1 339 ? -20.773 -0.384 19.093 1.00 97.38 339 LEU A C 1
ATOM 2583 O O . LEU A 1 339 ? -20.460 0.150 20.156 1.00 97.38 339 LEU A O 1
ATOM 2587 N N . GLY A 1 340 ? -21.727 0.115 18.297 1.00 96.50 340 GLY A N 1
ATOM 2588 C CA . GLY A 1 340 ? -22.475 1.355 18.537 1.00 96.50 340 GLY A CA 1
ATOM 2589 C C . GLY A 1 340 ? -23.287 1.390 19.832 1.00 96.50 340 GLY A C 1
ATOM 2590 O O . GLY A 1 340 ? -23.708 2.462 20.259 1.00 96.50 340 GLY A O 1
ATOM 2591 N N . ARG A 1 341 ? -23.503 0.240 20.480 1.00 96.25 341 ARG A N 1
ATOM 2592 C CA . ARG A 1 341 ? -24.209 0.145 21.766 1.00 96.25 341 ARG A CA 1
ATOM 2593 C C . ARG A 1 341 ? -23.294 0.395 22.965 1.00 96.25 341 ARG A C 1
ATOM 2595 O O . ARG A 1 341 ? -23.792 0.541 24.080 1.00 96.25 341 ARG A O 1
ATOM 2602 N N . HIS A 1 342 ? -21.978 0.445 22.758 1.00 98.12 342 HIS A N 1
ATOM 2603 C CA . HIS A 1 342 ? -21.014 0.724 23.816 1.00 98.12 342 HIS A CA 1
ATOM 2604 C C . HIS A 1 342 ? -20.792 2.237 23.978 1.00 98.12 342 HIS A C 1
ATOM 2606 O O . HIS A 1 342 ? -20.559 2.931 22.990 1.00 98.12 342 HIS A O 1
ATOM 2612 N N . PRO A 1 343 ? -20.767 2.766 25.217 1.00 96.75 343 PRO A N 1
ATOM 2613 C CA . PRO A 1 343 ? -20.639 4.207 25.464 1.00 96.75 343 PRO A CA 1
ATOM 2614 C C . PRO A 1 343 ? -19.273 4.790 25.068 1.00 96.75 343 PRO A C 1
ATOM 2616 O O . PRO A 1 343 ? -19.138 6.004 24.953 1.00 96.75 343 PRO A O 1
ATOM 2619 N N . HIS A 1 344 ? -18.257 3.942 24.882 1.00 97.62 344 HIS A N 1
ATOM 2620 C CA . HIS A 1 344 ? -16.894 4.345 24.525 1.00 97.62 344 HIS A CA 1
ATOM 2621 C C . HIS A 1 344 ? -16.548 4.079 23.054 1.00 97.62 344 HIS A C 1
ATOM 2623 O O . HIS A 1 344 ? -15.375 4.125 22.689 1.00 97.62 344 HIS A O 1
ATOM 2629 N N . PHE A 1 345 ? -17.546 3.790 22.217 1.00 98.50 345 PHE A N 1
ATOM 2630 C CA . PHE A 1 345 ? -17.361 3.629 20.781 1.00 98.50 345 PHE A CA 1
ATOM 2631 C C . PHE A 1 345 ? -17.724 4.913 20.032 1.00 98.50 345 PHE A C 1
ATOM 2633 O O . PHE A 1 345 ? -18.729 5.561 20.320 1.00 98.50 345 PHE A O 1
ATOM 2640 N N . THR A 1 346 ? -16.915 5.278 19.044 1.00 97.94 346 THR A N 1
ATOM 2641 C CA . THR A 1 346 ? -17.181 6.372 18.109 1.00 97.94 346 THR A CA 1
ATOM 2642 C C . THR A 1 346 ? -16.917 5.888 16.692 1.00 97.94 346 THR A C 1
ATOM 2644 O O . THR A 1 346 ? -15.817 5.433 16.395 1.00 97.94 346 THR A O 1
ATOM 2647 N N . LEU A 1 347 ? -17.911 6.029 15.815 1.00 95.94 347 LEU A N 1
ATOM 2648 C CA . LEU A 1 347 ? -17.766 5.876 14.369 1.00 95.94 347 LEU A CA 1
ATOM 2649 C C . LEU A 1 347 ? -17.962 7.252 13.735 1.00 95.94 347 LEU A C 1
ATOM 2651 O O . LEU A 1 347 ? -19.006 7.870 13.950 1.00 95.94 347 LEU A O 1
ATOM 2655 N N . ALA A 1 348 ? -16.975 7.742 12.992 1.00 95.81 348 ALA A N 1
ATOM 2656 C CA . ALA A 1 348 ? -17.017 9.088 12.429 1.00 95.81 348 ALA A CA 1
ATOM 2657 C C . ALA A 1 348 ? -16.436 9.145 11.013 1.00 95.81 348 ALA A C 1
ATOM 2659 O O . ALA A 1 348 ? -15.591 8.335 10.642 1.00 95.81 348 ALA A O 1
ATOM 2660 N N . GLY A 1 349 ? -16.904 10.122 10.238 1.00 94.25 349 GLY A N 1
ATOM 2661 C CA . GLY A 1 349 ? -16.288 10.535 8.981 1.00 94.25 349 GLY A CA 1
ATOM 2662 C C . GLY A 1 349 ? -15.499 11.826 9.154 1.00 94.25 349 GLY A C 1
ATOM 2663 O O . GLY A 1 349 ? -15.765 12.602 10.076 1.00 94.25 349 GLY A O 1
ATOM 2664 N N . LEU A 1 350 ? -14.530 12.051 8.269 1.00 94.00 350 LEU A N 1
ATOM 2665 C CA . LEU A 1 350 ? -13.843 13.334 8.169 1.00 94.00 350 LEU A CA 1
ATOM 2666 C C . LEU A 1 350 ? -14.637 14.281 7.270 1.00 94.00 350 LEU A C 1
ATOM 2668 O O . LEU A 1 350 ? -15.239 13.860 6.284 1.00 94.00 350 LEU A O 1
ATOM 2672 N N . ALA A 1 351 ? -14.623 15.566 7.611 1.00 92.19 351 ALA A N 1
ATOM 2673 C CA . ALA A 1 351 ? -15.272 16.595 6.818 1.00 92.19 351 ALA A CA 1
ATOM 2674 C C . ALA A 1 351 ? -14.504 17.918 6.889 1.00 92.19 351 ALA A C 1
ATOM 2676 O O . ALA A 1 351 ? -14.003 18.319 7.943 1.00 92.19 351 ALA A O 1
ATOM 2677 N N . ALA A 1 352 ? -14.455 18.610 5.759 1.00 91.50 352 ALA A N 1
ATOM 2678 C CA . ALA A 1 352 ? -13.906 19.941 5.602 1.00 91.50 352 ALA A CA 1
ATOM 2679 C C . ALA A 1 352 ? -14.992 20.994 5.838 1.00 91.50 352 ALA A C 1
ATOM 26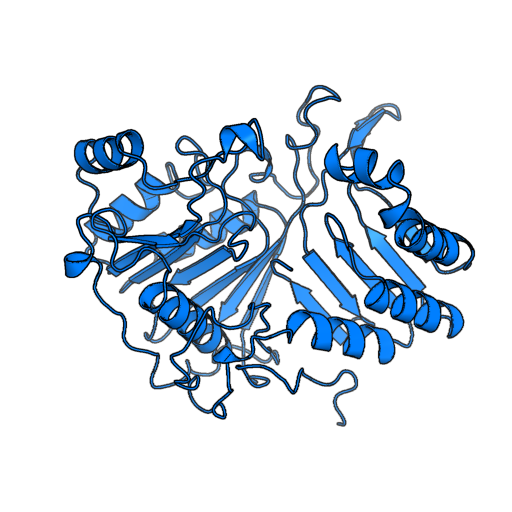81 O O . ALA A 1 352 ? -16.089 20.899 5.293 1.00 91.50 352 ALA A O 1
ATOM 2682 N N . SER A 1 353 ? -14.703 22.031 6.627 1.00 89.88 353 SER A N 1
ATOM 2683 C CA . SER A 1 353 ? -15.656 23.127 6.843 1.00 89.88 353 SER A CA 1
ATOM 2684 C C . SER A 1 353 ? -15.706 24.062 5.633 1.00 89.88 353 SER A C 1
ATOM 2686 O O . SER A 1 353 ? -14.696 24.651 5.253 1.00 89.88 353 SER A O 1
ATOM 2688 N N . CYS A 1 354 ? -16.904 24.281 5.090 1.00 88.06 354 CYS A N 1
ATOM 2689 C CA . CYS A 1 354 ? -17.171 25.243 4.013 1.00 88.06 354 CYS A CA 1
ATOM 2690 C C . CYS A 1 354 ? -17.661 26.605 4.543 1.00 88.06 354 CYS A C 1
ATOM 2692 O O . CYS A 1 354 ? -18.121 27.454 3.770 1.00 88.06 354 CYS A O 1
ATOM 2694 N N . GLY A 1 355 ? -17.634 26.798 5.867 1.00 89.00 355 GLY A N 1
ATOM 2695 C CA . GLY A 1 355 ? -18.226 27.951 6.542 1.00 89.00 355 GLY A CA 1
ATOM 2696 C C . GLY A 1 355 ? -19.762 27.934 6.555 1.00 89.00 355 GLY A C 1
ATOM 2697 O O . GLY A 1 355 ? -20.427 27.227 5.793 1.00 89.00 355 GLY A O 1
ATOM 2698 N N . GLY A 1 356 ? -20.354 28.719 7.461 1.00 87.25 356 GLY A N 1
ATOM 2699 C CA . GLY A 1 356 ? -21.814 28.851 7.569 1.00 87.25 356 GLY A CA 1
ATOM 2700 C C . GLY A 1 356 ? -22.543 27.550 7.934 1.00 87.25 356 GLY A C 1
ATOM 2701 O O . GLY A 1 356 ? -23.678 27.358 7.513 1.00 87.25 356 GLY A O 1
ATOM 2702 N N . GLY A 1 357 ? -21.881 26.641 8.661 1.00 86.12 357 GLY A N 1
ATOM 2703 C CA . GLY A 1 357 ? -22.437 25.339 9.059 1.00 86.12 357 GLY A CA 1
ATOM 2704 C C . GLY A 1 357 ? -22.462 24.277 7.954 1.00 86.12 357 GLY A C 1
ATOM 2705 O O . GLY A 1 357 ? -22.987 23.191 8.178 1.00 86.12 357 GLY A O 1
ATOM 2706 N N . ARG A 1 358 ? -21.907 24.570 6.772 1.00 89.12 358 ARG A N 1
ATOM 2707 C CA . ARG A 1 358 ? -21.775 23.613 5.665 1.00 89.12 358 ARG A CA 1
ATOM 2708 C C . ARG A 1 358 ? -20.434 22.890 5.733 1.00 89.12 358 ARG A C 1
ATOM 2710 O O . ARG A 1 358 ? -19.445 23.477 6.176 1.00 89.12 358 ARG A O 1
ATOM 2717 N N . TYR A 1 359 ? -20.402 21.662 5.233 1.00 90.06 359 TYR A N 1
ATOM 2718 C CA . TYR A 1 359 ? -19.191 20.860 5.125 1.00 90.06 359 TYR A CA 1
ATOM 2719 C C . TYR A 1 359 ? -19.150 20.072 3.813 1.00 90.06 359 TYR A C 1
ATOM 2721 O O . TYR A 1 359 ? -20.174 19.923 3.145 1.00 90.06 359 TYR A O 1
ATOM 2729 N N . GLU A 1 360 ? -17.960 19.594 3.469 1.00 90.75 360 GLU A N 1
ATOM 2730 C CA . GLU A 1 360 ? -17.678 18.655 2.383 1.00 90.75 360 GLU A CA 1
ATOM 2731 C C . GLU A 1 360 ? -17.021 17.410 2.992 1.00 90.75 360 GLU A C 1
ATOM 2733 O O . GLU A 1 360 ? -16.153 17.543 3.855 1.00 90.75 360 GLU A O 1
ATOM 2738 N N . ASP A 1 361 ? -17.459 16.210 2.610 1.00 92.12 361 ASP A N 1
ATOM 2739 C CA . ASP A 1 361 ? -16.859 14.970 3.108 1.00 92.12 361 ASP A CA 1
ATOM 2740 C C . ASP A 1 361 ? -15.403 14.845 2.644 1.00 92.12 361 ASP A C 1
ATOM 2742 O O . ASP A 1 361 ? -15.069 15.117 1.493 1.00 92.12 361 ASP A O 1
ATOM 2746 N N . VAL A 1 362 ? -14.542 14.391 3.551 1.00 94.31 362 VAL A N 1
ATOM 2747 C CA . VAL A 1 362 ? -13.166 14.004 3.241 1.00 94.31 362 VAL A CA 1
ATOM 2748 C C . VAL A 1 362 ? -13.108 12.489 3.266 1.00 94.31 362 VAL A C 1
ATOM 2750 O O . VAL A 1 362 ? -13.446 11.838 4.261 1.00 94.31 362 VAL A O 1
ATOM 2753 N N . TYR A 1 363 ? -12.691 11.908 2.153 1.00 94.69 363 TYR A N 1
ATOM 2754 C CA . TYR A 1 363 ? -12.718 10.472 1.984 1.00 94.69 363 TYR A CA 1
ATOM 2755 C C . TYR A 1 363 ? -11.534 9.820 2.685 1.00 94.69 363 TYR A C 1
ATOM 2757 O O . TYR A 1 363 ? -10.384 9.991 2.291 1.00 94.69 363 TYR A O 1
ATOM 2765 N N . VAL A 1 364 ? -11.811 9.037 3.724 1.00 95.81 364 VAL A N 1
ATOM 2766 C CA . VAL A 1 364 ? -10.784 8.286 4.450 1.00 95.81 364 VAL A CA 1
ATOM 2767 C C . VAL A 1 364 ? -10.363 7.082 3.606 1.00 95.81 364 VAL A C 1
ATOM 2769 O O . VAL A 1 364 ? -11.041 6.056 3.599 1.00 95.81 364 VAL A O 1
ATOM 2772 N N . HIS A 1 365 ? -9.242 7.188 2.891 1.00 95.38 365 HIS A N 1
ATOM 2773 C CA . HIS A 1 365 ? -8.598 6.041 2.245 1.00 95.38 365 HIS A CA 1
ATOM 2774 C C . HIS A 1 365 ? -7.552 5.386 3.154 1.00 95.38 365 HIS A C 1
ATOM 2776 O O . HIS A 1 365 ? -7.219 4.229 2.918 1.00 95.38 365 HIS A O 1
ATOM 2782 N N . ALA A 1 366 ? -7.090 6.069 4.204 1.00 94.50 366 ALA A N 1
ATOM 2783 C CA . ALA A 1 366 ? -6.107 5.589 5.173 1.00 94.50 366 ALA A CA 1
ATOM 2784 C C . ALA A 1 366 ? -6.319 4.148 5.668 1.00 94.50 366 ALA A C 1
ATOM 2786 O O . ALA A 1 366 ? -7.435 3.625 5.707 1.00 94.50 366 ALA A O 1
ATOM 2787 N N . LYS A 1 367 ? -5.212 3.506 6.058 1.00 94.69 367 LYS A N 1
ATOM 2788 C CA . LYS A 1 367 ? -5.181 2.260 6.836 1.00 94.69 367 LYS A CA 1
ATOM 2789 C C . LYS A 1 367 ? -4.171 2.422 7.965 1.00 94.69 367 LYS A C 1
ATOM 2791 O O . LYS A 1 367 ? -3.029 1.961 7.878 1.00 94.69 367 LYS A O 1
ATOM 2796 N N . ALA A 1 368 ? -4.598 3.137 8.996 1.00 96.75 368 ALA A N 1
ATOM 2797 C CA . ALA A 1 368 ? -3.787 3.452 10.157 1.00 96.75 368 ALA A CA 1
ATOM 2798 C C . ALA A 1 368 ? -4.472 2.993 11.443 1.00 96.75 368 ALA A C 1
ATOM 2800 O O . ALA A 1 368 ? -5.697 2.881 11.523 1.00 96.75 368 ALA A O 1
ATOM 2801 N N . ALA A 1 369 ? -3.672 2.701 12.460 1.00 97.25 369 ALA A N 1
ATOM 2802 C CA . ALA A 1 369 ? -4.191 2.466 13.796 1.00 97.25 369 ALA A CA 1
ATOM 2803 C C . ALA A 1 369 ? -3.198 2.920 14.855 1.00 97.25 369 ALA A C 1
ATOM 2805 O O . ALA A 1 369 ? -1.992 2.809 14.651 1.00 97.25 369 ALA A O 1
ATOM 2806 N N . ILE A 1 370 ? -3.718 3.394 15.985 1.00 98.06 370 ILE A N 1
ATOM 2807 C CA . ILE A 1 370 ? -2.951 3.736 17.182 1.00 98.06 370 ILE A CA 1
ATOM 2808 C C . ILE A 1 370 ? -3.588 3.013 18.364 1.00 98.06 370 ILE A C 1
ATOM 2810 O O . ILE A 1 370 ? -4.800 3.088 18.565 1.00 98.06 370 ILE A O 1
ATOM 2814 N N . VAL A 1 371 ? -2.775 2.327 19.163 1.00 98.44 371 VAL A N 1
ATOM 2815 C CA . VAL A 1 371 ? -3.225 1.666 20.392 1.00 98.44 371 VAL A CA 1
ATOM 2816 C C . VAL A 1 371 ? -2.455 2.228 21.576 1.00 98.44 371 VAL A C 1
ATOM 2818 O O . VAL A 1 371 ? -1.231 2.111 21.645 1.00 98.44 371 VAL A O 1
ATOM 2821 N N . ASP A 1 372 ? -3.190 2.837 22.509 1.00 97.38 372 ASP A N 1
ATOM 2822 C CA . ASP A 1 372 ? -2.688 3.375 23.780 1.00 97.38 372 ASP A CA 1
ATOM 2823 C C . ASP A 1 372 ? -1.470 4.310 23.694 1.00 97.38 372 ASP A C 1
ATOM 2825 O O . ASP A 1 372 ? -0.697 4.393 24.649 1.00 97.38 372 ASP A O 1
ATOM 2829 N N . ASP A 1 373 ? -1.277 4.987 22.560 1.00 94.62 373 ASP A N 1
ATOM 2830 C CA . ASP A 1 373 ? -0.080 5.786 22.245 1.00 94.62 373 ASP A CA 1
ATOM 2831 C C . ASP A 1 373 ? 1.241 4.988 22.322 1.00 94.62 373 ASP A C 1
ATOM 2833 O O . ASP A 1 373 ? 2.325 5.560 22.428 1.00 94.62 373 ASP A O 1
ATOM 2837 N N . ALA A 1 374 ? 1.155 3.655 22.291 1.00 94.31 374 ALA A N 1
ATOM 2838 C CA . ALA A 1 374 ? 2.277 2.736 22.469 1.00 94.31 374 ALA A CA 1
ATOM 2839 C C . ALA A 1 374 ? 2.579 1.908 21.212 1.00 94.31 374 ALA A C 1
ATOM 2841 O O . ALA A 1 374 ? 3.676 1.371 21.081 1.00 94.31 374 ALA A O 1
ATOM 2842 N N . TRP A 1 375 ? 1.618 1.799 20.295 1.00 97.00 375 TRP A N 1
ATOM 2843 C CA . TRP A 1 375 ? 1.773 1.101 19.024 1.00 97.00 375 TRP A CA 1
ATOM 2844 C C . TRP A 1 375 ? 1.042 1.851 17.919 1.00 97.00 375 TRP A C 1
ATOM 2846 O O . TRP A 1 375 ? -0.041 2.394 18.145 1.00 97.00 375 TRP A O 1
ATOM 2856 N N . VAL A 1 376 ? 1.643 1.862 16.731 1.00 96.31 376 VAL A N 1
ATOM 2857 C CA . VAL A 1 376 ? 1.090 2.483 15.531 1.00 96.31 376 VAL A CA 1
ATOM 2858 C C . VAL A 1 376 ? 1.356 1.605 14.312 1.00 96.31 376 VAL A C 1
ATOM 2860 O O . VAL A 1 376 ? 2.424 1.005 14.196 1.00 96.31 376 VAL A O 1
ATOM 2863 N N . THR A 1 377 ? 0.404 1.571 13.383 1.00 96.44 377 THR A N 1
ATOM 2864 C CA . THR A 1 377 ? 0.594 1.024 12.034 1.00 96.44 377 THR A CA 1
ATOM 2865 C C . THR A 1 377 ? 0.141 2.031 10.985 1.00 96.44 377 THR A C 1
ATOM 2867 O O . THR A 1 377 ? -0.816 2.770 11.210 1.00 96.44 377 THR A O 1
ATOM 2870 N N . ILE A 1 378 ? 0.836 2.045 9.848 1.00 96.31 378 ILE A N 1
ATOM 2871 C CA . ILE A 1 378 ? 0.505 2.800 8.635 1.00 96.31 378 ILE A CA 1
ATOM 2872 C C . ILE A 1 378 ? 0.825 1.887 7.451 1.00 96.31 378 ILE A C 1
ATOM 2874 O O . ILE A 1 378 ? 1.919 1.323 7.388 1.00 96.31 378 ILE A O 1
ATOM 2878 N N . GLY A 1 379 ? -0.094 1.746 6.499 1.00 90.12 379 GLY A N 1
ATOM 2879 C CA . GLY A 1 379 ? 0.183 0.987 5.284 1.00 90.12 379 GLY A CA 1
ATOM 2880 C C . GLY A 1 379 ? -1.024 0.831 4.372 1.00 90.12 379 GLY A C 1
ATOM 2881 O O . GLY A 1 379 ? -1.893 1.692 4.301 1.00 90.12 379 GLY A O 1
ATOM 2882 N N . SER A 1 380 ? -1.069 -0.300 3.675 1.00 81.00 380 SER A N 1
ATOM 2883 C CA . SER A 1 380 ? -2.188 -0.736 2.843 1.00 81.00 380 SER A CA 1
ATOM 2884 C C . SER A 1 380 ? -2.622 -2.123 3.330 1.00 81.00 380 SER A C 1
ATOM 2886 O O . SER A 1 380 ? -1.861 -3.075 3.143 1.00 81.00 380 SER A O 1
ATOM 2888 N N . THR A 1 381 ? -3.774 -2.244 4.000 1.00 60.47 381 THR A N 1
ATOM 2889 C CA . THR A 1 381 ? -4.284 -3.551 4.474 1.00 60.47 381 THR A CA 1
ATOM 2890 C C . THR A 1 381 ? -4.995 -4.331 3.389 1.00 60.47 381 THR A C 1
ATOM 2892 O O . THR A 1 381 ? -5.734 -3.677 2.615 1.00 60.47 381 THR A O 1
#

Sequence (381 aa):
MVERIPAAQRGSYPLRNGNAVRPLVDGEPAFRRIAAAVEAARASVWVTVAFVERDLALPGAGGTFFELLDRAAARGLDVRALFWREPELDRLLPGASHFGGSETERAWLAARDTRFLARWDHLPRYCHHQKSWLVDAGQPGEVAFVGGINLDHGSMVSPGHAPVGGSASDVYANVHDLYLELGGPAASDVHHNFVQRWNEASERECPDGGWPDCRRAGLLRFPAVASPPAGATPVQVARTVRPDRYRDAAPAPGAASYPIEAGEQSVLEQYLAAIDAATRSVYLENQFLHSLEVLGRLEAALARGVAVVFLVPGVPMPDIQAARRDPRAAGFFAALEALGRHPHFTLAGLAASCGGGRYEDVYVHAKAAIVDDAWVTIGST